Protein AF-A0A956BD21-F1 (afdb_monomer)

Sequence (391 aa):
MRGRFLMALIAAGLASTAGTAVAQNHIGSGDQGESPTLDPVKCPDLDADGYDACAPGDPGDDGLPPDCDDKNVFARPGNDEYCNGFDDNCDGKIDEGYDLDGDGQTWCDGDCDDSDPSTYTGAVEICDEVDNDCDWSIDEGFDQDGDGWTTCKGDCDDDNVLIRPGNAEYCNGFDDNCDGNVDEGYDRDGDGQTTCGGDCDDGEAAIYFGAAELCDGLDNDCNHLADDGGICAPPPEECGACEGGVTDLTLAWQGDRRADVRVLDHWGRTLYSGRVQPGEAFSFDGRHNHRMMGPKIHLLAGYAYHGSLHTSCSVEIGPGDMAGDFEVLEGASKDGGALCGPASDDGDDDGGNGIGSDGDDDDHGGLDEDDDDDDRDDDADEDRGDHRWDD

Nearest PDB structures (foldseek):
  5e2j-assembly2_B  TM=4.896E-01  e=5.477E-02  Alicyclobacillus acidocaldarius subsp. acidocaldarius
  5gyl-assembly1_A  TM=4.993E-01  e=7.555E-02  Cicer arietinum
  3kgl-assembly1_A  TM=4.016E-01  e=2.878E-02  Brassica napus
  3c12-assembly1_A-2  TM=3.079E-01  e=1.247E-02  Xanthomonas campestris pv. campestris
  3kgl-assembly2_F  TM=3.600E-01  e=4.816E-02  Brassica napus

pLDDT: mean 77.93, std 20.05, range [32.75, 96.81]

Foldseek 3Di:
DDDDDDDDDDDDDDDDDDDDDDDDDDDDDDDDDDDPPPDFPAFDLPCPLQATCDDPPHRRPPPTHHFPDSNDSQTDAQHDADLDQDNSNPPPDHRPPQQQCPLPAGVSNQFPDSNDSQAEQQHDADLDQDNRNNPPDHRPPQQQCPLPDGVSNQFPCSVDNQAEAQHDADLDQDNSRRPPDHRPPQQQCPLNAGPSSQFPDSNDNQAGQQHAADQPQDNRNNPPDHLPGDPSPPPDPFAFWAPQFFFKFKKFQQDPAKFFKFKAAPVRHTQDTGIAGHRGIDMGGADDVVRHTHQKMWIDTPHDTAAIDGGRSPDQDAAQDDGGRMTTHWTAHPPRGIGDDPDDPPPPPVVDDDDDDDDDDDDDDDDDDDDDDPDDDDDDDDDDDDDDDDD

Secondary structure (DSSP, 8-state):
----------------------PPP--------------------SSSSS-BS--TTSTT--SPPB-S-TT-TT-STT----SSSS-SS-SS-SSTT--SSSSS--TTTT-S-TT-TT-STT----SSSS-SSSSS-SSTT--SSSSS--GGGT-S-TT-TT--TT----SSSS-TT-SS-SSTTS-SSSSS--TTTT-S-TT-TT-STT----TTSS-TTSSS-TT-STT--PSPS--B---S-EEEEEEEE-SSS-EEEEEEETTS-EEEEEEE-TT-EEEEE--SGGG---S-EEEEETTEEEE---TTSSS---TT-BSSSEEEEEEEETTTEEBP-SPP-----------------------------------------------

Structure (mmCIF, N/CA/C/O backbone):
data_AF-A0A956BD21-F1
#
_entry.id   AF-A0A956BD21-F1
#
loop_
_atom_site.group_PDB
_atom_site.id
_atom_site.type_symbol
_atom_site.label_atom_id
_atom_site.label_alt_id
_atom_site.label_comp_id
_atom_site.label_asym_id
_atom_site.label_entity_id
_atom_site.label_seq_id
_atom_site.pdbx_PDB_ins_code
_atom_site.Cartn_x
_atom_site.Cartn_y
_atom_site.Cartn_z
_atom_site.occupancy
_atom_site.B_iso_or_equiv
_atom_site.auth_seq_id
_atom_site.auth_comp_id
_atom_site.auth_asym_id
_atom_site.auth_atom_id
_atom_site.pdbx_PDB_model_num
ATOM 1 N N . MET A 1 1 ? -22.619 28.206 -29.324 1.00 44.12 1 MET A N 1
ATOM 2 C CA . MET A 1 1 ? -22.819 28.458 -30.778 1.00 44.12 1 MET A CA 1
ATOM 3 C C . MET A 1 1 ? -22.686 27.130 -31.525 1.00 44.12 1 MET A C 1
ATOM 5 O O . MET A 1 1 ? -22.044 26.241 -30.989 1.00 44.12 1 MET A O 1
ATOM 9 N N . ARG A 1 2 ? -23.311 26.942 -32.700 1.00 37.19 2 ARG A N 1
ATOM 10 C CA . ARG A 1 2 ? -23.231 25.679 -33.471 1.00 37.19 2 ARG A CA 1
ATOM 11 C C . ARG A 1 2 ? -22.299 25.834 -34.675 1.00 37.19 2 ARG A C 1
ATOM 13 O O . ARG A 1 2 ? -22.581 26.670 -35.526 1.00 37.19 2 ARG A O 1
ATOM 20 N N . GLY A 1 3 ? -21.294 24.968 -34.793 1.00 36.84 3 GLY A N 1
ATOM 21 C CA . GLY A 1 3 ? -20.577 24.686 -36.040 1.00 36.84 3 GLY A CA 1
ATOM 22 C C . GLY A 1 3 ? -20.810 23.226 -36.430 1.00 36.84 3 GLY A C 1
ATOM 23 O O . GLY A 1 3 ? -20.560 22.338 -35.625 1.00 36.84 3 GLY A O 1
ATOM 24 N N . ARG A 1 4 ? -21.352 22.969 -37.625 1.00 44.34 4 ARG A N 1
ATOM 25 C CA . ARG A 1 4 ? -21.546 21.615 -38.178 1.00 44.34 4 ARG A CA 1
ATOM 26 C C . ARG A 1 4 ? -20.721 21.511 -39.454 1.00 44.34 4 ARG A C 1
ATOM 28 O O . ARG A 1 4 ? -20.870 22.382 -40.305 1.00 44.34 4 ARG A O 1
ATOM 35 N N . PHE A 1 5 ? -19.984 20.423 -39.634 1.00 39.91 5 PHE A N 1
ATOM 36 C CA . PHE A 1 5 ? -19.622 19.922 -40.961 1.00 39.91 5 PHE A CA 1
ATOM 37 C C . PHE A 1 5 ? -19.925 18.424 -41.045 1.00 39.91 5 PHE A C 1
ATOM 39 O O . PHE A 1 5 ? -20.062 17.754 -40.023 1.00 39.91 5 PHE A O 1
ATOM 46 N N . LEU A 1 6 ? -20.185 17.942 -42.259 1.00 39.53 6 LEU A N 1
ATOM 47 C CA . LEU A 1 6 ? -20.943 16.718 -42.510 1.00 39.53 6 LEU A CA 1
ATOM 48 C C . LEU A 1 6 ? -20.338 15.946 -43.692 1.00 39.53 6 LEU A C 1
ATOM 50 O O . LEU A 1 6 ? -20.156 16.544 -44.745 1.00 39.53 6 LEU A O 1
ATOM 54 N N . MET A 1 7 ? -20.178 14.626 -43.522 1.00 36.03 7 MET A N 1
ATOM 55 C CA . MET A 1 7 ? -20.099 13.579 -44.564 1.00 36.03 7 MET A CA 1
ATOM 56 C C . MET A 1 7 ? -19.006 13.666 -45.649 1.00 36.03 7 MET A C 1
ATOM 58 O O . MET A 1 7 ? -19.062 14.521 -46.526 1.00 36.03 7 MET A O 1
ATOM 62 N N . ALA A 1 8 ? -18.201 12.600 -45.753 1.00 35.72 8 ALA A N 1
ATOM 63 C CA . ALA A 1 8 ? -18.381 11.606 -46.828 1.00 35.72 8 ALA A CA 1
ATOM 64 C C . ALA A 1 8 ? -17.581 10.308 -46.569 1.00 35.72 8 ALA A C 1
ATOM 66 O O . ALA A 1 8 ? -16.358 10.339 -46.491 1.00 35.72 8 ALA A O 1
ATOM 67 N N . LEU A 1 9 ? -18.265 9.156 -46.514 1.00 39.50 9 LEU A N 1
ATOM 68 C CA . LEU A 1 9 ? -17.642 7.842 -46.738 1.00 39.50 9 LEU A CA 1
ATOM 69 C C . LEU A 1 9 ? -17.493 7.606 -48.248 1.00 39.50 9 LEU A C 1
ATOM 71 O O . LEU A 1 9 ? -18.476 7.761 -48.974 1.00 39.50 9 LEU A O 1
ATOM 75 N N . ILE A 1 10 ? -16.340 7.105 -48.698 1.00 38.12 10 ILE A N 1
ATOM 76 C CA . ILE A 1 10 ? -16.222 6.369 -49.968 1.00 38.12 10 ILE A CA 1
ATOM 77 C C . ILE A 1 10 ? -15.329 5.147 -49.741 1.00 38.12 10 ILE A C 1
ATOM 79 O O . ILE A 1 10 ? -14.158 5.280 -49.402 1.00 38.12 10 ILE A O 1
ATOM 83 N N . ALA A 1 11 ? -15.888 3.957 -49.960 1.00 43.03 11 ALA A N 1
ATOM 84 C CA . ALA A 1 11 ? -15.132 2.713 -50.040 1.00 43.03 11 ALA A CA 1
ATOM 85 C C . ALA A 1 11 ? -14.737 2.435 -51.498 1.00 43.03 11 ALA A C 1
ATOM 87 O O . ALA A 1 11 ? -15.556 2.607 -52.403 1.00 43.03 11 ALA A O 1
ATOM 88 N N . ALA A 1 12 ? -13.515 1.950 -51.722 1.00 40.25 12 ALA A N 1
ATOM 89 C CA . ALA A 1 12 ? -13.080 1.432 -53.015 1.00 40.25 12 ALA A CA 1
ATOM 90 C C . ALA A 1 12 ? -12.016 0.341 -52.826 1.00 40.25 12 ALA A C 1
ATOM 92 O O . ALA A 1 12 ? -10.844 0.633 -52.619 1.00 40.25 12 ALA A O 1
ATOM 93 N N . GLY A 1 13 ? -12.426 -0.922 -52.928 1.00 36.12 13 GLY A N 1
ATOM 94 C CA . GLY A 1 13 ? -11.508 -2.004 -53.277 1.00 36.12 13 GLY A CA 1
ATOM 95 C C . GLY A 1 13 ? -11.587 -2.263 -54.779 1.00 36.12 13 GLY A C 1
ATOM 96 O O . GLY A 1 13 ? -12.665 -2.122 -55.354 1.00 36.12 13 GLY A O 1
ATOM 97 N N . LEU A 1 14 ? -10.478 -2.662 -55.407 1.00 40.53 14 LEU A N 1
ATOM 98 C CA . LEU A 1 14 ? -10.470 -3.385 -56.684 1.00 40.53 14 LEU A CA 1
ATOM 99 C C . LEU A 1 14 ? -9.076 -3.964 -56.955 1.00 40.53 14 LEU A C 1
ATOM 101 O O . LEU A 1 14 ? -8.092 -3.235 -57.034 1.00 40.53 14 LEU A O 1
ATOM 105 N N . ALA A 1 15 ? -9.008 -5.282 -57.134 1.00 40.94 15 ALA A N 1
ATOM 106 C CA . ALA A 1 15 ? -7.841 -5.939 -57.708 1.00 40.94 15 ALA A CA 1
ATOM 107 C C . ALA A 1 15 ? -7.752 -5.641 -59.216 1.00 40.94 15 ALA A C 1
ATOM 109 O O . ALA A 1 15 ? -8.779 -5.476 -59.877 1.00 40.94 15 ALA A O 1
ATOM 110 N N . SER A 1 16 ? -6.544 -5.661 -59.784 1.00 40.38 16 SER A N 1
ATOM 111 C CA . SER A 1 16 ? -6.359 -5.728 -61.238 1.00 40.38 16 SER A CA 1
ATOM 112 C C . SER A 1 16 ? -5.246 -6.704 -61.606 1.00 40.38 16 SER A C 1
ATOM 114 O O . SER A 1 16 ? -4.258 -6.848 -60.892 1.00 40.38 16 SER A O 1
ATOM 116 N N . THR A 1 17 ? -5.457 -7.416 -62.708 1.00 37.50 17 THR A N 1
ATOM 117 C CA . THR A 1 17 ? -4.673 -8.578 -63.141 1.00 37.50 17 THR A CA 1
ATOM 118 C C . THR A 1 17 ? -3.752 -8.254 -64.320 1.00 37.50 17 THR A C 1
ATOM 120 O O . THR A 1 17 ? -3.863 -7.211 -64.959 1.00 37.50 17 THR A O 1
ATOM 123 N N . ALA A 1 18 ? -2.831 -9.183 -64.582 1.00 37.09 18 ALA A N 1
ATOM 124 C CA . ALA A 1 18 ? -1.831 -9.192 -65.649 1.00 37.09 18 ALA A CA 1
ATOM 125 C C . ALA A 1 18 ? -2.303 -8.747 -67.053 1.00 37.09 18 ALA A C 1
ATOM 127 O O . ALA A 1 18 ? -3.439 -8.997 -67.453 1.00 37.09 18 ALA A O 1
ATOM 128 N N . GLY A 1 19 ? -1.373 -8.212 -67.862 1.00 32.75 19 GLY A N 1
ATOM 129 C CA . GLY A 1 19 ? -1.669 -7.847 -69.255 1.00 32.75 19 GLY A CA 1
ATOM 130 C C . GLY A 1 19 ? -0.497 -7.359 -70.120 1.00 32.75 19 GLY A C 1
ATOM 131 O O . GLY A 1 19 ? -0.488 -6.207 -70.524 1.00 32.75 19 GLY A O 1
ATOM 132 N N . THR A 1 20 ? 0.438 -8.256 -70.464 1.00 37.31 20 THR A N 1
ATOM 133 C CA . THR A 1 20 ? 1.221 -8.275 -71.732 1.00 37.31 20 THR A CA 1
ATOM 134 C C . THR A 1 20 ? 1.764 -6.963 -72.338 1.00 37.31 20 THR A C 1
ATOM 136 O O . THR A 1 20 ? 1.035 -6.228 -73.004 1.00 37.31 20 THR A O 1
ATOM 139 N N . ALA A 1 21 ? 3.094 -6.809 -72.345 1.00 36.31 21 ALA A N 1
ATOM 140 C CA . ALA A 1 21 ? 3.810 -5.986 -73.326 1.00 36.31 21 ALA A CA 1
ATOM 141 C C . ALA A 1 21 ? 4.542 -6.890 -74.340 1.00 36.31 21 ALA A C 1
ATOM 143 O O . ALA A 1 21 ? 5.420 -7.666 -73.972 1.00 36.31 21 ALA A O 1
ATOM 144 N N . VAL A 1 22 ? 4.171 -6.803 -75.622 1.00 36.56 22 VAL A N 1
ATOM 145 C CA . VAL A 1 22 ? 4.826 -7.531 -76.724 1.00 36.56 22 VAL A CA 1
ATOM 146 C C . VAL A 1 22 ? 5.883 -6.629 -77.358 1.00 36.56 22 VAL A C 1
ATOM 148 O O . VAL A 1 22 ? 5.539 -5.654 -78.025 1.00 36.56 22 VAL A O 1
ATOM 151 N N . ALA A 1 23 ? 7.163 -6.963 -77.190 1.00 38.94 23 ALA A N 1
ATOM 152 C CA . ALA A 1 23 ? 8.251 -6.305 -77.909 1.00 38.94 23 ALA A CA 1
ATOM 153 C C . ALA A 1 23 ? 8.320 -6.821 -79.359 1.00 38.94 23 ALA A C 1
ATOM 155 O O . ALA A 1 23 ? 8.351 -8.030 -79.598 1.00 38.94 23 ALA A O 1
ATOM 156 N N . GLN A 1 24 ? 8.315 -5.912 -80.337 1.00 43.47 24 GLN A N 1
ATOM 157 C CA . GLN A 1 24 ? 8.324 -6.278 -81.754 1.00 43.47 24 GLN A CA 1
ATOM 158 C C . GLN A 1 24 ? 9.736 -6.544 -82.286 1.00 43.47 24 GLN A C 1
ATOM 160 O O . GLN A 1 24 ? 10.695 -5.839 -81.993 1.00 43.47 24 GLN A O 1
ATOM 165 N N . ASN A 1 25 ? 9.813 -7.575 -83.121 1.00 34.12 25 ASN A N 1
ATOM 166 C CA . ASN A 1 25 ? 11.011 -8.073 -83.780 1.00 34.12 25 ASN A CA 1
ATOM 167 C C . ASN A 1 25 ? 11.397 -7.184 -84.981 1.00 34.12 25 ASN A C 1
ATOM 169 O O . ASN A 1 25 ? 10.536 -6.881 -85.809 1.00 34.12 25 ASN A O 1
ATOM 173 N N . HIS A 1 26 ? 12.678 -6.833 -85.129 1.00 41.34 26 HIS A N 1
ATOM 174 C CA . HIS A 1 26 ? 13.215 -6.292 -86.382 1.00 41.34 26 HIS A CA 1
ATOM 175 C C . HIS A 1 26 ? 14.594 -6.889 -86.689 1.00 41.34 26 HIS A C 1
ATOM 177 O O . HIS A 1 26 ? 15.486 -6.912 -85.847 1.00 41.34 26 HIS A O 1
ATOM 183 N N . ILE A 1 27 ? 14.741 -7.401 -87.913 1.00 40.66 27 ILE A N 1
ATOM 184 C CA . ILE A 1 27 ? 15.834 -8.290 -88.325 1.00 40.66 27 ILE A CA 1
ATOM 185 C C . ILE A 1 27 ? 16.871 -7.529 -89.163 1.00 40.66 27 ILE A C 1
ATOM 187 O O . ILE A 1 27 ? 16.513 -6.823 -90.105 1.00 40.66 27 ILE A O 1
ATOM 191 N N . GLY A 1 28 ? 18.153 -7.758 -88.868 1.00 34.34 28 GLY A N 1
ATOM 192 C CA . GLY A 1 28 ? 19.314 -7.314 -89.650 1.00 34.34 28 GLY A CA 1
ATOM 193 C C . GLY A 1 28 ? 20.605 -7.824 -88.994 1.00 34.34 28 GLY A C 1
ATOM 194 O O . GLY A 1 28 ? 21.175 -7.135 -88.167 1.00 34.34 28 GLY A O 1
ATOM 195 N N . SER A 1 29 ? 20.954 -9.106 -89.121 1.00 38.59 29 SER A N 1
ATOM 196 C CA . SER A 1 29 ? 21.650 -9.706 -90.276 1.00 38.59 29 SER A CA 1
ATOM 197 C C . SER A 1 29 ? 23.165 -9.447 -90.291 1.00 38.59 29 SER A C 1
ATOM 199 O O . SER A 1 29 ? 23.633 -8.577 -91.021 1.00 38.59 29 SER A O 1
ATOM 201 N N . GLY A 1 30 ? 23.911 -10.323 -89.608 1.00 34.25 30 GLY A N 1
ATOM 202 C CA . GLY A 1 30 ? 25.293 -10.662 -89.960 1.00 34.25 30 GLY A CA 1
ATOM 203 C C . GLY A 1 30 ? 26.399 -10.022 -89.122 1.00 34.25 30 GLY A C 1
ATOM 204 O O . GLY A 1 30 ? 26.992 -9.044 -89.556 1.00 34.25 30 GLY A O 1
ATOM 205 N N . ASP A 1 31 ? 26.784 -10.693 -88.034 1.00 43.16 31 ASP A N 1
ATOM 206 C CA . ASP A 1 31 ? 28.085 -11.375 -88.037 1.00 43.16 31 ASP A CA 1
ATOM 207 C C . ASP A 1 31 ? 28.016 -12.680 -87.213 1.00 43.16 31 ASP A C 1
ATOM 209 O O . ASP A 1 31 ? 27.111 -12.868 -86.395 1.00 43.16 31 ASP A O 1
ATOM 213 N N . GLN A 1 32 ? 28.922 -13.616 -87.484 1.00 43.19 32 GLN A N 1
ATOM 214 C CA . GLN A 1 32 ? 29.126 -14.866 -86.743 1.00 43.19 32 GLN A CA 1
ATOM 215 C C . GLN A 1 32 ? 30.599 -14.910 -86.323 1.00 43.19 32 GLN A C 1
ATOM 217 O O . GLN A 1 32 ? 31.425 -15.514 -87.004 1.00 43.19 32 GLN A O 1
ATOM 222 N N . GLY A 1 33 ? 30.911 -14.254 -85.208 1.00 39.34 33 GLY A N 1
ATOM 223 C CA . GLY A 1 33 ? 32.243 -14.197 -84.611 1.00 39.34 33 GLY A CA 1
ATOM 224 C C . GLY A 1 33 ? 32.111 -14.136 -83.095 1.00 39.34 33 GLY A C 1
ATOM 225 O O . GLY A 1 33 ? 31.229 -13.445 -82.598 1.00 39.34 33 GLY A O 1
ATOM 226 N N . GLU A 1 34 ? 32.940 -14.922 -82.415 1.00 43.25 34 GLU A N 1
ATOM 227 C CA . GLU A 1 34 ? 33.085 -15.058 -80.966 1.00 43.25 34 GLU A CA 1
ATOM 228 C C . GLU A 1 34 ? 31.793 -15.030 -80.117 1.00 43.25 34 GLU A C 1
ATOM 230 O O . GLU A 1 34 ? 31.254 -13.992 -79.736 1.00 43.25 34 GLU A O 1
ATOM 235 N N . SER A 1 35 ? 31.402 -16.225 -79.648 1.00 43.19 35 SER A N 1
ATOM 236 C CA . SER A 1 35 ? 30.930 -16.345 -78.261 1.00 43.19 35 SER A CA 1
ATOM 237 C C . SER A 1 35 ? 31.896 -15.555 -77.375 1.00 43.19 35 SER A C 1
ATOM 239 O O . SER A 1 35 ? 33.101 -15.772 -77.546 1.00 43.19 35 SER A O 1
ATOM 241 N N . PRO A 1 36 ? 31.438 -14.716 -76.424 1.00 48.91 36 PRO A N 1
ATOM 242 C CA . PRO A 1 36 ? 32.346 -14.283 -75.379 1.00 48.91 36 PRO A CA 1
ATOM 243 C C . PRO A 1 36 ? 32.915 -15.560 -74.771 1.00 48.91 36 PRO A C 1
ATOM 245 O O . PRO A 1 36 ? 32.170 -16.493 -74.432 1.00 48.91 36 PRO A O 1
ATOM 248 N N . THR A 1 37 ? 34.240 -15.647 -74.728 1.00 48.00 37 THR A N 1
ATOM 249 C CA . THR A 1 37 ? 34.869 -16.550 -73.785 1.00 48.00 37 THR A CA 1
ATOM 250 C C . THR A 1 37 ? 34.292 -16.176 -72.432 1.00 48.00 37 THR A C 1
ATOM 252 O O . THR A 1 37 ? 34.261 -15.002 -72.072 1.00 48.00 37 THR A O 1
ATOM 255 N N . LEU A 1 38 ? 33.791 -17.167 -71.693 1.00 51.75 38 LEU A N 1
ATOM 256 C CA . LEU A 1 38 ? 33.862 -17.039 -70.250 1.00 51.75 38 LEU A CA 1
ATOM 257 C C . LEU A 1 38 ? 35.358 -16.943 -69.986 1.00 51.75 38 LEU A C 1
ATOM 259 O O . LEU A 1 38 ? 36.073 -17.943 -70.102 1.00 51.75 38 LEU A O 1
ATOM 263 N N . ASP A 1 39 ? 35.830 -15.714 -69.791 1.00 54.78 39 ASP A N 1
ATOM 264 C CA . ASP A 1 39 ? 37.167 -15.482 -69.285 1.00 54.78 39 ASP A CA 1
ATOM 265 C C . ASP A 1 39 ? 37.302 -16.330 -68.009 1.00 54.78 39 ASP A C 1
ATOM 267 O O . ASP A 1 39 ? 36.299 -16.524 -67.305 1.00 54.78 39 ASP A O 1
ATOM 271 N N . PRO A 1 40 ? 38.481 -16.927 -67.740 1.00 58.78 40 PRO A N 1
ATOM 272 C CA . PRO A 1 40 ? 38.682 -17.639 -66.479 1.00 58.78 40 PRO A CA 1
ATOM 273 C C . PRO A 1 40 ? 38.228 -16.701 -65.363 1.00 58.78 40 PRO A C 1
ATOM 275 O O . PRO A 1 40 ? 38.552 -15.516 -65.450 1.00 58.78 40 PRO A O 1
ATOM 278 N N . VAL A 1 41 ? 37.417 -17.207 -64.424 1.00 63.62 41 VAL A N 1
ATOM 279 C CA . VAL A 1 41 ? 36.629 -16.402 -63.475 1.00 63.62 41 VAL A CA 1
ATOM 280 C C . VAL A 1 41 ? 37.583 -15.714 -62.514 1.00 63.62 41 VAL A C 1
ATOM 282 O O . VAL A 1 41 ? 37.789 -16.160 -61.395 1.00 63.62 41 VAL A O 1
ATOM 285 N N . LYS A 1 42 ? 38.235 -14.657 -62.998 1.00 74.38 42 LYS A N 1
ATOM 286 C CA . LYS A 1 42 ? 39.144 -13.876 -62.195 1.00 74.38 42 LYS A CA 1
ATOM 287 C C . LYS A 1 42 ? 38.292 -13.191 -61.147 1.00 74.38 42 LYS A C 1
ATOM 289 O O . LYS A 1 42 ? 37.261 -12.610 -61.487 1.00 74.38 42 LYS A O 1
ATOM 294 N N . CYS A 1 43 ? 38.778 -13.247 -59.926 1.00 78.88 43 CYS A N 1
ATOM 295 C CA . CYS A 1 43 ? 38.267 -12.519 -58.789 1.00 78.88 43 CYS A CA 1
ATOM 296 C C . CYS A 1 43 ? 39.190 -11.300 -58.654 1.00 78.88 43 CYS A C 1
ATOM 298 O O . CYS A 1 43 ? 40.287 -11.420 -58.120 1.00 78.88 43 CYS A O 1
ATOM 300 N N . PRO A 1 44 ? 38.922 -10.179 -59.352 1.00 84.44 44 PRO A N 1
ATOM 301 C CA . PRO A 1 44 ? 39.663 -8.963 -59.089 1.00 84.44 44 PRO A CA 1
ATOM 302 C C . PRO A 1 44 ? 39.153 -8.376 -57.780 1.00 84.44 44 PRO A C 1
ATOM 304 O O . PRO A 1 44 ? 37.979 -8.049 -57.730 1.00 84.44 44 PRO A O 1
ATOM 307 N N . ASP A 1 45 ? 40.052 -8.158 -56.829 1.00 87.50 45 ASP A N 1
ATOM 308 C CA . ASP A 1 45 ? 39.955 -7.094 -55.823 1.00 87.50 45 ASP A CA 1
ATOM 309 C C . ASP A 1 45 ? 39.316 -5.833 -56.463 1.00 87.50 45 ASP A C 1
ATOM 311 O O . ASP A 1 45 ? 39.913 -5.203 -57.358 1.00 87.50 45 ASP A O 1
ATOM 315 N N . LEU A 1 46 ? 38.043 -5.561 -56.134 1.00 89.81 46 LEU A N 1
ATOM 316 C CA . LEU A 1 46 ? 37.229 -4.525 -56.791 1.00 89.81 46 LEU A CA 1
ATOM 317 C C . LEU A 1 46 ? 37.304 -3.153 -56.099 1.00 89.81 46 LEU A C 1
ATOM 319 O O . LEU A 1 46 ? 37.024 -2.146 -56.767 1.00 89.81 46 LEU A O 1
ATOM 323 N N . ASP A 1 47 ? 37.697 -3.078 -54.827 1.00 88.81 47 ASP A N 1
ATOM 324 C CA . ASP A 1 47 ? 37.833 -1.828 -54.061 1.00 88.81 47 ASP A CA 1
ATOM 325 C C . ASP A 1 47 ? 39.287 -1.408 -53.747 1.00 88.81 47 ASP A C 1
ATOM 327 O O . ASP A 1 47 ? 39.528 -0.243 -53.399 1.00 88.81 47 ASP A O 1
ATOM 331 N N . ALA A 1 48 ? 40.253 -2.285 -54.036 1.00 90.75 48 ALA A N 1
ATOM 332 C CA . ALA A 1 48 ? 41.697 -2.139 -53.868 1.00 90.75 48 ALA A CA 1
ATOM 333 C C . ALA A 1 48 ? 42.215 -2.197 -52.416 1.00 90.75 48 ALA A C 1
ATOM 335 O O . ALA A 1 48 ? 43.246 -1.571 -52.121 1.00 90.75 48 ALA A O 1
ATOM 336 N N . ASP A 1 49 ? 41.541 -2.922 -51.517 1.00 89.00 49 ASP A N 1
ATOM 337 C CA . ASP A 1 49 ? 41.993 -3.137 -50.134 1.00 89.00 49 ASP A CA 1
ATOM 338 C C . ASP A 1 49 ? 43.049 -4.264 -49.982 1.00 89.00 49 ASP A C 1
ATOM 340 O O . ASP A 1 49 ? 43.894 -4.202 -49.077 1.00 89.00 49 ASP A O 1
ATOM 344 N N . GLY A 1 50 ? 43.088 -5.219 -50.920 1.00 88.69 50 GLY A N 1
ATOM 345 C CA . GLY A 1 50 ? 44.011 -6.358 -50.935 1.00 88.69 50 GLY A CA 1
ATOM 346 C C . GLY A 1 50 ? 43.408 -7.726 -50.584 1.00 88.69 50 GLY A C 1
ATOM 347 O O . GLY A 1 50 ? 44.181 -8.680 -50.431 1.00 88.69 50 GLY A O 1
ATOM 348 N N . TYR A 1 51 ? 42.086 -7.834 -50.479 1.00 89.06 51 TYR A N 1
ATOM 349 C CA . TYR A 1 51 ? 41.317 -9.080 -50.417 1.00 89.06 51 TYR A CA 1
ATOM 350 C C . TYR A 1 51 ? 40.496 -9.268 -51.718 1.00 89.06 51 TYR A C 1
ATOM 352 O O . TYR A 1 51 ? 40.479 -8.383 -52.573 1.00 89.06 51 TYR A O 1
ATOM 360 N N . ASP A 1 52 ? 39.929 -10.458 -51.966 1.00 88.12 52 ASP A N 1
ATOM 361 C CA . ASP A 1 52 ? 39.072 -10.706 -53.145 1.00 88.12 52 ASP A CA 1
ATOM 362 C C . ASP A 1 52 ? 37.878 -11.630 -52.838 1.00 88.12 52 ASP A C 1
ATOM 364 O O . ASP A 1 52 ? 37.879 -12.382 -51.869 1.00 88.12 52 ASP A O 1
ATOM 368 N N . ALA A 1 53 ? 36.840 -11.616 -53.679 1.00 83.69 53 ALA A N 1
ATOM 369 C CA . ALA A 1 53 ? 35.607 -12.388 -53.457 1.00 83.69 53 ALA A CA 1
ATOM 370 C C . ALA A 1 53 ? 35.723 -13.940 -53.503 1.00 83.69 53 ALA A C 1
ATOM 372 O O . ALA A 1 53 ? 34.686 -14.616 -53.523 1.00 83.69 53 ALA A O 1
ATOM 373 N N . CYS A 1 54 ? 36.914 -14.540 -53.608 1.00 83.81 54 CYS A N 1
ATOM 374 C CA . CYS A 1 54 ? 37.094 -15.967 -53.898 1.00 83.81 54 CYS A CA 1
ATOM 375 C C . CYS A 1 54 ? 37.824 -16.762 -52.815 1.00 83.81 54 CYS A C 1
ATOM 377 O O . CYS A 1 54 ? 38.798 -16.338 -52.196 1.00 83.81 54 CYS A O 1
ATOM 379 N N . ALA A 1 55 ? 37.369 -18.002 -52.610 1.00 80.88 55 ALA A N 1
ATOM 380 C CA . ALA A 1 55 ? 37.992 -18.893 -51.647 1.00 80.88 55 ALA A CA 1
ATOM 381 C C . ALA A 1 55 ? 39.274 -19.528 -52.229 1.00 80.88 55 ALA A C 1
ATOM 383 O O . ALA A 1 55 ? 39.326 -19.846 -53.422 1.00 80.88 55 ALA A O 1
ATOM 384 N N . PRO A 1 56 ? 40.293 -19.818 -51.393 1.00 79.50 56 PRO A N 1
ATOM 385 C CA . PRO A 1 56 ? 41.535 -20.436 -51.850 1.00 79.50 56 PRO A CA 1
ATOM 386 C C . PRO A 1 56 ? 41.311 -21.744 -52.627 1.00 79.50 56 PRO A C 1
ATOM 388 O O . PRO A 1 56 ? 40.870 -22.759 -52.074 1.00 79.50 56 PRO A O 1
ATOM 391 N N . GLY A 1 57 ? 41.683 -21.741 -53.908 1.00 75.31 57 GLY A N 1
ATOM 392 C CA . GLY A 1 57 ? 41.500 -22.850 -54.845 1.00 75.31 57 GLY A CA 1
ATOM 393 C C . GLY A 1 57 ? 40.304 -22.736 -55.799 1.00 75.31 57 GLY A C 1
ATOM 394 O O . GLY A 1 57 ? 40.109 -23.663 -56.595 1.00 75.31 57 GLY A O 1
ATOM 395 N N . ASP A 1 58 ? 39.533 -21.645 -55.766 1.00 81.56 58 ASP A N 1
ATOM 396 C CA . ASP A 1 58 ? 38.472 -21.392 -56.748 1.00 81.56 58 ASP A CA 1
ATOM 397 C C . ASP A 1 58 ? 39.026 -21.079 -58.161 1.00 81.56 58 ASP A C 1
ATOM 399 O O . ASP A 1 58 ? 40.183 -20.676 -58.314 1.00 81.56 58 ASP A O 1
ATOM 403 N N . PRO A 1 59 ? 38.252 -21.291 -59.252 1.00 77.56 59 PRO A N 1
ATOM 404 C CA . PRO A 1 59 ? 38.753 -21.185 -60.631 1.00 77.56 59 PRO A CA 1
ATOM 405 C C . PRO A 1 59 ? 39.053 -19.756 -61.133 1.00 77.56 59 PRO A C 1
ATOM 407 O O . PRO A 1 59 ? 38.406 -19.274 -62.064 1.00 77.56 59 PRO A O 1
ATOM 410 N N . GLY A 1 60 ? 40.104 -19.135 -60.602 1.00 73.94 60 GLY A N 1
ATOM 411 C CA . GLY A 1 60 ? 40.561 -17.786 -60.952 1.00 73.94 60 GLY A CA 1
ATOM 412 C C . GLY A 1 60 ? 40.908 -16.897 -59.752 1.00 73.94 60 GLY A C 1
ATOM 413 O O . GLY A 1 60 ? 41.221 -15.728 -59.975 1.00 73.94 60 GLY A O 1
ATOM 414 N N . ASP A 1 61 ? 40.924 -17.485 -58.548 1.00 80.88 61 ASP A N 1
ATOM 415 C CA . ASP A 1 61 ? 41.792 -17.126 -57.414 1.00 80.88 61 ASP A CA 1
ATOM 416 C C . ASP A 1 61 ? 43.167 -16.656 -57.927 1.00 80.88 61 ASP A C 1
ATOM 418 O O . ASP A 1 61 ? 43.851 -17.387 -58.663 1.00 80.88 61 ASP A O 1
ATOM 422 N N . ASP A 1 62 ? 43.544 -15.416 -57.597 1.00 76.94 62 ASP A N 1
ATOM 423 C CA . ASP A 1 62 ? 44.843 -14.838 -57.960 1.00 76.94 62 ASP A CA 1
ATOM 424 C C . ASP A 1 62 ? 45.854 -14.770 -56.796 1.00 76.94 62 ASP A C 1
ATOM 426 O O . ASP A 1 62 ? 47.010 -14.368 -56.992 1.00 76.94 62 ASP A O 1
ATOM 430 N N . GLY A 1 63 ? 45.475 -15.336 -55.645 1.00 79.56 63 GLY A N 1
ATOM 431 C CA . GLY A 1 63 ? 46.302 -15.540 -54.461 1.00 79.56 63 GLY A CA 1
ATOM 432 C C . GLY A 1 63 ? 46.074 -14.539 -53.330 1.00 79.56 63 GLY A C 1
ATOM 433 O O . GLY A 1 63 ? 46.850 -14.569 -52.367 1.00 79.56 63 GLY A O 1
ATOM 434 N N . LEU A 1 64 ? 45.074 -13.661 -53.439 1.00 83.50 64 LEU A N 1
ATOM 435 C CA . LEU A 1 64 ? 44.609 -12.823 -52.333 1.00 83.50 64 LEU A CA 1
ATOM 436 C C . LEU A 1 64 ? 43.753 -13.646 -51.344 1.00 83.50 64 LEU A C 1
ATOM 438 O O . LEU A 1 64 ? 43.331 -14.761 -51.664 1.00 83.50 64 LEU A O 1
ATOM 442 N N . PRO A 1 65 ? 43.573 -13.186 -50.093 1.00 84.31 65 PRO A N 1
ATOM 443 C CA . PRO A 1 65 ? 42.701 -13.861 -49.141 1.00 84.31 65 PRO A CA 1
ATOM 444 C C . PRO A 1 65 ? 41.227 -13.477 -49.392 1.00 84.31 65 PRO A C 1
ATOM 446 O O . PRO A 1 65 ? 40.972 -12.393 -49.912 1.00 84.31 65 PRO A O 1
ATOM 449 N N . PRO A 1 66 ? 40.268 -14.337 -49.003 1.00 86.06 66 PRO A N 1
ATOM 450 C CA . PRO A 1 66 ? 38.851 -14.115 -49.275 1.00 86.06 66 PRO A CA 1
ATOM 451 C C . PRO A 1 66 ? 38.269 -12.926 -48.501 1.00 86.06 66 PRO A C 1
ATOM 453 O O . PRO A 1 66 ? 38.578 -12.740 -47.324 1.00 86.06 66 PRO A O 1
ATOM 456 N N . ASP A 1 67 ? 37.368 -12.214 -49.164 1.00 88.50 67 ASP A N 1
ATOM 457 C CA . ASP A 1 67 ? 36.557 -11.091 -48.699 1.00 88.50 67 ASP A CA 1
ATOM 458 C C . ASP A 1 67 ? 35.070 -11.499 -48.596 1.00 88.50 67 ASP A C 1
ATOM 460 O O . ASP A 1 67 ? 34.592 -12.377 -49.326 1.00 88.50 67 ASP A O 1
ATOM 464 N N . CYS A 1 68 ? 34.334 -10.860 -47.690 1.00 89.88 68 CYS A N 1
ATOM 465 C CA . CYS A 1 68 ? 32.893 -10.975 -47.518 1.00 89.88 68 CYS A CA 1
ATOM 466 C C . CYS A 1 68 ? 32.081 -9.904 -48.292 1.00 89.88 68 CYS A C 1
ATOM 468 O O . CYS A 1 68 ? 30.965 -10.220 -48.720 1.00 89.88 68 CYS A O 1
ATOM 470 N N . ASP A 1 69 ? 32.627 -8.713 -48.583 1.00 89.81 69 ASP A N 1
ATOM 471 C CA . ASP A 1 69 ? 32.105 -7.771 -49.595 1.00 89.81 69 ASP A CA 1
ATOM 472 C C . ASP A 1 69 ? 33.229 -6.991 -50.301 1.00 89.81 69 ASP A C 1
ATOM 474 O O . ASP A 1 69 ? 33.453 -5.822 -50.014 1.00 89.81 69 ASP A O 1
ATOM 478 N N . ASP A 1 70 ? 33.788 -7.614 -51.344 1.00 88.50 70 ASP A N 1
ATOM 479 C CA . ASP A 1 70 ? 34.773 -7.137 -52.349 1.00 88.50 70 ASP A CA 1
ATOM 480 C C . ASP A 1 70 ? 34.533 -5.727 -52.957 1.00 88.50 70 ASP A C 1
ATOM 482 O O . ASP A 1 70 ? 35.279 -5.265 -53.815 1.00 88.50 70 ASP A O 1
ATOM 486 N N . LYS A 1 71 ? 33.466 -5.013 -52.579 1.00 91.50 71 LYS A N 1
ATOM 487 C CA . LYS A 1 71 ? 33.205 -3.609 -52.960 1.00 91.50 71 LYS A CA 1
ATOM 488 C C . LYS A 1 71 ? 33.319 -2.620 -51.797 1.00 91.50 71 LYS A C 1
ATOM 490 O O . LYS A 1 71 ? 33.090 -1.423 -52.024 1.00 91.50 71 LYS A O 1
ATOM 495 N N . ASN A 1 72 ? 33.585 -3.094 -50.589 1.00 90.06 72 ASN A N 1
ATOM 496 C CA . ASN A 1 72 ? 33.640 -2.324 -49.363 1.00 90.06 72 ASN A CA 1
ATOM 497 C C . ASN A 1 72 ? 35.015 -2.462 -48.693 1.00 90.06 72 ASN A C 1
ATOM 499 O O . ASN A 1 72 ? 35.219 -3.345 -47.875 1.00 90.06 72 ASN A O 1
ATOM 503 N N . VAL A 1 73 ? 35.877 -1.460 -48.901 1.00 91.06 73 VAL A N 1
ATOM 504 C CA . VAL A 1 73 ? 37.25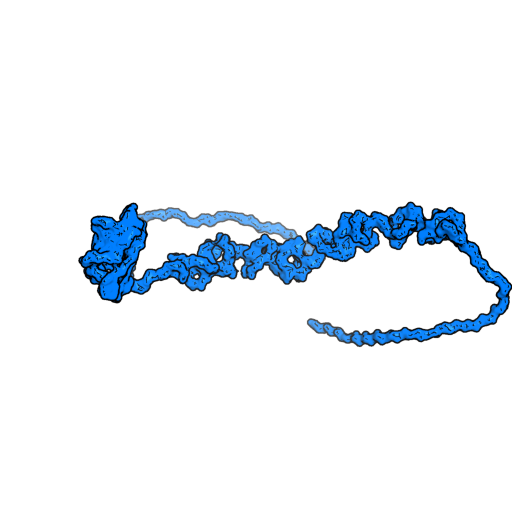5 -1.339 -48.367 1.00 91.06 73 VAL A CA 1
ATOM 505 C C . VAL A 1 73 ? 37.381 -1.386 -46.821 1.00 91.06 73 VAL A C 1
ATOM 507 O O . VAL A 1 73 ? 38.460 -1.154 -46.258 1.00 91.06 73 VAL A O 1
ATOM 510 N N . PHE A 1 74 ? 36.276 -1.597 -46.107 1.00 89.44 74 PHE A N 1
ATOM 511 C CA . PHE A 1 74 ? 36.204 -1.798 -44.662 1.00 89.44 74 PHE A CA 1
ATOM 512 C C . PHE A 1 74 ? 35.845 -3.239 -44.264 1.00 89.44 74 PHE A C 1
ATOM 514 O O . PHE A 1 74 ? 36.290 -3.645 -43.196 1.00 89.44 74 PHE A O 1
ATOM 521 N N . ALA A 1 75 ? 35.176 -4.007 -45.131 1.00 92.56 75 ALA A N 1
ATOM 522 C CA . ALA A 1 75 ? 34.908 -5.429 -44.953 1.00 92.56 75 ALA A CA 1
ATOM 523 C C . ALA A 1 75 ? 36.144 -6.246 -45.360 1.00 92.56 75 ALA A C 1
ATOM 525 O O . ALA A 1 75 ? 36.525 -6.255 -46.522 1.00 92.56 75 ALA A O 1
ATOM 526 N N . ARG A 1 76 ? 36.832 -6.872 -44.401 1.00 90.50 76 ARG A N 1
ATOM 527 C CA . ARG A 1 76 ? 37.973 -7.776 -44.661 1.00 90.50 76 ARG A CA 1
ATOM 528 C C . ARG A 1 76 ? 38.386 -8.567 -43.414 1.00 90.50 76 ARG A C 1
ATOM 530 O O . ARG A 1 76 ? 38.337 -8.033 -42.305 1.00 90.50 76 ARG A O 1
ATOM 537 N N . PRO A 1 77 ? 38.958 -9.777 -43.584 1.00 91.31 77 PRO A N 1
ATOM 538 C CA . PRO A 1 77 ? 39.528 -10.597 -42.514 1.00 91.31 77 PRO A CA 1
ATOM 539 C C . PRO A 1 77 ? 40.317 -9.836 -41.432 1.00 91.31 77 PRO A C 1
ATOM 541 O O . PRO A 1 77 ? 41.471 -9.436 -41.632 1.00 91.31 77 PRO A O 1
ATOM 544 N N . GLY A 1 78 ? 39.722 -9.722 -40.242 1.00 85.62 78 GLY A N 1
ATOM 545 C CA . GLY A 1 78 ? 40.346 -9.144 -39.047 1.00 85.62 78 GLY A CA 1
ATOM 546 C C . GLY A 1 78 ? 40.392 -7.613 -38.997 1.00 85.62 78 GLY A C 1
ATOM 547 O O . GLY A 1 78 ? 41.336 -7.064 -38.420 1.00 85.62 78 GLY A O 1
ATOM 548 N N . ASN A 1 79 ? 39.420 -6.930 -39.608 1.00 90.56 79 ASN A N 1
ATOM 549 C CA . ASN A 1 79 ? 39.119 -5.527 -39.311 1.00 90.56 79 ASN A CA 1
ATOM 550 C C . ASN A 1 79 ? 38.543 -5.348 -37.884 1.00 90.56 79 ASN A C 1
ATOM 552 O O . ASN A 1 79 ? 38.292 -6.329 -37.186 1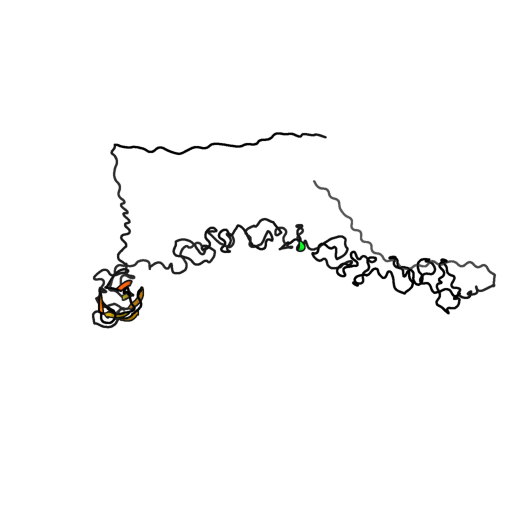.00 90.56 79 ASN A O 1
ATOM 556 N N . ASP A 1 80 ? 38.341 -4.098 -37.456 1.00 89.44 80 ASP A N 1
ATOM 557 C CA . ASP A 1 80 ? 37.476 -3.791 -36.309 1.00 89.44 80 ASP A CA 1
ATOM 558 C C . ASP A 1 80 ? 36.008 -3.752 -36.797 1.00 89.44 80 ASP A C 1
ATOM 560 O O . ASP A 1 80 ? 35.757 -3.210 -37.877 1.00 89.44 80 ASP A O 1
ATOM 564 N N . GLU A 1 81 ? 35.059 -4.278 -36.013 1.00 87.75 81 GLU A N 1
ATOM 565 C CA . GLU A 1 81 ? 33.614 -4.153 -36.283 1.00 87.75 81 GLU A CA 1
ATOM 566 C C . GLU A 1 81 ? 33.117 -2.725 -36.042 1.00 87.75 81 GLU A C 1
ATOM 568 O O . GLU A 1 81 ? 33.452 -2.108 -35.022 1.00 87.75 81 GLU A O 1
ATOM 573 N N . TYR A 1 82 ? 32.248 -2.220 -36.918 1.00 88.44 82 TYR A N 1
ATOM 574 C CA . TYR A 1 82 ? 31.517 -0.974 -36.706 1.00 88.44 82 TYR A CA 1
ATOM 575 C C . TYR A 1 82 ? 30.027 -1.202 -36.875 1.00 88.44 82 TYR A C 1
ATOM 577 O O . TYR A 1 82 ? 29.617 -1.477 -37.986 1.00 88.44 82 TYR A O 1
ATOM 585 N N . CYS A 1 83 ? 29.229 -0.886 -35.855 1.00 87.12 83 CYS A N 1
ATOM 586 C CA . CYS A 1 83 ? 27.765 -0.917 -35.898 1.00 87.12 83 CYS A CA 1
ATOM 587 C C . CYS A 1 83 ? 27.136 -0.314 -37.164 1.00 87.12 83 CYS A C 1
ATOM 589 O O . CYS A 1 83 ? 26.874 0.896 -37.247 1.00 87.12 83 CYS A O 1
ATOM 591 N N . ASN A 1 84 ? 26.926 -1.164 -38.166 1.00 86.94 84 ASN A N 1
ATOM 592 C CA . ASN A 1 84 ? 26.518 -0.769 -39.511 1.00 86.94 84 ASN A CA 1
ATOM 593 C C . ASN A 1 84 ? 25.680 -1.842 -40.237 1.00 86.94 84 ASN A C 1
ATOM 595 O O . ASN A 1 84 ? 25.161 -1.550 -41.323 1.00 86.94 84 ASN A O 1
ATOM 599 N N . GLY A 1 85 ? 25.491 -3.024 -39.639 1.00 86.44 85 GLY A N 1
ATOM 600 C CA . GLY A 1 85 ? 24.734 -4.144 -40.194 1.00 86.44 85 GLY A CA 1
ATOM 601 C C . GLY A 1 85 ? 25.514 -5.029 -41.171 1.00 86.44 85 GLY A C 1
ATOM 602 O O . GLY A 1 85 ? 24.887 -5.776 -41.932 1.00 86.44 85 GLY A O 1
ATOM 603 N N . PHE A 1 86 ? 26.845 -4.935 -41.198 1.00 88.12 86 PHE A N 1
ATOM 604 C CA . PHE A 1 86 ? 27.745 -5.736 -42.029 1.00 88.12 86 PHE A CA 1
ATOM 605 C C . PHE A 1 86 ? 28.771 -6.492 -41.164 1.00 88.12 86 PHE A C 1
ATOM 607 O O . PHE A 1 86 ? 29.044 -6.122 -40.034 1.00 88.12 86 PHE A O 1
ATOM 614 N N . ASP A 1 87 ? 29.314 -7.579 -41.710 1.00 89.50 87 ASP A N 1
ATOM 615 C CA . ASP A 1 87 ? 30.444 -8.333 -41.145 1.00 89.50 87 ASP A CA 1
ATOM 616 C C . ASP A 1 87 ? 31.729 -7.614 -41.593 1.00 89.50 87 ASP A C 1
ATOM 618 O O . ASP A 1 87 ? 32.235 -7.889 -42.683 1.00 89.50 87 ASP A O 1
ATOM 622 N N . ASP A 1 88 ? 32.205 -6.611 -40.847 1.00 91.44 88 ASP A N 1
ATOM 623 C CA . ASP A 1 88 ? 33.375 -5.815 -41.267 1.00 91.44 88 ASP A CA 1
ATOM 624 C C . ASP A 1 88 ? 34.684 -6.625 -41.156 1.00 91.44 88 ASP A C 1
ATOM 626 O O . ASP A 1 88 ? 35.652 -6.366 -41.875 1.00 91.44 88 ASP A O 1
ATOM 630 N N . ASN A 1 89 ? 34.748 -7.620 -40.270 1.00 91.88 89 ASN A N 1
ATOM 631 C CA . ASN A 1 89 ? 35.934 -8.435 -40.012 1.00 91.88 89 ASN A CA 1
ATOM 632 C C . ASN A 1 89 ? 35.958 -9.779 -40.768 1.00 91.88 89 ASN A C 1
ATOM 634 O O . ASN A 1 89 ? 36.973 -10.483 -40.720 1.00 91.88 89 ASN A O 1
ATOM 638 N N . CYS A 1 90 ? 34.894 -10.108 -41.503 1.00 90.69 90 CYS A N 1
ATOM 639 C CA . CYS A 1 90 ? 34.677 -11.342 -42.262 1.00 90.69 90 CYS A CA 1
ATOM 640 C C . CYS A 1 90 ? 34.840 -12.656 -41.458 1.00 90.69 90 CYS A C 1
ATOM 642 O O . CYS A 1 90 ? 35.372 -13.637 -42.003 1.00 90.69 90 CYS A O 1
ATOM 644 N N . ASP A 1 91 ? 34.409 -12.727 -40.189 1.00 90.06 91 ASP A N 1
ATOM 645 C CA . ASP A 1 91 ? 34.402 -13.991 -39.417 1.00 90.06 91 ASP A CA 1
ATOM 646 C C . ASP A 1 91 ? 33.067 -14.764 -39.445 1.00 90.06 91 ASP A C 1
ATOM 648 O O . ASP A 1 91 ? 33.005 -15.913 -38.978 1.00 90.06 91 ASP A O 1
ATOM 652 N N . GLY A 1 92 ? 32.035 -14.206 -40.086 1.00 87.62 92 GLY A N 1
ATOM 653 C CA . GLY A 1 92 ? 30.722 -14.827 -40.269 1.00 87.62 92 GLY A CA 1
ATOM 654 C C . GLY A 1 92 ? 29.694 -14.479 -39.191 1.00 87.62 92 GLY A C 1
ATOM 655 O O . GLY A 1 92 ? 28.688 -15.190 -39.066 1.00 87.62 92 GLY A O 1
ATOM 656 N N . LYS A 1 93 ? 29.946 -13.424 -38.417 1.00 87.00 93 LYS A N 1
ATOM 657 C CA . LYS A 1 93 ? 29.005 -12.758 -37.507 1.00 87.00 93 LYS A CA 1
ATOM 658 C C . LYS A 1 93 ? 28.913 -11.271 -37.910 1.00 87.00 93 LYS A C 1
ATOM 660 O O . LYS A 1 93 ? 29.546 -10.876 -38.877 1.00 87.00 93 LYS A O 1
ATOM 665 N N . ILE A 1 94 ? 28.009 -10.510 -37.302 1.00 85.44 94 ILE A N 1
ATOM 666 C CA . ILE A 1 94 ? 27.737 -9.109 -37.665 1.00 85.44 94 ILE A CA 1
ATOM 667 C C . ILE A 1 94 ? 27.753 -8.302 -36.372 1.00 85.44 94 ILE A C 1
ATOM 669 O O . ILE A 1 94 ? 27.086 -8.722 -35.424 1.00 85.44 94 ILE A O 1
ATOM 673 N N . ASP A 1 95 ? 28.454 -7.165 -36.366 1.00 85.25 95 ASP A N 1
ATOM 674 C CA . ASP A 1 95 ? 28.429 -6.166 -35.293 1.00 85.25 95 ASP A CA 1
ATOM 675 C C . ASP A 1 95 ? 28.664 -6.754 -33.875 1.00 85.25 95 ASP A C 1
ATOM 677 O O . ASP A 1 95 ? 27.975 -6.383 -32.924 1.00 85.25 95 ASP A O 1
ATOM 681 N N . GLU A 1 96 ? 29.611 -7.688 -33.674 1.00 84.75 96 GLU A N 1
ATOM 682 C CA . GLU A 1 96 ? 29.809 -8.289 -32.334 1.00 84.75 96 GLU A CA 1
ATOM 683 C C . GLU A 1 96 ? 30.826 -7.580 -31.432 1.00 84.75 96 GLU A C 1
ATOM 685 O O . GLU A 1 96 ? 31.722 -6.855 -31.860 1.00 84.75 96 GLU A O 1
ATOM 690 N N . GLY A 1 97 ? 30.706 -7.859 -30.129 1.00 83.00 97 GLY A N 1
ATOM 691 C CA . GLY A 1 97 ? 31.412 -7.126 -29.075 1.00 83.00 97 GLY A CA 1
ATOM 692 C C . GLY A 1 97 ? 30.654 -5.887 -28.588 1.00 83.00 97 GLY A C 1
ATOM 693 O O . GLY A 1 97 ? 31.203 -5.151 -27.771 1.00 83.00 97 GLY A O 1
ATOM 694 N N . TYR A 1 98 ? 29.422 -5.705 -29.074 1.00 87.19 98 TYR A N 1
ATOM 695 C CA . TYR A 1 98 ? 28.445 -4.670 -28.714 1.00 87.19 98 TYR A CA 1
ATOM 696 C C . TYR A 1 98 ? 27.204 -5.253 -27.994 1.00 87.19 98 TYR A C 1
ATOM 698 O O . TYR A 1 98 ? 26.143 -4.643 -28.029 1.00 87.19 98 TYR A O 1
ATOM 706 N N . ASP A 1 99 ? 27.361 -6.464 -27.447 1.00 89.81 99 ASP A N 1
ATOM 707 C CA . ASP A 1 99 ? 26.478 -7.188 -26.515 1.00 89.81 99 ASP A CA 1
ATOM 708 C C . ASP A 1 99 ? 27.401 -7.595 -25.351 1.00 89.81 99 ASP A C 1
ATOM 710 O O . ASP A 1 99 ? 28.199 -8.543 -25.464 1.00 89.81 99 ASP A O 1
ATOM 714 N N . LEU A 1 100 ? 27.453 -6.763 -24.309 1.00 92.12 100 LEU A N 1
ATOM 715 C CA . LEU A 1 100 ? 28.391 -6.884 -23.188 1.00 92.12 100 LEU A CA 1
ATOM 716 C C . LEU A 1 100 ? 27.806 -7.665 -22.001 1.00 92.12 100 LEU A C 1
ATOM 718 O O . LEU A 1 100 ? 28.592 -8.236 -21.227 1.00 92.12 100 LEU A O 1
ATOM 722 N N . ASP A 1 101 ? 26.481 -7.741 -21.862 1.00 92.50 101 ASP A N 1
ATOM 723 C CA . ASP A 1 101 ? 25.800 -8.465 -20.781 1.00 92.50 101 ASP A CA 1
ATOM 724 C C . ASP A 1 101 ? 25.238 -9.850 -21.168 1.00 92.50 101 ASP A C 1
ATOM 726 O O . ASP A 1 101 ? 25.166 -10.742 -20.305 1.00 92.50 101 ASP A O 1
ATOM 730 N N . GLY A 1 102 ? 24.976 -10.099 -22.454 1.00 92.62 102 GLY A N 1
ATOM 731 C CA . GLY A 1 102 ? 24.504 -11.371 -22.991 1.00 92.62 102 GLY A CA 1
ATOM 732 C C . GLY A 1 102 ? 22.985 -11.558 -23.049 1.00 92.62 102 GLY A C 1
ATOM 733 O O . GLY A 1 102 ? 22.559 -12.723 -23.073 1.00 92.62 102 GLY A O 1
ATOM 734 N N . ASP A 1 103 ? 22.168 -10.498 -23.041 1.00 91.06 103 ASP A N 1
ATOM 735 C CA . ASP A 1 103 ? 20.711 -10.588 -23.262 1.00 91.06 103 ASP A CA 1
ATOM 736 C C . ASP A 1 103 ? 20.360 -11.028 -24.708 1.00 91.06 103 ASP A C 1
ATOM 738 O O . ASP A 1 103 ? 19.415 -11.803 -24.925 1.00 91.06 103 ASP A O 1
ATOM 742 N N . GLY A 1 104 ? 21.197 -10.644 -25.679 1.00 89.19 104 GLY A N 1
ATOM 743 C CA . GLY A 1 104 ? 21.069 -10.941 -27.106 1.00 89.19 104 GLY A CA 1
ATOM 744 C C . GLY A 1 104 ? 20.509 -9.800 -27.965 1.00 89.19 104 GLY A C 1
ATOM 745 O O . GLY A 1 104 ? 20.225 -10.030 -29.147 1.00 89.19 104 GLY A O 1
ATOM 746 N N . GLN A 1 105 ? 20.343 -8.607 -27.402 1.00 91.00 105 GLN A N 1
ATOM 747 C CA . GLN A 1 105 ? 20.325 -7.333 -28.106 1.00 91.00 105 GLN A CA 1
ATOM 748 C C . GLN A 1 105 ? 21.759 -6.781 -28.185 1.00 91.00 105 GLN A C 1
ATOM 750 O O . GLN A 1 105 ? 22.689 -7.320 -27.596 1.00 91.00 105 GLN A O 1
ATOM 755 N N . THR A 1 106 ? 21.968 -5.748 -28.996 1.00 90.50 106 THR A N 1
ATOM 756 C CA . THR A 1 106 ? 23.216 -4.979 -28.978 1.00 90.50 106 THR A CA 1
ATOM 757 C C . THR A 1 106 ? 22.872 -3.514 -28.773 1.00 90.50 106 THR A C 1
ATOM 759 O O . THR A 1 106 ? 21.806 -3.070 -29.224 1.00 90.50 106 THR A O 1
ATOM 762 N N . TRP A 1 107 ? 23.819 -2.728 -28.251 1.00 87.25 107 TRP A N 1
ATOM 763 C CA . TRP A 1 107 ? 23.757 -1.253 -28.242 1.00 87.25 107 TRP A CA 1
ATOM 764 C C . TRP A 1 107 ? 23.342 -0.655 -29.606 1.00 87.25 107 TRP A C 1
ATOM 766 O O . TRP A 1 107 ? 22.841 0.464 -29.728 1.00 87.25 107 TRP A O 1
ATOM 776 N N . CYS A 1 108 ? 23.590 -1.402 -30.679 1.00 85.69 108 CYS A N 1
ATOM 777 C CA . CYS A 1 108 ? 23.400 -0.988 -32.057 1.00 85.69 108 CYS A CA 1
ATOM 778 C C . CYS A 1 108 ? 22.074 -1.461 -32.677 1.00 85.69 108 CYS A C 1
ATOM 780 O O . CYS A 1 108 ? 21.626 -0.858 -33.655 1.00 85.69 108 CYS A O 1
ATOM 782 N N . ASP A 1 109 ? 21.417 -2.453 -32.068 1.00 87.56 109 ASP A N 1
ATOM 783 C CA . ASP A 1 109 ? 20.055 -2.905 -32.383 1.00 87.56 109 ASP A CA 1
ATOM 784 C C . ASP A 1 109 ? 18.972 -2.250 -31.499 1.00 87.56 109 ASP A C 1
ATOM 786 O O . ASP A 1 109 ? 17.784 -2.477 -31.733 1.00 87.56 109 ASP A O 1
ATOM 790 N N . GLY A 1 110 ? 19.353 -1.384 -30.552 1.00 88.69 110 GLY A N 1
ATOM 791 C CA . GLY A 1 110 ? 18.423 -0.527 -29.802 1.00 88.69 110 GLY A CA 1
ATOM 792 C C . GLY A 1 110 ? 18.561 -0.563 -28.283 1.00 88.69 110 GLY A C 1
ATOM 793 O O . GLY A 1 110 ? 17.825 0.158 -27.616 1.00 88.69 110 GLY A O 1
ATOM 794 N N . ASP A 1 111 ? 19.489 -1.352 -27.750 1.00 94.06 111 ASP A N 1
ATOM 795 C CA . ASP A 1 111 ? 19.745 -1.418 -26.315 1.00 94.06 111 ASP A CA 1
ATOM 796 C C . ASP A 1 111 ? 20.328 -0.089 -25.794 1.00 94.06 111 ASP A C 1
ATOM 798 O O . ASP A 1 111 ? 21.191 0.540 -26.419 1.00 94.06 111 ASP A O 1
ATOM 802 N N . CYS A 1 112 ? 19.787 0.355 -24.662 1.00 94.81 112 CYS A N 1
ATOM 803 C CA . CYS A 1 112 ? 20.071 1.613 -23.999 1.00 94.81 112 CYS A CA 1
ATOM 804 C C . CYS A 1 112 ? 20.968 1.478 -22.746 1.00 94.81 112 CYS A C 1
ATOM 806 O O . CYS A 1 112 ? 21.507 2.502 -22.306 1.00 94.81 112 CYS A O 1
ATOM 808 N N . ASP A 1 113 ? 21.220 0.264 -22.237 1.00 94.50 113 ASP A N 1
ATOM 809 C CA . ASP A 1 113 ? 22.276 -0.050 -21.259 1.00 94.50 113 ASP A CA 1
ATOM 810 C C . ASP A 1 113 ? 22.833 -1.476 -21.454 1.00 94.50 113 ASP A C 1
ATOM 812 O O . ASP A 1 113 ? 22.549 -2.373 -20.668 1.00 94.50 113 ASP A O 1
ATOM 816 N N . ASP A 1 114 ? 23.755 -1.600 -22.419 1.00 91.81 114 ASP A N 1
ATOM 817 C CA . ASP A 1 114 ? 24.629 -2.752 -22.759 1.00 91.81 114 ASP A CA 1
ATOM 818 C C . ASP A 1 114 ? 25.425 -3.346 -21.567 1.00 91.81 114 ASP A C 1
ATOM 820 O O . ASP A 1 114 ? 26.329 -4.162 -21.729 1.00 91.81 114 ASP A O 1
ATOM 824 N N . SER A 1 115 ? 25.175 -2.912 -20.330 1.00 95.12 115 SER A N 1
ATOM 825 C CA . SER A 1 115 ? 25.736 -3.498 -19.115 1.00 95.12 115 SER A CA 1
ATOM 826 C C . SER A 1 115 ? 24.717 -4.124 -18.156 1.00 95.12 115 SER A C 1
ATOM 828 O O . SER A 1 115 ? 25.153 -4.706 -17.149 1.00 95.12 115 SER A O 1
ATOM 830 N N . ASP A 1 116 ? 23.414 -4.064 -18.454 1.00 95.81 116 ASP A N 1
ATOM 831 C CA . ASP A 1 116 ? 22.338 -4.672 -17.666 1.00 95.81 116 ASP A CA 1
ATOM 832 C C . ASP A 1 116 ? 21.353 -5.486 -18.538 1.00 95.81 116 ASP A C 1
ATOM 834 O O . ASP A 1 116 ? 20.474 -4.909 -19.176 1.00 95.81 116 ASP A O 1
ATOM 838 N N . PRO A 1 117 ? 21.349 -6.835 -18.446 1.00 95.88 117 PRO A N 1
ATOM 839 C CA . PRO A 1 117 ? 20.515 -7.704 -19.286 1.00 95.88 117 PRO A CA 1
ATOM 840 C C . PRO A 1 117 ? 19.019 -7.676 -18.903 1.00 95.88 117 PRO A C 1
ATOM 842 O O . PRO A 1 117 ? 18.236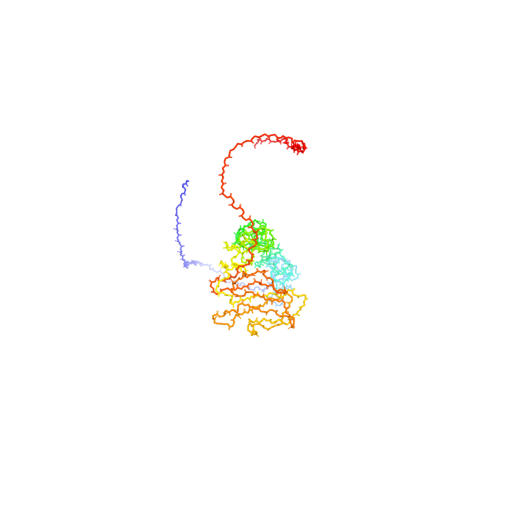 -8.545 -19.307 1.00 95.88 117 PRO A O 1
ATOM 845 N N . SER A 1 118 ? 18.629 -6.743 -18.032 1.00 95.75 118 SER A N 1
ATOM 846 C CA . SER A 1 118 ? 17.245 -6.366 -17.732 1.00 95.75 118 SER A CA 1
ATOM 847 C C . SER A 1 118 ? 16.708 -5.321 -18.716 1.00 95.75 118 SER A C 1
ATOM 849 O O . SER A 1 118 ? 15.490 -5.224 -18.863 1.00 95.75 118 SER A O 1
ATOM 851 N N . THR A 1 119 ? 17.605 -4.571 -19.360 1.00 96.81 119 THR A N 1
ATOM 852 C CA . THR A 1 119 ? 17.333 -3.360 -20.134 1.00 96.81 119 THR A CA 1
ATOM 853 C C . THR A 1 119 ? 17.553 -3.640 -21.617 1.00 96.81 119 THR A C 1
ATOM 855 O O . THR A 1 119 ? 18.662 -3.933 -22.036 1.00 96.81 119 THR A O 1
ATOM 858 N N . TYR A 1 120 ? 16.486 -3.618 -22.412 1.00 95.81 120 TYR A N 1
ATOM 859 C CA . TYR A 1 120 ? 16.519 -3.885 -23.851 1.00 95.81 120 TYR A CA 1
ATOM 860 C C . TYR A 1 120 ? 15.184 -3.504 -24.499 1.00 95.81 120 TYR A C 1
ATOM 862 O O . TYR A 1 120 ? 14.132 -3.568 -23.867 1.00 95.81 120 TYR A O 1
ATOM 870 N N . THR A 1 121 ? 15.190 -3.214 -25.807 1.00 96.00 121 THR A N 1
ATOM 871 C CA . THR A 1 121 ? 13.984 -2.826 -26.568 1.00 96.00 121 THR A CA 1
ATOM 872 C C . THR A 1 121 ? 12.789 -3.756 -26.299 1.00 96.00 121 THR A C 1
ATOM 874 O O . THR A 1 121 ? 12.774 -4.907 -26.757 1.00 96.00 121 THR A O 1
ATOM 877 N N . GLY A 1 122 ? 11.752 -3.242 -25.633 1.00 92.00 122 GLY A N 1
ATOM 878 C CA . GLY A 1 122 ? 10.529 -3.972 -25.291 1.00 92.00 122 GLY A CA 1
ATOM 879 C C . GLY A 1 122 ? 10.672 -4.993 -24.154 1.00 92.00 122 GLY A C 1
ATOM 880 O O . GLY A 1 122 ? 9.977 -6.020 -24.177 1.00 92.00 122 GLY A O 1
ATOM 881 N N . ALA A 1 123 ? 11.566 -4.741 -23.194 1.00 95.56 123 ALA A N 1
ATOM 882 C CA . ALA A 1 123 ? 11.557 -5.366 -21.874 1.00 95.56 123 ALA A CA 1
ATOM 883 C C . ALA A 1 123 ? 10.248 -5.067 -21.102 1.00 95.56 123 ALA A C 1
ATOM 885 O O . ALA A 1 123 ? 9.237 -4.634 -21.655 1.00 95.56 123 ALA A O 1
ATOM 886 N N . VAL A 1 124 ? 10.221 -5.390 -19.810 1.00 93.81 124 VAL A N 1
ATOM 887 C CA . VAL A 1 124 ? 9.119 -5.009 -18.918 1.00 93.81 124 VAL A CA 1
ATOM 888 C C . VAL A 1 124 ? 9.682 -4.017 -17.922 1.00 93.81 124 VAL A C 1
ATOM 890 O O . VAL A 1 124 ? 10.547 -4.416 -17.147 1.00 93.81 124 VAL A O 1
ATOM 893 N N . GLU A 1 125 ? 9.154 -2.794 -17.928 1.00 93.19 125 GLU A N 1
ATOM 894 C CA . GLU A 1 125 ? 9.483 -1.765 -16.943 1.00 93.19 125 GLU A CA 1
ATOM 895 C C . GLU A 1 125 ? 9.363 -2.278 -15.503 1.00 93.19 125 GLU A C 1
ATOM 897 O O . GLU A 1 125 ? 8.448 -3.032 -15.136 1.00 93.19 125 GLU A O 1
ATOM 902 N N . ILE A 1 126 ? 10.290 -1.825 -14.671 1.00 91.69 126 ILE A N 1
ATOM 903 C CA . ILE A 1 126 ? 10.365 -2.077 -13.239 1.00 91.69 126 ILE A CA 1
ATOM 904 C C . ILE A 1 126 ? 10.535 -0.720 -12.561 1.00 91.69 126 ILE A C 1
ATOM 906 O O . ILE A 1 126 ? 11.292 0.106 -13.035 1.00 91.69 126 ILE A O 1
ATOM 910 N N . CYS A 1 127 ? 9.868 -0.516 -11.422 1.00 90.06 127 CYS A N 1
ATOM 911 C CA . CYS A 1 127 ? 10.006 0.680 -10.587 1.00 90.06 127 CYS A CA 1
ATOM 912 C C . CYS A 1 127 ? 11.438 0.871 -10.021 1.00 90.06 127 CYS A C 1
ATOM 914 O O . CYS A 1 127 ? 11.664 0.611 -8.830 1.00 90.06 127 CYS A O 1
ATOM 916 N N . ASP A 1 128 ? 12.404 1.286 -10.837 1.00 91.75 128 ASP A N 1
ATOM 917 C CA . ASP A 1 128 ? 13.805 1.497 -10.447 1.00 91.75 128 ASP A CA 1
ATOM 918 C C . ASP A 1 128 ? 14.460 2.774 -11.017 1.00 91.75 128 ASP A C 1
ATOM 920 O O . ASP A 1 128 ? 15.648 3.007 -10.771 1.00 91.75 128 ASP A O 1
ATOM 924 N N . GLU A 1 129 ? 13.665 3.657 -11.636 1.00 91.88 129 GLU A N 1
ATOM 925 C CA . GLU A 1 129 ? 14.091 4.909 -12.286 1.00 91.88 129 GLU A CA 1
ATOM 926 C C . GLU A 1 129 ? 14.959 4.703 -13.555 1.00 91.88 129 GLU A C 1
ATOM 928 O O . GLU A 1 129 ? 15.634 5.644 -13.999 1.00 91.88 129 GLU A O 1
ATOM 933 N N . VAL A 1 130 ? 14.942 3.504 -14.155 1.00 93.88 130 VAL A N 1
ATOM 934 C CA . VAL A 1 130 ? 15.574 3.172 -15.446 1.00 93.88 130 VAL A CA 1
ATOM 935 C C . VAL A 1 130 ? 14.506 2.994 -16.534 1.00 93.88 130 VAL A C 1
ATOM 937 O O . VAL A 1 130 ? 13.417 2.511 -16.275 1.00 93.88 130 VAL A O 1
ATOM 940 N N . ASP A 1 131 ? 14.838 3.403 -17.760 1.00 94.88 131 ASP A N 1
ATOM 941 C CA . ASP A 1 131 ? 14.122 3.054 -18.997 1.00 94.88 131 ASP A CA 1
ATOM 942 C C . ASP A 1 131 ? 14.543 1.617 -19.361 1.00 94.88 131 ASP A C 1
ATOM 944 O O . ASP A 1 131 ? 15.608 1.431 -19.954 1.00 94.88 131 ASP A O 1
ATOM 948 N N . ASN A 1 132 ? 13.821 0.592 -18.888 1.00 96.19 132 ASN A N 1
ATOM 949 C CA . ASN A 1 132 ? 14.195 -0.806 -19.141 1.00 96.19 132 ASN A CA 1
ATOM 950 C C . ASN A 1 132 ? 13.818 -1.229 -20.566 1.00 96.19 132 ASN A C 1
ATOM 952 O O . ASN A 1 132 ? 14.509 -2.055 -21.158 1.00 96.19 132 ASN A O 1
ATOM 956 N N . ASP A 1 133 ? 12.711 -0.723 -21.108 1.00 96.38 133 ASP A N 1
ATOM 957 C CA . ASP A 1 133 ? 12.184 -1.115 -22.421 1.00 96.38 133 ASP A CA 1
ATOM 958 C C . ASP A 1 133 ? 12.744 -0.291 -23.604 1.00 96.38 133 ASP A C 1
ATOM 960 O O . ASP A 1 133 ? 12.498 -0.630 -24.769 1.00 96.38 133 ASP A O 1
ATOM 964 N N . CYS A 1 134 ? 13.571 0.716 -23.314 1.00 96.06 134 CYS A N 1
ATOM 965 C CA . CYS A 1 134 ? 14.249 1.621 -24.243 1.00 96.06 134 CYS A CA 1
ATOM 966 C C . CYS A 1 134 ? 13.309 2.475 -25.133 1.00 96.06 134 CYS A C 1
ATOM 968 O O . CYS A 1 134 ? 13.713 2.898 -26.231 1.00 96.06 134 CYS A O 1
ATOM 970 N N . ASP A 1 135 ? 12.065 2.762 -24.709 1.00 95.44 135 ASP A N 1
ATOM 971 C CA . ASP A 1 135 ? 11.120 3.630 -25.444 1.00 95.44 135 ASP A CA 1
ATOM 972 C C . ASP A 1 135 ? 11.269 5.146 -25.201 1.00 95.44 135 ASP A C 1
ATOM 974 O O . ASP A 1 135 ? 10.655 5.939 -25.934 1.00 95.44 135 ASP A O 1
ATOM 978 N N . TRP A 1 136 ? 12.190 5.560 -24.317 1.00 93.88 136 TRP A N 1
ATOM 979 C CA . TRP A 1 136 ? 12.432 6.938 -23.842 1.00 93.88 136 TRP A CA 1
ATOM 980 C C . TRP A 1 136 ? 11.429 7.454 -22.797 1.00 93.88 136 TRP A C 1
ATOM 982 O O . TRP A 1 136 ? 11.447 8.651 -22.461 1.00 93.88 136 TRP A O 1
ATOM 992 N N . SER A 1 137 ? 10.573 6.576 -22.282 1.00 92.56 137 SER A N 1
ATOM 993 C CA . SER A 1 137 ? 9.850 6.734 -21.020 1.00 92.56 137 SER A CA 1
ATOM 994 C C . SER A 1 137 ? 10.681 6.150 -19.866 1.00 92.56 137 SER A C 1
ATOM 996 O O . SER A 1 137 ? 11.751 5.601 -20.081 1.00 92.56 137 SER A O 1
ATOM 998 N N . ILE A 1 138 ? 10.265 6.393 -18.623 1.00 90.56 138 ILE A N 1
ATOM 999 C CA . ILE A 1 138 ? 10.877 5.803 -17.423 1.00 90.56 138 ILE A CA 1
ATOM 1000 C C . ILE A 1 138 ? 9.717 5.474 -16.488 1.00 90.56 138 ILE A C 1
ATOM 1002 O O . ILE A 1 138 ? 8.917 6.377 -16.198 1.00 90.56 138 ILE A O 1
ATOM 1006 N N . ASP A 1 139 ? 9.643 4.230 -16.016 1.00 90.62 139 ASP A N 1
ATOM 1007 C CA . ASP A 1 139 ? 8.595 3.731 -15.123 1.00 90.62 139 ASP A CA 1
ATOM 1008 C C . ASP A 1 139 ? 7.161 3.991 -15.668 1.00 90.62 139 ASP A C 1
ATOM 1010 O O . ASP A 1 139 ? 6.267 4.408 -14.911 1.00 90.62 139 ASP A O 1
ATOM 1014 N N . GLU A 1 140 ? 6.885 3.817 -16.970 1.00 90.56 140 GLU A N 1
ATOM 1015 C CA . GLU A 1 140 ? 5.526 4.022 -17.499 1.00 90.56 140 GLU A CA 1
ATOM 1016 C C . GLU A 1 140 ? 4.579 2.828 -17.275 1.00 90.56 140 GLU A C 1
ATOM 1018 O O . GLU A 1 140 ? 4.949 1.727 -16.880 1.00 90.56 140 GLU A O 1
ATOM 1023 N N . GLY A 1 141 ? 3.275 3.071 -17.438 1.00 87.62 141 GLY A N 1
ATOM 1024 C CA . GLY A 1 141 ? 2.239 2.062 -17.186 1.00 87.62 141 GLY A CA 1
ATOM 1025 C C . GLY A 1 141 ? 1.887 1.834 -15.707 1.00 87.62 141 GLY A C 1
ATOM 1026 O O . GLY A 1 141 ? 0.877 1.183 -15.440 1.00 87.62 141 GLY A O 1
ATOM 1027 N N . PHE A 1 142 ? 2.632 2.416 -14.761 1.00 90.94 142 PHE A N 1
ATOM 1028 C CA . PHE A 1 142 ? 2.384 2.331 -13.310 1.00 90.94 142 PHE A CA 1
ATOM 1029 C C . PHE A 1 142 ? 1.424 3.396 -12.733 1.00 90.94 142 PHE A C 1
ATOM 1031 O O . PHE A 1 142 ? 1.266 3.458 -11.523 1.00 90.94 142 PHE A O 1
ATOM 1038 N N . ASP A 1 143 ? 0.808 4.235 -13.573 1.00 92.19 143 ASP A N 1
ATOM 1039 C CA . ASP A 1 143 ? -0.249 5.212 -13.231 1.00 92.19 143 ASP A CA 1
ATOM 1040 C C . ASP A 1 143 ? -1.501 4.800 -14.026 1.00 92.19 143 ASP A C 1
ATOM 1042 O O . ASP A 1 143 ? -1.560 5.004 -15.246 1.00 92.19 143 ASP A O 1
ATOM 1046 N N . GLN A 1 144 ? -2.440 4.088 -13.389 1.00 93.44 144 GLN A N 1
ATOM 1047 C CA . GLN A 1 144 ? -3.585 3.479 -14.085 1.00 93.44 144 GLN A CA 1
ATOM 1048 C C . GLN A 1 144 ? -4.865 4.327 -14.045 1.00 93.44 144 GLN A C 1
ATOM 1050 O O . GLN A 1 144 ? -5.685 4.223 -14.968 1.00 93.44 144 GLN A O 1
ATOM 1055 N N . ASP A 1 145 ? -5.020 5.209 -13.060 1.00 93.75 145 ASP A N 1
ATOM 1056 C CA . ASP A 1 145 ? -6.157 6.124 -12.930 1.00 93.75 145 ASP A CA 1
ATOM 1057 C C . ASP A 1 145 ? -5.905 7.528 -13.530 1.00 93.75 145 ASP A C 1
ATOM 1059 O O . ASP A 1 145 ? -6.865 8.233 -13.881 1.00 93.75 145 ASP A O 1
ATOM 1063 N N . GLY A 1 146 ? -4.641 7.901 -13.755 1.00 93.06 146 GLY A N 1
ATOM 1064 C CA . GLY A 1 146 ? -4.199 9.166 -14.336 1.00 93.06 146 GLY A CA 1
ATOM 1065 C C . GLY A 1 146 ? -4.033 10.310 -13.332 1.00 93.06 146 GLY A C 1
ATOM 1066 O O . GLY A 1 146 ? -4.197 11.473 -13.729 1.00 93.06 146 GLY A O 1
ATOM 1067 N N . ASP A 1 147 ? -3.785 10.021 -12.055 1.00 92.12 147 ASP A N 1
ATOM 1068 C CA . ASP A 1 147 ? -3.617 11.019 -10.993 1.00 92.12 147 ASP A CA 1
ATOM 1069 C C . ASP A 1 147 ? -2.199 11.652 -10.944 1.00 92.12 147 ASP A C 1
ATOM 1071 O O . ASP A 1 147 ? -2.059 12.829 -10.576 1.00 92.12 147 ASP A O 1
ATOM 1075 N N . GLY A 1 148 ? -1.172 10.932 -11.414 1.00 91.19 148 GLY A N 1
ATOM 1076 C CA . GLY A 1 148 ? 0.231 11.367 -11.475 1.00 91.19 148 GLY A CA 1
ATOM 1077 C C . GLY A 1 148 ? 1.149 10.807 -10.376 1.00 91.19 148 GLY A C 1
ATOM 1078 O O . GLY A 1 148 ? 2.381 10.967 -10.465 1.00 91.19 148 GLY A O 1
ATOM 1079 N N . TRP A 1 149 ? 0.588 10.142 -9.370 1.00 92.31 149 TRP A N 1
ATOM 1080 C CA . TRP A 1 149 ? 1.272 9.127 -8.581 1.00 92.31 149 TRP A CA 1
ATOM 1081 C C . TRP A 1 149 ? 1.312 7.813 -9.364 1.00 92.31 149 TRP A C 1
ATOM 1083 O O . TRP A 1 149 ? 0.705 7.655 -10.418 1.00 92.31 149 TRP A O 1
ATOM 1093 N N . THR A 1 150 ? 2.188 6.923 -8.923 1.00 92.38 150 THR A N 1
ATOM 1094 C CA . THR A 1 150 ? 2.351 5.590 -9.498 1.00 92.38 150 THR A CA 1
ATOM 1095 C C . THR A 1 150 ? 2.516 4.613 -8.350 1.00 92.38 150 THR A C 1
ATOM 1097 O O . THR A 1 150 ? 3.005 5.009 -7.281 1.00 92.38 150 THR A O 1
ATOM 1100 N N . THR A 1 151 ? 2.274 3.327 -8.592 1.00 90.75 151 THR A N 1
ATOM 1101 C CA . THR A 1 151 ? 2.638 2.253 -7.652 1.00 90.75 151 THR A CA 1
ATOM 1102 C C . THR A 1 151 ? 4.094 2.399 -7.173 1.00 90.75 151 THR A C 1
ATOM 1104 O O . THR A 1 151 ? 4.403 2.222 -5.995 1.00 90.75 151 THR A O 1
ATOM 1107 N N . CYS A 1 152 ? 5.001 2.814 -8.070 1.00 87.88 152 CYS A N 1
ATOM 1108 C CA . CYS A 1 152 ? 6.415 3.079 -7.773 1.00 87.88 152 CYS A CA 1
ATOM 1109 C C . CYS A 1 152 ? 6.642 4.220 -6.763 1.00 87.88 152 CYS A C 1
ATOM 1111 O O . CYS A 1 152 ? 7.603 4.191 -5.994 1.00 87.88 152 CYS A O 1
ATOM 1113 N N . LYS A 1 153 ? 5.775 5.239 -6.763 1.00 90.19 153 LYS A N 1
ATOM 1114 C CA . LYS A 1 153 ? 5.854 6.418 -5.882 1.00 90.19 153 LYS A CA 1
ATOM 1115 C C . LYS A 1 153 ? 5.061 6.255 -4.581 1.00 90.19 153 LYS A C 1
ATOM 1117 O O . LYS A 1 153 ? 5.018 7.200 -3.794 1.00 90.19 153 LYS A O 1
ATOM 1122 N N . GLY A 1 154 ? 4.489 5.075 -4.341 1.00 91.25 154 GLY A N 1
ATOM 1123 C CA . GLY A 1 154 ? 3.747 4.754 -3.124 1.00 91.25 154 GLY A CA 1
ATOM 1124 C C . GLY A 1 154 ? 2.240 4.966 -3.223 1.00 91.25 154 GLY A C 1
ATOM 1125 O O . GLY A 1 154 ? 1.607 5.107 -2.181 1.00 91.25 154 GLY A O 1
ATOM 1126 N N . ASP A 1 155 ? 1.670 4.993 -4.431 1.00 95.25 155 ASP A N 1
ATOM 1127 C CA . ASP A 1 155 ? 0.225 4.813 -4.573 1.00 95.25 155 ASP A CA 1
ATOM 1128 C C . ASP A 1 155 ? -0.205 3.457 -3.981 1.00 95.25 155 ASP A C 1
ATOM 1130 O O . ASP A 1 155 ? 0.508 2.453 -4.095 1.00 95.25 155 ASP A O 1
ATOM 1134 N N . CYS A 1 156 ? -1.340 3.460 -3.288 1.00 95.31 156 CYS A N 1
ATOM 1135 C CA . CYS A 1 156 ? -1.910 2.318 -2.592 1.00 95.31 156 CYS A CA 1
ATOM 1136 C C . CYS A 1 156 ? -3.247 1.833 -3.191 1.00 95.31 156 CYS A C 1
ATOM 1138 O O . CYS A 1 156 ? -3.697 0.747 -2.812 1.00 95.31 156 CYS A O 1
ATOM 1140 N N . ASP A 1 157 ? -3.837 2.556 -4.156 1.00 95.25 157 ASP A N 1
ATOM 1141 C CA . ASP A 1 157 ? -4.996 2.122 -4.955 1.00 95.25 157 ASP A CA 1
ATOM 1142 C C . ASP A 1 157 ? -4.952 2.736 -6.373 1.00 95.25 157 ASP A C 1
ATOM 1144 O O . ASP A 1 157 ? -5.728 3.637 -6.684 1.00 95.25 157 ASP A O 1
ATOM 1148 N N . ASP A 1 158 ? -4.094 2.196 -7.258 1.00 93.00 158 ASP A N 1
ATOM 1149 C CA . ASP A 1 158 ? -3.885 2.675 -8.647 1.00 93.00 158 ASP A CA 1
ATOM 1150 C C . ASP A 1 158 ? -5.172 2.708 -9.530 1.00 93.00 158 ASP A C 1
ATOM 1152 O O . ASP A 1 158 ? -5.136 3.150 -10.681 1.00 93.00 158 ASP A O 1
ATOM 1156 N N . ASP A 1 159 ? -6.315 2.202 -9.042 1.00 95.69 159 ASP A N 1
ATOM 1157 C CA . ASP A 1 159 ? -7.636 2.277 -9.689 1.00 95.69 159 ASP A CA 1
ATOM 1158 C C . ASP A 1 159 ? -8.441 3.547 -9.268 1.00 95.69 159 ASP A C 1
ATOM 1160 O O . ASP A 1 159 ? -9.563 3.752 -9.765 1.00 95.69 159 ASP A O 1
ATOM 1164 N N . ASN A 1 160 ? -7.933 4.401 -8.358 1.00 95.75 160 ASN A N 1
ATOM 1165 C CA . ASN A 1 160 ? -8.721 5.428 -7.659 1.00 95.75 160 ASN A CA 1
ATOM 1166 C C . ASN A 1 160 ? -7.998 6.764 -7.353 1.00 95.75 160 ASN A C 1
ATOM 1168 O O . ASN A 1 160 ? -7.475 6.977 -6.265 1.00 95.75 160 ASN A O 1
ATOM 1172 N N . VAL A 1 161 ? -8.245 7.753 -8.226 1.00 95.75 161 VAL A N 1
ATOM 1173 C CA . VAL A 1 161 ? -7.697 9.138 -8.280 1.00 95.75 161 VAL A CA 1
ATOM 1174 C C . VAL A 1 161 ? -7.861 10.011 -7.010 1.00 95.75 161 VAL A C 1
ATOM 1176 O O . VAL A 1 161 ? -7.563 11.217 -6.999 1.00 95.75 161 VAL A O 1
ATOM 1179 N N . LEU A 1 162 ? -8.453 9.460 -5.953 1.00 95.81 162 LEU A N 1
ATOM 1180 C CA . LEU A 1 162 ? -8.671 10.075 -4.646 1.00 95.81 162 LEU A CA 1
ATOM 1181 C C . LEU A 1 162 ? -7.864 9.415 -3.517 1.00 95.81 162 LEU A C 1
ATOM 1183 O O . LEU A 1 162 ? -7.906 9.945 -2.413 1.00 95.81 162 LEU A O 1
ATOM 1187 N N . ILE A 1 163 ? -7.132 8.337 -3.783 1.00 96.75 163 ILE A N 1
ATOM 1188 C CA . ILE A 1 163 ? -6.254 7.644 -2.839 1.00 96.75 163 ILE A CA 1
ATOM 1189 C C . ILE A 1 163 ? -4.822 7.828 -3.345 1.00 96.75 163 ILE A C 1
ATOM 1191 O O . ILE A 1 163 ? -4.560 7.516 -4.496 1.00 96.75 163 ILE A O 1
ATOM 1195 N N . ARG A 1 164 ? -3.931 8.441 -2.550 1.00 96.38 164 ARG A N 1
ATOM 1196 C CA . ARG A 1 164 ? -2.523 8.705 -2.935 1.00 96.38 164 ARG A CA 1
ATOM 1197 C C . ARG A 1 164 ? -1.685 9.273 -1.786 1.00 96.38 164 ARG A C 1
ATOM 1199 O O . ARG A 1 164 ? -2.237 9.985 -0.944 1.00 96.38 164 ARG A O 1
ATOM 1206 N N . PRO A 1 165 ? -0.344 9.164 -1.845 1.00 96.75 165 PRO A N 1
ATOM 1207 C CA . PRO A 1 165 ? 0.579 9.810 -0.913 1.00 96.75 165 PRO A CA 1
ATOM 1208 C C . PRO A 1 165 ? 0.248 11.268 -0.552 1.00 96.75 165 PRO A C 1
ATOM 1210 O O . PRO A 1 165 ? 0.331 12.189 -1.373 1.00 96.75 165 PRO A O 1
ATOM 1213 N N . GLY A 1 166 ? -0.063 11.495 0.726 1.00 92.75 166 GLY A N 1
ATOM 1214 C CA . GLY A 1 166 ? -0.269 12.825 1.304 1.00 92.75 166 GLY A CA 1
ATOM 1215 C C . GLY A 1 166 ? -1.566 13.523 0.889 1.00 92.75 166 GLY A C 1
ATOM 1216 O O . GLY A 1 166 ? -1.621 14.759 0.906 1.00 92.75 166 GLY A O 1
ATOM 1217 N N . ASN A 1 167 ? -2.600 12.769 0.502 1.00 95.25 167 ASN A N 1
ATOM 1218 C CA . ASN A 1 167 ? -3.959 13.300 0.402 1.00 95.25 167 ASN A CA 1
ATOM 1219 C C . ASN A 1 167 ? -4.542 13.637 1.797 1.00 95.25 167 ASN A C 1
ATOM 1221 O O . ASN A 1 167 ? -3.824 13.692 2.792 1.00 95.25 167 ASN A O 1
ATOM 1225 N N . ALA A 1 168 ? -5.839 13.941 1.873 1.00 93.81 168 ALA A N 1
ATOM 1226 C CA . ALA A 1 168 ? -6.518 14.196 3.142 1.00 93.81 168 ALA A CA 1
ATOM 1227 C C . ALA A 1 168 ? -7.507 13.069 3.446 1.00 93.81 168 ALA A C 1
ATOM 1229 O O . ALA A 1 168 ? -8.360 12.806 2.600 1.00 93.81 168 ALA A O 1
ATOM 1230 N N . GLU A 1 169 ? -7.429 12.505 4.653 1.00 93.19 169 GLU A N 1
ATOM 1231 C CA . GLU A 1 169 ? -8.341 11.462 5.130 1.00 93.19 169 GLU A CA 1
ATOM 1232 C C . GLU A 1 169 ? -9.802 11.917 5.170 1.00 93.19 169 GLU A C 1
ATOM 1234 O O . GLU A 1 169 ? -10.173 12.909 5.821 1.00 93.19 169 GLU A O 1
ATOM 1239 N N . TYR A 1 170 ? -10.662 11.135 4.528 1.00 92.06 170 TYR A N 1
ATOM 1240 C CA . TYR A 1 170 ? -12.103 11.179 4.702 1.00 92.06 170 TYR A CA 1
ATOM 1241 C C . TYR A 1 170 ? -12.537 9.911 5.411 1.00 92.06 170 TYR A C 1
ATOM 1243 O O . TYR A 1 170 ? -12.309 8.844 4.876 1.00 92.06 170 TYR A O 1
ATOM 1251 N N . CYS A 1 171 ? -13.271 10.041 6.518 1.00 89.88 171 CYS A N 1
ATOM 1252 C CA . CYS A 1 171 ? -13.798 8.900 7.271 1.00 89.88 171 CYS A CA 1
ATOM 1253 C C . CYS A 1 171 ? -14.697 7.994 6.390 1.00 89.88 171 CYS A C 1
ATOM 1255 O O . CYS A 1 171 ? -15.901 8.247 6.224 1.00 89.88 171 CYS A O 1
ATOM 1257 N N . ASN A 1 172 ? -14.085 6.999 5.748 1.00 90.56 172 ASN A N 1
ATOM 1258 C CA . ASN A 1 172 ? -14.616 6.231 4.624 1.00 90.56 172 ASN A CA 1
ATOM 1259 C C . ASN A 1 172 ? -14.154 4.754 4.635 1.00 90.56 172 ASN A C 1
ATOM 1261 O O . ASN A 1 172 ? -14.756 3.943 3.919 1.00 90.56 172 ASN A O 1
ATOM 1265 N N . GLY A 1 173 ? -13.177 4.394 5.481 1.00 89.56 173 GLY A N 1
ATOM 1266 C CA . GLY A 1 173 ? -12.638 3.041 5.633 1.00 89.56 173 GLY A CA 1
ATOM 1267 C C . GLY A 1 173 ? -11.505 2.671 4.667 1.00 89.56 173 GLY A C 1
ATOM 1268 O O . GLY A 1 173 ? -11.229 1.478 4.505 1.00 89.56 173 GLY A O 1
ATOM 1269 N N . PHE A 1 174 ? -10.885 3.654 4.017 1.00 92.81 174 PHE A N 1
ATOM 1270 C CA . PHE A 1 174 ? -9.707 3.534 3.158 1.00 92.81 174 PHE A CA 1
ATOM 1271 C C . PHE A 1 174 ? -8.571 4.419 3.701 1.00 92.81 174 PHE A C 1
ATOM 1273 O O . PHE A 1 174 ? -8.814 5.374 4.424 1.00 92.81 174 PHE A O 1
ATOM 1280 N N . ASP A 1 175 ? -7.332 4.074 3.355 1.00 94.75 175 ASP A N 1
ATOM 1281 C CA . ASP A 1 175 ? -6.138 4.900 3.580 1.00 94.75 175 ASP A CA 1
ATOM 1282 C C . ASP A 1 175 ? -6.073 5.924 2.433 1.00 94.75 175 ASP A C 1
ATOM 1284 O O . ASP A 1 175 ? -5.492 5.631 1.388 1.00 94.75 175 ASP A O 1
ATOM 1288 N N . ASP A 1 176 ? -6.760 7.071 2.541 1.00 96.06 176 ASP A N 1
ATOM 1289 C CA . ASP A 1 176 ? -6.839 8.035 1.425 1.00 96.06 176 ASP A CA 1
ATOM 1290 C C . ASP A 1 176 ? -5.473 8.690 1.130 1.00 96.06 176 ASP A C 1
ATOM 1292 O O . ASP A 1 176 ? -5.243 9.184 0.017 1.00 96.06 176 ASP A O 1
ATOM 1296 N N . ASN A 1 177 ? -4.573 8.735 2.120 1.00 96.12 177 ASN A N 1
ATOM 1297 C CA . ASN A 1 177 ? -3.272 9.398 2.049 1.00 96.12 177 ASN A CA 1
ATOM 1298 C C . ASN A 1 177 ? -2.058 8.462 1.871 1.00 96.12 177 ASN A C 1
ATOM 1300 O O . ASN A 1 177 ? -0.944 8.962 1.693 1.00 96.12 177 ASN A O 1
ATOM 1304 N N . CYS A 1 178 ? -2.268 7.146 1.848 1.00 96.38 178 CYS A N 1
ATOM 1305 C CA . CYS A 1 178 ? -1.258 6.093 1.705 1.00 96.38 178 CYS A CA 1
ATOM 1306 C C . CYS A 1 178 ? -0.111 6.135 2.743 1.00 96.38 178 CYS A C 1
ATOM 1308 O O . CYS A 1 178 ? 1.041 5.846 2.391 1.00 96.38 178 CYS A O 1
ATOM 1310 N N . ASP A 1 179 ? -0.375 6.482 4.014 1.00 95.00 179 ASP A N 1
ATOM 1311 C CA . ASP A 1 179 ? 0.640 6.397 5.090 1.00 95.00 179 ASP A CA 1
ATOM 1312 C C . ASP A 1 179 ? 0.655 5.061 5.859 1.00 95.00 179 ASP A C 1
ATOM 1314 O O . ASP A 1 179 ? 1.594 4.787 6.623 1.00 95.00 179 ASP A O 1
ATOM 1318 N N . GLY A 1 180 ? -0.309 4.179 5.579 1.00 92.94 180 GLY A N 1
ATOM 1319 C CA . GLY A 1 180 ? -0.429 2.839 6.150 1.00 92.94 180 GLY A CA 1
ATOM 1320 C C . GLY A 1 180 ? -1.299 2.752 7.405 1.00 92.94 180 GLY A C 1
ATOM 1321 O O . GLY A 1 180 ? -1.373 1.671 8.003 1.00 92.94 180 GLY A O 1
ATOM 1322 N N . ASN A 1 181 ? -1.930 3.852 7.812 1.00 90.25 181 ASN A N 1
ATOM 1323 C CA . ASN A 1 181 ? -3.053 3.865 8.747 1.00 90.25 181 ASN A CA 1
ATOM 1324 C C . ASN A 1 181 ? -4.378 3.956 7.947 1.00 90.25 181 ASN A C 1
ATOM 1326 O O . ASN A 1 181 ? -4.372 3.760 6.738 1.00 90.25 181 ASN A O 1
ATOM 1330 N N . VAL A 1 182 ? -5.528 4.092 8.611 1.00 90.50 182 VAL A N 1
ATOM 1331 C CA . VAL A 1 182 ? -6.836 4.261 7.947 1.00 90.50 182 VAL A CA 1
ATOM 1332 C C . VAL A 1 182 ? -7.647 5.260 8.761 1.00 90.50 182 VAL A C 1
ATOM 1334 O O . VAL A 1 182 ? -7.759 5.080 9.977 1.00 90.50 182 VAL A O 1
ATOM 1337 N N . ASP A 1 183 ? -8.262 6.243 8.098 1.00 90.88 183 ASP A N 1
ATOM 1338 C CA . ASP A 1 183 ? -9.129 7.249 8.717 1.00 90.88 183 ASP A CA 1
ATOM 1339 C C . ASP A 1 183 ? -8.445 7.988 9.911 1.00 90.88 183 ASP A C 1
ATOM 1341 O O . ASP A 1 183 ? -9.052 8.187 10.972 1.00 90.88 183 ASP A O 1
ATOM 1345 N N . GLU A 1 184 ? -7.176 8.411 9.804 1.00 88.94 184 GLU A N 1
ATOM 1346 C CA . GLU A 1 184 ? -6.487 9.087 10.925 1.00 88.94 184 GLU A CA 1
ATOM 1347 C C . GLU A 1 184 ? -7.126 10.418 11.340 1.00 88.94 184 GLU A C 1
ATOM 1349 O O . GLU A 1 184 ? -7.640 11.205 10.543 1.00 88.94 184 GLU A O 1
ATOM 1354 N N . GLY A 1 185 ? -7.021 10.725 12.635 1.00 87.75 185 GLY A N 1
ATOM 1355 C CA . GLY A 1 185 ? -7.630 11.924 13.212 1.00 87.75 185 GLY A CA 1
ATOM 1356 C C . GLY A 1 185 ? -9.146 11.815 13.396 1.00 87.75 185 GLY A C 1
ATOM 1357 O O . GLY A 1 185 ? -9.752 12.783 13.857 1.00 87.75 185 GLY A O 1
ATOM 1358 N N . TYR A 1 186 ? -9.727 10.651 13.084 1.00 91.12 186 TYR A N 1
ATOM 1359 C CA . TYR A 1 186 ? -11.093 10.256 13.429 1.00 91.12 186 TYR A CA 1
ATOM 1360 C C . TYR A 1 186 ? -11.160 9.190 14.545 1.00 91.12 186 TYR A C 1
ATOM 1362 O O . TYR A 1 186 ? -12.269 8.773 14.868 1.00 91.12 186 TYR A O 1
ATOM 1370 N N . ASP A 1 187 ? -10.007 8.771 15.088 1.00 90.38 187 ASP A N 1
ATOM 1371 C CA . ASP A 1 187 ? -9.804 8.065 16.368 1.00 90.38 187 ASP A CA 1
ATOM 1372 C C . ASP A 1 187 ? -8.840 8.928 17.209 1.00 90.38 187 ASP A C 1
ATOM 1374 O O . ASP A 1 187 ? -7.656 9.089 16.878 1.00 90.38 187 ASP A O 1
ATOM 1378 N N . ARG A 1 188 ? -9.371 9.587 18.240 1.00 91.81 188 ARG A N 1
ATOM 1379 C CA . ARG A 1 188 ? -8.656 10.563 19.077 1.00 91.81 188 ARG A CA 1
ATOM 1380 C C . ARG A 1 188 ? -8.230 10.005 20.433 1.00 91.81 188 ARG A C 1
ATOM 1382 O O . ARG A 1 188 ? -7.303 10.570 21.030 1.00 91.81 188 ARG A O 1
ATOM 1389 N N . ASP A 1 189 ? -8.873 8.957 20.936 1.00 91.69 189 ASP A N 1
ATOM 1390 C CA . ASP A 1 189 ? -8.506 8.326 22.210 1.00 91.69 189 ASP A CA 1
ATOM 1391 C C . ASP A 1 189 ? -7.544 7.129 22.052 1.00 91.69 189 ASP A C 1
ATOM 1393 O O . ASP A 1 189 ? -6.776 6.834 22.979 1.00 91.69 189 ASP A O 1
ATOM 1397 N N . GLY A 1 190 ? -7.462 6.558 20.848 1.00 90.19 190 GLY A N 1
ATOM 1398 C CA . GLY A 1 190 ? -6.515 5.528 20.438 1.00 90.19 190 GLY A CA 1
ATOM 1399 C C . GLY A 1 190 ? -6.967 4.097 20.722 1.00 90.19 190 GLY A C 1
ATOM 1400 O O . GLY A 1 190 ? -6.098 3.233 20.914 1.00 90.19 190 GLY A O 1
ATOM 1401 N N . ASP A 1 191 ? -8.272 3.828 20.812 1.00 88.75 191 ASP A N 1
ATOM 1402 C CA . ASP A 1 191 ? -8.808 2.477 21.020 1.00 88.75 191 ASP A CA 1
ATOM 1403 C C . ASP A 1 191 ? -8.846 1.610 19.738 1.00 88.75 191 ASP A C 1
ATOM 1405 O O . ASP A 1 191 ? -8.855 0.373 19.827 1.00 88.75 191 ASP A O 1
ATOM 1409 N N . GLY A 1 192 ? -8.750 2.240 18.560 1.00 88.12 192 GLY A N 1
ATOM 1410 C CA . GLY A 1 192 ? -8.795 1.605 17.242 1.00 88.12 192 GLY A CA 1
ATOM 1411 C C . GLY A 1 192 ? -10.174 1.583 16.568 1.00 88.12 192 GLY A C 1
ATOM 1412 O O . GLY A 1 192 ? -10.336 0.861 15.580 1.00 88.12 192 GLY A O 1
ATOM 1413 N N . GLN A 1 193 ? -11.155 2.328 17.077 1.00 89.88 193 GLN A N 1
ATOM 1414 C CA . GLN A 1 193 ? -12.482 2.530 16.499 1.00 89.88 193 GLN A CA 1
ATOM 1415 C C . GLN A 1 193 ? -12.666 4.010 16.165 1.00 89.88 193 GLN A C 1
ATOM 1417 O O . GLN A 1 193 ? -12.571 4.876 17.021 1.00 89.88 193 GLN A O 1
ATOM 1422 N N . THR A 1 194 ? -12.958 4.320 14.903 1.00 91.75 194 THR A N 1
ATOM 1423 C CA . THR A 1 194 ? -13.156 5.714 14.494 1.00 91.75 194 THR A CA 1
ATOM 1424 C C . THR A 1 194 ? -14.598 6.180 14.699 1.00 91.75 194 THR A C 1
ATOM 1426 O O . THR A 1 194 ? -15.551 5.389 14.679 1.00 91.75 194 THR A O 1
ATOM 1429 N N . THR A 1 195 ? -14.790 7.497 14.753 1.00 89.94 195 THR A N 1
ATOM 1430 C CA . THR A 1 195 ? -16.110 8.160 14.727 1.00 89.94 195 THR A CA 1
ATOM 1431 C C . THR A 1 195 ? -17.014 7.740 13.555 1.00 89.94 195 THR A C 1
ATOM 1433 O O . THR A 1 195 ? -18.237 7.852 13.655 1.00 89.94 195 THR A O 1
ATOM 1436 N N . CYS A 1 196 ? -16.467 7.239 12.435 1.00 87.62 196 CYS A N 1
ATOM 1437 C CA . CYS A 1 196 ? -17.259 6.592 11.374 1.00 87.62 196 CYS A CA 1
ATOM 1438 C C . CYS A 1 196 ? -17.301 5.057 11.462 1.00 87.62 196 CYS A C 1
ATOM 1440 O O . CYS A 1 196 ? -18.248 4.458 10.944 1.00 87.62 196 CYS A O 1
ATOM 1442 N N . GLY A 1 197 ? -16.349 4.424 12.155 1.00 86.00 197 GLY A N 1
ATOM 1443 C CA . GLY A 1 197 ? -16.399 3.022 12.585 1.00 86.00 197 GLY A CA 1
ATOM 1444 C C . GLY A 1 197 ? -17.541 2.713 13.565 1.00 86.00 197 GLY A C 1
ATOM 1445 O O . GLY A 1 197 ? -17.920 1.552 13.724 1.00 86.00 197 GLY A O 1
ATOM 1446 N N . GLY A 1 198 ? -18.152 3.750 14.144 1.00 87.75 198 GLY A N 1
ATOM 1447 C CA . GLY A 1 198 ? -19.344 3.662 14.987 1.00 87.75 198 GLY A CA 1
ATOM 1448 C C . GLY A 1 198 ? -19.091 3.980 16.455 1.00 87.75 198 GLY A C 1
ATOM 1449 O O . GLY A 1 198 ? -19.995 3.775 17.263 1.00 87.75 198 GLY A O 1
ATOM 1450 N N . ASP A 1 199 ? -17.898 4.467 16.795 1.00 93.00 199 ASP A N 1
ATOM 1451 C CA . ASP A 1 199 ? -17.677 5.123 18.075 1.00 93.00 199 ASP A CA 1
ATOM 1452 C C . ASP A 1 199 ? -18.560 6.387 18.206 1.00 93.00 199 ASP A C 1
ATOM 1454 O O . ASP A 1 199 ? -18.800 7.132 17.248 1.00 93.00 199 ASP A O 1
ATOM 1458 N N . CYS A 1 200 ? -19.110 6.562 19.404 1.00 93.62 200 CYS A N 1
ATOM 1459 C CA . CYS A 1 200 ? -20.030 7.610 19.801 1.00 93.62 200 CYS A CA 1
ATOM 1460 C C . CYS A 1 200 ? -19.433 8.603 20.819 1.00 93.62 200 CYS A C 1
ATOM 1462 O O . CYS A 1 200 ? -20.055 9.652 21.023 1.00 93.62 200 CYS A O 1
ATOM 1464 N N . ASP A 1 201 ? -18.253 8.336 21.399 1.00 92.81 201 ASP A N 1
ATOM 1465 C CA . ASP A 1 201 ? -17.497 9.287 22.228 1.00 92.81 201 ASP A CA 1
ATOM 1466 C C . ASP A 1 201 ? -15.968 9.112 22.099 1.00 92.81 201 ASP A C 1
ATOM 1468 O O . ASP A 1 201 ? -15.299 8.650 23.020 1.00 92.81 201 ASP A O 1
ATOM 1472 N N . ASP A 1 202 ? -15.438 9.639 20.989 1.00 90.75 202 ASP A N 1
ATOM 1473 C CA . ASP A 1 202 ? -14.028 9.836 20.567 1.00 90.75 202 ASP A CA 1
ATOM 1474 C C . ASP A 1 202 ? -13.138 10.618 21.575 1.00 90.75 202 ASP A C 1
ATOM 1476 O O . ASP A 1 202 ? -12.119 11.236 21.252 1.00 90.75 202 ASP A O 1
ATOM 1480 N N . GLY A 1 203 ? -13.560 10.713 22.832 1.00 94.31 203 GLY A N 1
ATOM 1481 C CA . GLY A 1 203 ? -12.764 11.161 23.964 1.00 94.31 203 GLY A CA 1
ATOM 1482 C C . GLY A 1 203 ? -12.464 10.077 25.002 1.00 94.31 203 GLY A C 1
ATOM 1483 O O . GLY A 1 203 ? -11.653 10.360 25.889 1.00 94.31 203 GLY A O 1
ATOM 1484 N N . GLU A 1 204 ? -13.097 8.901 24.941 1.00 94.25 204 GLU A N 1
ATOM 1485 C CA . GLU A 1 204 ? -13.121 7.897 26.012 1.00 94.25 204 GLU A CA 1
ATOM 1486 C C . GLU A 1 204 ? -13.079 6.448 25.475 1.00 94.25 204 GLU A C 1
ATOM 1488 O O . GLU A 1 204 ? -14.115 5.805 25.332 1.00 94.25 204 GLU A O 1
ATOM 1493 N N . ALA A 1 205 ? -11.868 5.880 25.372 1.00 94.44 205 ALA A N 1
ATOM 1494 C CA . ALA A 1 205 ? -11.508 4.537 24.856 1.00 94.44 205 ALA A CA 1
ATOM 1495 C C . ALA A 1 205 ? -12.175 3.296 25.520 1.00 94.44 205 ALA A C 1
ATOM 1497 O O . ALA A 1 205 ? -11.709 2.157 25.397 1.00 94.44 205 ALA A O 1
ATOM 1498 N N . ALA A 1 206 ? -13.202 3.501 26.342 1.00 92.75 206 ALA A N 1
ATOM 1499 C CA . ALA A 1 206 ? -14.091 2.480 26.889 1.00 92.75 206 ALA A CA 1
ATOM 1500 C C . ALA A 1 206 ? -15.503 2.525 26.269 1.00 92.75 206 ALA A C 1
ATOM 1502 O O . ALA A 1 206 ? -16.315 1.650 26.576 1.00 92.75 206 ALA A O 1
ATOM 1503 N N . ILE A 1 207 ? -15.784 3.531 25.439 1.00 93.94 207 ILE A N 1
ATOM 1504 C CA . ILE A 1 207 ? -17.022 3.757 24.701 1.00 93.94 207 ILE A CA 1
ATOM 1505 C C . ILE A 1 207 ? -16.684 3.547 23.226 1.00 93.94 207 ILE A C 1
ATOM 1507 O O . ILE A 1 207 ? -15.839 4.247 22.698 1.00 93.94 207 ILE A O 1
ATOM 1511 N N . TYR A 1 208 ? -17.275 2.538 22.589 1.00 94.12 208 TYR A N 1
ATOM 1512 C CA . TYR A 1 208 ? -17.088 2.241 21.168 1.00 94.12 208 TYR A CA 1
ATOM 1513 C C . TYR A 1 208 ? -18.106 1.204 20.694 1.00 94.12 208 TYR A C 1
ATOM 1515 O O . TYR A 1 208 ? -18.637 0.413 21.477 1.00 94.12 208 TYR A O 1
ATOM 1523 N N . PHE A 1 209 ? -18.326 1.118 19.379 1.00 92.50 209 PHE A N 1
ATOM 1524 C CA . PHE A 1 209 ? -19.288 0.172 18.811 1.00 92.50 209 PHE A CA 1
ATOM 1525 C C . PHE A 1 209 ? -19.044 -1.286 19.249 1.00 92.50 209 PHE A C 1
ATOM 1527 O O . PHE A 1 209 ? -18.077 -1.933 18.834 1.00 92.50 209 PHE A O 1
ATOM 1534 N N . GLY A 1 210 ? -19.969 -1.835 20.040 1.00 88.19 210 GLY A N 1
ATOM 1535 C CA . GLY A 1 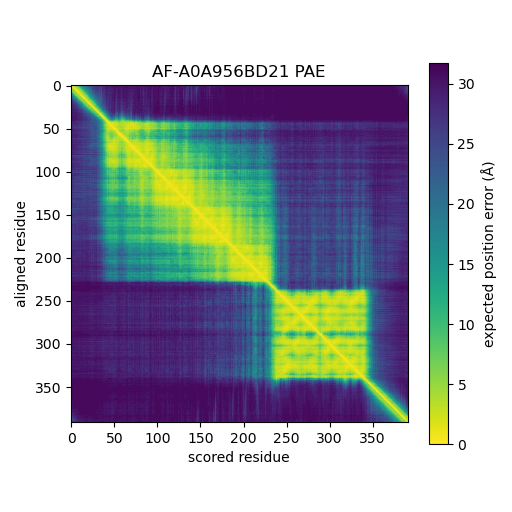210 ? -19.911 -3.211 20.538 1.00 88.19 210 GLY A CA 1
ATOM 1536 C C . GLY A 1 210 ? -18.981 -3.445 21.736 1.00 88.19 210 GLY A C 1
ATOM 1537 O O . GLY A 1 210 ? -18.573 -4.594 21.948 1.00 88.19 210 GLY A O 1
ATOM 1538 N N . ALA A 1 211 ? -18.645 -2.403 22.504 1.00 91.25 211 ALA A N 1
ATOM 1539 C CA . ALA A 1 211 ? -18.002 -2.529 23.812 1.00 91.25 211 ALA A CA 1
ATOM 1540 C C . ALA A 1 211 ? -18.853 -3.329 24.826 1.00 91.25 211 ALA A C 1
ATOM 1542 O O . ALA A 1 211 ? -19.904 -3.895 24.520 1.00 91.25 211 ALA A O 1
ATOM 1543 N N . ALA A 1 212 ? -18.367 -3.427 26.064 1.00 88.88 212 ALA A N 1
ATOM 1544 C CA . ALA A 1 212 ? -19.121 -4.025 27.158 1.00 88.88 212 ALA A CA 1
ATOM 1545 C C . ALA A 1 212 ? -19.732 -2.928 28.034 1.00 88.88 212 ALA A C 1
ATOM 1547 O O . ALA A 1 212 ? -18.995 -2.249 28.744 1.00 88.88 212 ALA A O 1
ATOM 1548 N N . GLU A 1 213 ? -21.061 -2.838 28.018 1.00 89.19 213 GLU A N 1
ATOM 1549 C CA . GLU A 1 213 ? -21.855 -1.982 28.906 1.00 89.19 213 GLU A CA 1
ATOM 1550 C C . GLU A 1 213 ? -21.424 -2.079 30.380 1.00 89.19 213 GLU A C 1
ATOM 1552 O O . GLU A 1 213 ? -21.229 -3.171 30.939 1.00 89.19 213 GLU A O 1
ATOM 1557 N N . LEU A 1 214 ? -21.301 -0.910 31.000 1.00 86.06 214 LEU A N 1
ATOM 1558 C CA . LEU A 1 214 ? -21.067 -0.669 32.415 1.00 86.06 214 LEU A CA 1
ATOM 1559 C C . LEU A 1 214 ? -22.320 -0.021 33.009 1.00 86.06 214 LEU A C 1
ATOM 1561 O O . LEU A 1 214 ? -23.057 0.661 32.317 1.00 86.06 214 LEU A O 1
ATOM 1565 N N . CYS A 1 215 ? -22.547 -0.192 34.313 1.00 84.69 215 CYS A N 1
ATOM 1566 C CA . CYS A 1 215 ? -23.704 0.418 34.979 1.00 84.69 215 CYS A CA 1
ATOM 1567 C C . CYS A 1 215 ? -23.370 1.839 35.469 1.00 84.69 215 CYS A C 1
ATOM 1569 O O . CYS A 1 215 ? -23.367 2.095 36.680 1.00 84.69 215 CYS A O 1
ATOM 1571 N N . ASP A 1 216 ? -22.982 2.721 34.549 1.00 87.06 216 ASP A N 1
ATOM 1572 C CA . ASP A 1 216 ? -22.610 4.116 34.818 1.00 87.06 216 ASP A CA 1
ATOM 1573 C C . ASP A 1 216 ? -23.517 5.150 34.123 1.00 87.06 216 ASP A C 1
ATOM 1575 O O . ASP A 1 216 ? -23.370 6.353 34.373 1.00 87.06 216 ASP A O 1
ATOM 1579 N N . GLY A 1 217 ? -24.522 4.696 33.362 1.00 87.44 217 GLY A N 1
ATOM 1580 C CA . GLY A 1 217 ? -25.477 5.548 32.655 1.00 87.44 217 GLY A CA 1
ATOM 1581 C C . GLY A 1 217 ? -24.963 6.118 31.330 1.00 87.44 217 GLY A C 1
ATOM 1582 O O . GLY A 1 217 ? -25.584 7.045 30.797 1.00 87.44 217 GLY A O 1
ATOM 1583 N N . LEU A 1 218 ? -23.844 5.603 30.814 1.00 91.12 218 LEU A N 1
ATOM 1584 C CA . LEU A 1 218 ? -23.331 5.868 29.470 1.00 91.12 218 LEU A CA 1
ATOM 1585 C C . LEU A 1 218 ? -23.746 4.735 28.508 1.00 91.12 218 LEU A C 1
ATOM 1587 O O . LEU A 1 218 ? -24.140 3.655 28.929 1.00 91.12 218 LEU A O 1
ATOM 1591 N N . ASP A 1 219 ? -23.703 5.008 27.204 1.00 92.94 219 ASP A N 1
ATOM 1592 C CA . ASP A 1 219 ? -23.980 4.048 26.120 1.00 92.94 219 ASP A CA 1
ATOM 1593 C C . ASP A 1 219 ? -22.630 3.513 25.624 1.00 92.94 219 ASP A C 1
ATOM 1595 O O . ASP A 1 219 ? -22.124 3.964 24.598 1.00 92.94 219 ASP A O 1
ATOM 1599 N N . ASN A 1 220 ? -21.976 2.651 26.414 1.00 92.62 220 ASN A N 1
ATOM 1600 C CA . ASN A 1 220 ? -20.594 2.237 26.147 1.00 92.62 220 ASN A CA 1
ATOM 1601 C C . ASN A 1 220 ? -20.464 1.471 24.826 1.00 92.62 220 ASN A C 1
ATOM 1603 O O . ASN A 1 220 ? -19.444 1.593 24.161 1.00 92.62 220 ASN A O 1
ATOM 1607 N N . ASP A 1 221 ? -21.458 0.669 24.440 1.00 93.25 221 ASP A N 1
ATOM 1608 C CA . ASP A 1 221 ? -21.430 -0.129 23.210 1.00 93.25 221 ASP A CA 1
ATOM 1609 C C . ASP A 1 221 ? -21.974 0.606 21.964 1.00 93.25 221 ASP A C 1
ATOM 1611 O O . ASP A 1 221 ? -22.024 0.025 20.870 1.00 93.25 221 ASP A O 1
ATOM 1615 N N . CYS A 1 222 ? -22.354 1.881 22.123 1.00 94.19 222 CYS A N 1
ATOM 1616 C CA . CYS A 1 222 ? -22.915 2.770 21.104 1.00 94.19 222 CYS A CA 1
ATOM 1617 C C . CYS A 1 222 ? -24.176 2.228 20.393 1.00 94.19 222 CYS A C 1
ATOM 1619 O O . CYS A 1 222 ? -24.462 2.571 19.235 1.00 94.19 222 CYS A O 1
ATOM 1621 N N . ASN A 1 223 ? -24.968 1.371 21.053 1.00 92.62 223 ASN A N 1
ATOM 1622 C CA . ASN A 1 223 ? -26.217 0.850 20.490 1.00 92.62 223 ASN A CA 1
ATOM 1623 C C . ASN A 1 223 ? -27.413 1.825 20.614 1.00 92.62 223 ASN A C 1
ATOM 1625 O O . ASN A 1 223 ? -28.443 1.598 19.964 1.00 92.62 223 ASN A O 1
ATOM 1629 N N . HIS A 1 224 ? -27.239 2.961 21.303 1.00 91.25 224 HIS A N 1
ATOM 1630 C CA . HIS A 1 224 ? -28.246 3.957 21.702 1.00 91.25 224 HIS A CA 1
ATOM 1631 C C . HIS A 1 224 ? -29.121 3.534 22.902 1.00 91.25 224 HIS A C 1
ATOM 1633 O O . HIS A 1 224 ? -30.235 4.057 23.055 1.00 91.25 224 HIS A O 1
ATOM 1639 N N . LEU A 1 225 ? -28.646 2.613 23.750 1.00 90.19 225 LEU A N 1
ATOM 1640 C CA . LEU A 1 225 ? -29.329 2.135 24.962 1.00 90.19 225 LEU A CA 1
ATOM 1641 C C . LEU A 1 225 ? -28.319 1.939 26.106 1.00 90.19 225 LEU A C 1
ATOM 1643 O O . LEU A 1 225 ? -27.818 0.837 26.314 1.00 90.19 225 LEU A O 1
ATOM 1647 N N . ALA A 1 226 ? -28.113 2.996 26.893 1.00 89.75 226 ALA A N 1
ATOM 1648 C CA . ALA A 1 226 ? -27.322 2.927 28.119 1.00 89.75 226 ALA A CA 1
ATOM 1649 C C . ALA A 1 226 ? -27.819 1.831 29.082 1.00 89.75 226 ALA A C 1
ATOM 1651 O O . ALA A 1 226 ? -29.028 1.683 29.306 1.00 89.75 226 ALA A O 1
ATOM 1652 N N . ASP A 1 227 ? -26.866 1.112 29.672 1.00 85.25 227 ASP A N 1
ATOM 1653 C CA . ASP A 1 227 ? -27.025 0.035 30.649 1.00 85.25 227 ASP A CA 1
ATOM 1654 C C . ASP A 1 227 ? -27.795 -1.229 30.139 1.00 85.25 227 ASP A C 1
ATOM 1656 O O . ASP A 1 227 ? -28.227 -2.051 30.955 1.00 85.25 227 ASP A O 1
ATOM 1660 N N . ASP A 1 228 ? -27.991 -1.452 28.822 1.00 83.19 228 ASP A N 1
ATOM 1661 C CA . ASP A 1 228 ? -28.763 -2.620 28.293 1.00 83.19 228 ASP A CA 1
ATOM 1662 C C . ASP A 1 228 ? -27.978 -3.956 28.336 1.00 83.19 228 ASP A C 1
ATOM 1664 O O . ASP A 1 228 ? -28.538 -5.055 28.213 1.00 83.19 228 ASP A O 1
ATOM 1668 N N . GLY A 1 229 ? -26.662 -3.892 28.552 1.00 67.31 229 GLY A N 1
ATOM 1669 C CA . GLY A 1 229 ? -25.751 -5.037 28.587 1.00 67.31 229 GLY A CA 1
ATOM 1670 C C . GLY A 1 229 ? -25.221 -5.383 29.987 1.00 67.31 229 GLY A C 1
ATOM 1671 O O . GLY A 1 229 ? -25.056 -4.546 30.859 1.00 67.31 229 GLY A O 1
ATOM 1672 N N . GLY A 1 230 ? -24.907 -6.665 30.212 1.00 65.62 230 GLY A N 1
ATOM 1673 C CA . GLY A 1 230 ? -23.943 -7.084 31.246 1.00 65.62 230 GLY A CA 1
ATOM 1674 C C . GLY A 1 230 ? -24.223 -6.725 32.721 1.00 65.62 230 GLY A C 1
ATOM 1675 O O . GLY A 1 230 ? -23.566 -5.876 33.299 1.00 65.62 230 GLY A O 1
ATOM 1676 N N . ILE A 1 231 ? -25.056 -7.507 33.423 1.00 58.25 231 ILE A N 1
ATOM 1677 C CA . ILE A 1 231 ? -25.259 -7.430 34.898 1.00 58.25 231 ILE A CA 1
ATOM 1678 C C . ILE A 1 231 ? -25.829 -6.086 35.414 1.00 58.25 231 ILE A C 1
ATOM 1680 O O . ILE A 1 231 ? -26.216 -6.020 36.577 1.00 58.25 231 ILE A O 1
ATOM 1684 N N . CYS A 1 232 ? -26.105 -5.105 34.554 1.00 59.41 232 CYS A N 1
ATOM 1685 C CA . CYS A 1 232 ? -27.025 -3.996 34.845 1.00 59.41 232 CYS A CA 1
ATOM 1686 C C . CYS A 1 232 ? -28.502 -4.446 34.845 1.00 59.41 232 CYS A C 1
ATOM 1688 O O . CYS A 1 232 ? -29.420 -3.671 34.605 1.00 59.41 232 CYS A O 1
ATOM 1690 N N . ALA A 1 233 ? -28.753 -5.723 35.165 1.00 50.25 233 ALA A N 1
ATOM 1691 C CA . ALA A 1 233 ? -30.085 -6.201 35.490 1.00 50.25 233 ALA A CA 1
ATOM 1692 C C . ALA A 1 233 ? -30.554 -5.418 36.727 1.00 50.25 233 ALA A C 1
ATOM 1694 O O . ALA A 1 233 ? -29.959 -5.601 37.797 1.00 50.25 233 ALA A O 1
ATOM 1695 N N . PRO A 1 234 ? -31.582 -4.556 36.611 1.00 55.06 234 PRO A N 1
ATOM 1696 C CA . PRO A 1 234 ? -31.995 -3.728 37.728 1.00 55.06 234 PRO A CA 1
ATOM 1697 C C . PRO A 1 234 ? -32.378 -4.634 38.905 1.00 55.06 234 PRO A C 1
ATOM 1699 O O . PRO A 1 234 ? -32.990 -5.691 38.680 1.00 55.06 234 PRO A O 1
ATOM 1702 N N . PRO A 1 235 ? -32.043 -4.260 40.158 1.00 52.66 235 PRO A N 1
ATOM 1703 C CA . PRO A 1 235 ? -32.599 -4.946 41.317 1.00 52.66 235 PRO A CA 1
ATOM 1704 C C . PRO A 1 235 ? -34.123 -4.962 41.134 1.00 52.66 235 PRO A C 1
ATOM 1706 O O . PRO A 1 235 ? -34.693 -3.913 40.825 1.00 52.66 235 PRO A O 1
ATOM 1709 N N . PRO A 1 236 ? -34.768 -6.142 41.201 1.00 53.34 236 PRO A N 1
ATOM 1710 C CA . PRO A 1 236 ? -36.053 -6.366 40.549 1.00 53.34 236 PRO A CA 1
ATOM 1711 C C . PRO A 1 236 ? -37.086 -5.318 40.964 1.00 53.34 236 PRO A C 1
ATOM 1713 O O . PRO A 1 236 ? -37.317 -5.134 42.161 1.00 53.34 236 PRO A O 1
ATOM 1716 N N . GLU A 1 237 ? -37.683 -4.656 39.962 1.00 57.56 237 GLU A N 1
ATOM 1717 C CA . GLU A 1 237 ? -38.717 -3.636 40.158 1.00 57.56 237 GLU A CA 1
ATOM 1718 C C . GLU A 1 237 ? -39.763 -4.123 41.167 1.00 57.56 237 GLU A C 1
ATOM 1720 O O . GLU A 1 237 ? -40.309 -5.222 41.042 1.00 57.56 237 GLU A O 1
ATOM 1725 N N . GLU A 1 238 ? -40.024 -3.275 42.163 1.00 62.81 238 GLU A N 1
ATOM 1726 C CA . GLU A 1 238 ? -40.819 -3.579 43.354 1.00 62.81 238 GLU A CA 1
ATOM 1727 C C . GLU A 1 238 ? -40.242 -4.724 44.214 1.00 62.81 238 GLU A C 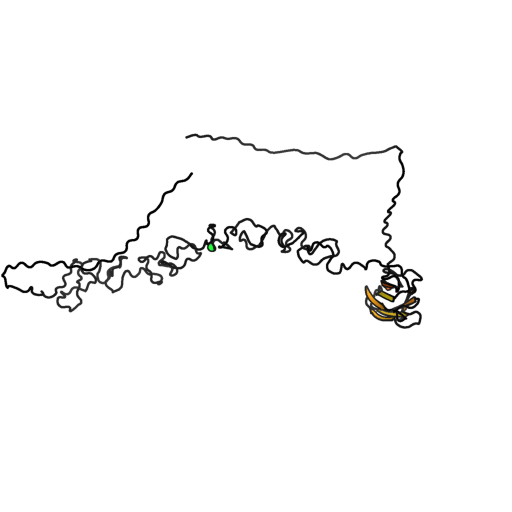1
ATOM 1729 O O . GLU A 1 238 ? -40.790 -5.828 44.318 1.00 62.81 238 GLU A O 1
ATOM 1734 N N . CYS A 1 239 ? -39.195 -4.395 44.983 1.00 69.88 239 CYS A N 1
ATOM 1735 C CA . CYS A 1 239 ? -39.111 -4.974 46.321 1.00 69.88 239 CYS A CA 1
ATOM 1736 C C . CYS A 1 239 ? -40.389 -4.597 47.093 1.00 69.88 239 CYS A C 1
ATOM 1738 O O . CYS A 1 239 ? -40.896 -3.476 46.989 1.00 69.88 239 CYS A O 1
ATOM 1740 N N . GLY A 1 240 ? -40.924 -5.535 47.864 1.00 70.44 240 GLY A N 1
ATOM 1741 C CA . GLY A 1 240 ? -42.090 -5.324 48.706 1.00 70.44 240 GLY A CA 1
ATOM 1742 C C . GLY A 1 240 ? -41.759 -5.461 50.185 1.00 70.44 240 GLY A C 1
ATOM 1743 O O . GLY A 1 240 ? -40.752 -6.048 50.599 1.00 70.44 240 GLY A O 1
ATOM 1744 N N . ALA A 1 241 ? -42.669 -4.953 51.015 1.00 79.06 241 ALA A N 1
ATOM 1745 C CA . ALA A 1 241 ? -42.693 -5.326 52.419 1.00 79.06 241 ALA A CA 1
ATOM 1746 C C . ALA A 1 241 ? -42.879 -6.849 52.539 1.00 79.06 241 ALA A C 1
ATOM 1748 O O . ALA A 1 241 ? -43.613 -7.465 51.766 1.00 79.06 241 ALA A O 1
ATOM 1749 N N . CYS A 1 242 ? -42.237 -7.461 53.534 1.00 83.31 242 CYS A N 1
ATOM 1750 C CA . CYS A 1 242 ? -42.365 -8.893 53.786 1.00 83.31 242 CYS A CA 1
ATOM 1751 C C . CYS A 1 242 ? -43.850 -9.262 53.995 1.00 83.31 242 CYS A C 1
ATOM 1753 O O . CYS A 1 242 ? -44.431 -8.943 55.033 1.00 83.31 242 CYS A O 1
ATOM 1755 N N . GLU A 1 243 ? -44.459 -9.983 53.048 1.00 84.19 243 GLU A N 1
ATOM 1756 C CA . GLU A 1 243 ? -45.836 -10.477 53.168 1.00 84.19 243 GLU A CA 1
ATOM 1757 C C . GLU A 1 243 ? -45.921 -12.002 53.028 1.00 84.19 243 GLU A C 1
ATOM 1759 O O . GLU A 1 243 ? -45.205 -12.656 52.267 1.00 84.19 243 GLU A O 1
ATOM 1764 N N . GLY A 1 244 ? -46.818 -12.609 53.807 1.00 83.38 244 GLY A N 1
ATOM 1765 C CA . GLY A 1 244 ? -47.073 -14.053 53.775 1.00 83.38 244 GLY A CA 1
ATOM 1766 C C . GLY A 1 244 ? -46.013 -14.934 54.448 1.00 83.38 244 GLY A C 1
ATOM 1767 O O . GLY A 1 244 ? -46.312 -16.085 54.765 1.00 83.38 244 GLY A O 1
ATOM 1768 N N . GLY A 1 245 ? -44.818 -14.411 54.729 1.00 86.75 245 GLY A N 1
ATOM 1769 C CA . GLY A 1 245 ? -43.681 -15.141 55.302 1.00 86.75 245 GLY A CA 1
ATOM 1770 C C . GLY A 1 245 ? -42.566 -15.373 54.281 1.00 86.75 245 GLY A C 1
ATOM 1771 O O . GLY A 1 245 ? -42.830 -15.551 53.094 1.00 86.75 245 GLY A O 1
ATOM 1772 N N . VAL A 1 246 ? -41.321 -15.395 54.758 1.00 90.25 246 VAL A N 1
ATOM 1773 C CA . VAL A 1 246 ? -40.114 -15.533 53.926 1.00 90.25 246 VAL A CA 1
ATOM 1774 C C . VAL A 1 246 ? -40.036 -16.937 53.310 1.00 90.25 246 VAL A C 1
ATOM 1776 O O . VAL A 1 246 ? -40.255 -17.939 54.006 1.00 90.25 246 VAL A O 1
ATOM 1779 N N . THR A 1 247 ? -39.732 -17.024 52.015 1.00 89.19 247 THR A N 1
ATOM 1780 C CA . THR A 1 247 ? -39.573 -18.282 51.260 1.00 89.19 247 THR A CA 1
ATOM 1781 C C . THR A 1 247 ? -38.113 -18.686 51.098 1.00 89.19 247 THR A C 1
ATOM 1783 O O . THR A 1 247 ? -37.779 -19.867 51.206 1.00 89.19 247 THR A O 1
ATOM 1786 N N . ASP A 1 248 ? -37.239 -17.708 50.909 1.00 89.88 248 ASP A N 1
ATOM 1787 C CA . ASP A 1 248 ? -35.823 -17.882 50.604 1.00 89.88 248 ASP A CA 1
ATOM 1788 C C . ASP A 1 248 ? -35.025 -16.685 51.132 1.00 89.88 248 ASP A C 1
ATOM 1790 O O . ASP A 1 248 ? -35.560 -15.592 51.312 1.00 89.88 248 ASP A O 1
ATOM 1794 N N . LEU A 1 249 ? -33.760 -16.937 51.463 1.00 90.69 249 LEU A N 1
ATOM 1795 C CA . LEU A 1 249 ? -32.785 -15.937 51.892 1.00 90.69 249 LEU A CA 1
ATOM 1796 C C . LEU A 1 249 ? -31.418 -16.316 51.330 1.00 90.69 249 LEU A C 1
ATOM 1798 O O . LEU A 1 249 ? -31.055 -17.499 51.348 1.00 90.69 249 LEU A O 1
ATOM 1802 N N . THR A 1 250 ? -30.638 -15.307 50.959 1.00 91.38 250 THR A N 1
ATOM 1803 C CA . THR A 1 250 ? -29.185 -15.408 50.803 1.00 91.38 250 THR A CA 1
ATOM 1804 C C . THR A 1 250 ? -28.528 -14.601 51.909 1.00 91.38 250 THR A C 1
ATOM 1806 O O . THR A 1 250 ? -28.829 -13.423 52.106 1.00 91.38 250 THR A O 1
ATOM 1809 N N . LEU A 1 251 ? -27.631 -15.250 52.650 1.00 92.38 251 LEU A N 1
ATOM 1810 C CA . LEU A 1 251 ? -26.871 -14.620 53.725 1.00 92.38 251 LEU A CA 1
ATOM 1811 C C . LEU A 1 251 ? -25.382 -14.583 53.377 1.00 92.38 251 LEU A C 1
ATOM 1813 O O . LEU A 1 251 ? -24.869 -15.538 52.792 1.00 92.38 251 LEU A O 1
ATOM 1817 N N . ALA A 1 252 ? -24.676 -13.540 53.810 1.00 92.62 252 ALA A N 1
ATOM 1818 C CA . ALA A 1 252 ? -23.214 -13.505 53.840 1.00 92.62 252 ALA A CA 1
ATOM 1819 C C . ALA A 1 252 ? -22.689 -13.836 55.243 1.00 92.62 252 ALA A C 1
ATOM 1821 O O . ALA A 1 252 ? -23.280 -13.458 56.257 1.00 92.62 252 ALA A O 1
ATOM 1822 N N . TRP A 1 253 ? -21.555 -14.537 55.315 1.00 93.44 253 TRP A N 1
ATOM 1823 C CA . TRP A 1 253 ? -20.825 -14.747 56.569 1.00 93.44 253 TRP A CA 1
ATOM 1824 C C . TRP A 1 253 ? -19.761 -13.659 56.761 1.00 93.44 253 TRP A C 1
ATOM 1826 O O . TRP A 1 253 ? -18.755 -13.645 56.053 1.00 93.44 253 TRP A O 1
ATOM 1836 N N . GLN A 1 254 ? -19.947 -12.789 57.755 1.00 92.00 254 GLN A N 1
ATOM 1837 C CA . GLN A 1 254 ? -19.079 -11.631 58.019 1.00 92.00 254 GLN A CA 1
ATOM 1838 C C . GLN A 1 254 ? -17.997 -11.877 59.090 1.00 92.00 254 GLN A C 1
ATOM 1840 O O . GLN A 1 254 ? -17.314 -10.954 59.524 1.00 92.00 254 GLN A O 1
ATOM 1845 N N . GLY A 1 255 ? -17.798 -13.122 59.534 1.00 87.62 255 GLY A N 1
ATOM 1846 C CA . GLY A 1 255 ? -16.756 -13.445 60.515 1.00 87.62 255 GLY A CA 1
ATOM 1847 C C . GLY A 1 255 ? -15.364 -13.631 59.895 1.00 87.62 255 GLY A C 1
ATOM 1848 O O . GLY A 1 255 ? -15.226 -14.325 58.890 1.00 87.62 255 GLY A O 1
ATOM 1849 N N . ASP A 1 256 ? -14.314 -13.141 60.571 1.00 88.44 256 ASP A N 1
ATOM 1850 C CA . ASP A 1 256 ? -12.886 -13.098 60.154 1.00 88.44 256 ASP A CA 1
ATOM 1851 C C . ASP A 1 256 ? -12.258 -14.391 59.580 1.00 88.44 256 ASP A C 1
ATOM 1853 O O . ASP A 1 256 ? -11.111 -14.402 59.121 1.00 88.44 256 ASP A O 1
ATOM 1857 N N . ARG A 1 257 ? -12.918 -15.545 59.717 1.00 91.00 257 ARG A N 1
ATOM 1858 C CA . ARG A 1 257 ? -12.394 -16.860 59.325 1.00 91.00 257 ARG A CA 1
ATOM 1859 C C . ARG A 1 257 ? -13.503 -17.741 58.777 1.00 91.00 257 ARG A C 1
ATOM 1861 O O . ARG A 1 257 ? -14.629 -17.695 59.257 1.00 91.00 257 ARG A O 1
ATOM 1868 N N . ARG A 1 258 ? -13.129 -18.637 57.856 1.00 92.25 258 ARG A N 1
ATOM 1869 C CA . ARG A 1 258 ? -14.009 -19.693 57.331 1.00 92.25 258 ARG A CA 1
ATOM 1870 C C . ARG A 1 258 ? -14.737 -20.453 58.451 1.00 92.25 258 ARG A C 1
ATOM 1872 O O . ARG A 1 258 ? -14.105 -20.871 59.428 1.00 92.25 258 ARG A O 1
ATOM 1879 N N . ALA A 1 259 ? -16.025 -20.700 58.257 1.00 92.38 2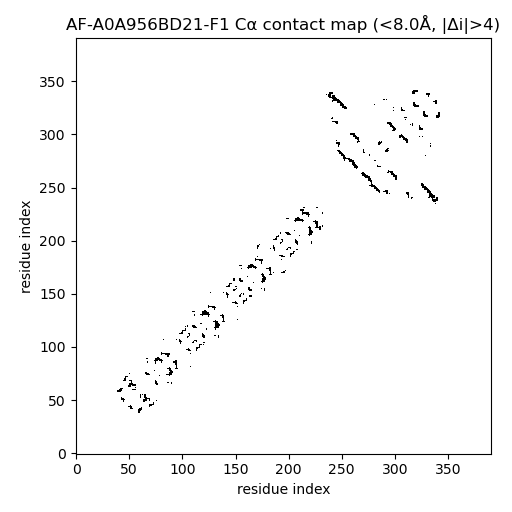59 ALA A N 1
ATOM 1880 C CA . ALA A 1 259 ? -16.909 -21.333 59.229 1.00 92.38 259 ALA A CA 1
ATOM 1881 C C . ALA A 1 259 ? -17.650 -22.539 58.633 1.00 92.38 259 ALA A C 1
ATOM 1883 O O . ALA A 1 259 ? -17.781 -22.674 57.420 1.00 92.38 259 ALA A O 1
ATOM 1884 N N . ASP A 1 260 ? -18.118 -23.438 59.501 1.00 94.69 260 ASP A N 1
ATOM 1885 C CA . ASP A 1 260 ? -19.056 -24.515 59.155 1.00 94.69 260 ASP A CA 1
ATOM 1886 C C . ASP A 1 260 ? -20.450 -24.042 59.578 1.00 94.69 260 ASP A C 1
ATOM 1888 O O . ASP A 1 260 ? -20.791 -24.067 60.763 1.00 94.69 260 ASP A O 1
ATOM 1892 N N . VAL A 1 261 ? -21.189 -23.463 58.639 1.00 96.00 261 VAL A N 1
ATOM 1893 C CA . VAL A 1 261 ? -22.444 -22.761 58.898 1.00 96.00 261 VAL A CA 1
ATOM 1894 C C . VAL A 1 261 ? -23.612 -23.725 58.818 1.00 96.00 261 VAL A C 1
ATOM 1896 O O . VAL A 1 261 ? -23.711 -24.548 57.907 1.00 96.00 261 VAL A O 1
ATOM 1899 N N . ARG A 1 262 ? -24.530 -23.600 59.779 1.00 94.94 262 ARG A N 1
ATOM 1900 C CA . ARG A 1 262 ? -25.789 -24.342 59.823 1.00 94.94 262 ARG A CA 1
ATOM 1901 C C . ARG A 1 262 ? -26.942 -23.398 60.106 1.00 94.94 262 ARG A C 1
ATOM 1903 O O . ARG A 1 262 ? -26.962 -22.734 61.141 1.00 94.94 262 ARG A O 1
ATOM 1910 N N . VAL A 1 263 ? -27.928 -23.418 59.217 1.00 95.00 263 VAL A N 1
ATOM 1911 C CA . VAL A 1 263 ? -29.203 -22.723 59.399 1.00 95.00 263 VAL A CA 1
ATOM 1912 C C . VAL A 1 263 ? -30.256 -23.751 59.776 1.00 95.00 263 VAL A C 1
ATOM 1914 O O . VAL A 1 263 ? -30.472 -24.727 59.051 1.00 95.00 263 VAL A O 1
ATOM 1917 N N . LEU A 1 264 ? -30.901 -23.550 60.922 1.00 92.12 264 LEU A N 1
ATOM 1918 C CA . LEU A 1 264 ? -31.969 -24.414 61.421 1.00 92.12 264 LEU A CA 1
ATOM 1919 C C . LEU A 1 264 ? -33.304 -23.667 61.417 1.00 92.12 264 LEU A C 1
ATOM 1921 O O . LEU A 1 264 ? -33.358 -22.481 61.735 1.00 92.12 264 LEU A O 1
ATOM 1925 N N . ASP A 1 265 ? -34.393 -24.367 61.115 1.00 89.25 265 ASP A N 1
ATOM 1926 C CA . ASP A 1 265 ? -35.742 -23.841 61.320 1.00 89.25 265 ASP A CA 1
ATOM 1927 C C . ASP A 1 265 ? -36.128 -23.797 62.814 1.00 89.25 265 ASP A C 1
ATOM 1929 O O . ASP A 1 265 ? -35.427 -24.308 63.693 1.00 89.25 265 ASP A O 1
ATOM 1933 N N . HIS A 1 266 ? -37.296 -23.223 63.111 1.00 85.69 266 HIS A N 1
ATOM 1934 C CA . HIS A 1 266 ? -37.882 -23.185 64.457 1.00 85.69 266 HIS A CA 1
ATOM 1935 C C . HIS A 1 266 ? -38.010 -24.570 65.135 1.00 85.69 266 HIS A C 1
ATOM 1937 O O . HIS A 1 266 ? -38.034 -24.656 66.363 1.00 85.69 266 HIS A O 1
ATOM 1943 N N . TRP A 1 267 ? -38.099 -25.657 64.364 1.00 84.56 267 TRP A N 1
ATOM 1944 C CA . TRP A 1 267 ? -38.222 -27.034 64.854 1.00 84.56 267 TRP A CA 1
ATOM 1945 C C . TRP A 1 267 ? -36.869 -27.768 64.934 1.00 84.56 267 TRP A C 1
ATOM 1947 O O . TRP A 1 267 ? -36.838 -28.957 65.258 1.00 84.56 267 TRP A O 1
ATOM 1957 N N . GLY A 1 268 ? -35.752 -27.082 64.666 1.00 84.12 268 GLY A N 1
ATOM 1958 C CA . GLY A 1 268 ? -34.397 -27.634 64.711 1.00 84.12 268 GLY A CA 1
ATOM 1959 C C . GLY A 1 268 ? -33.996 -28.462 63.486 1.00 84.12 268 GLY A C 1
ATOM 1960 O O . GLY A 1 268 ? -32.996 -29.178 63.545 1.00 84.12 268 GLY A O 1
ATOM 1961 N N . ARG A 1 269 ? -34.748 -28.402 62.380 1.00 89.00 269 ARG A N 1
ATOM 1962 C CA . ARG A 1 269 ? -34.391 -29.071 61.118 1.00 89.00 269 ARG A CA 1
ATOM 1963 C C . ARG A 1 269 ? -33.483 -28.175 60.289 1.00 89.00 269 ARG A C 1
ATOM 1965 O O . ARG A 1 269 ? -33.714 -26.978 60.168 1.00 89.00 269 ARG A O 1
ATOM 1972 N N . THR A 1 270 ? -32.469 -28.776 59.684 1.00 91.12 270 THR A N 1
ATOM 1973 C CA . THR A 1 270 ? -31.485 -28.074 58.859 1.00 91.12 270 THR A CA 1
ATOM 1974 C C . THR A 1 270 ? -32.091 -27.608 57.535 1.00 91.12 270 THR A C 1
ATOM 1976 O O . THR A 1 270 ? -32.550 -28.429 56.739 1.00 91.12 270 THR A O 1
ATOM 1979 N N . LEU A 1 271 ? -32.066 -26.295 57.302 1.00 89.75 271 LEU A N 1
ATOM 1980 C CA . LEU A 1 271 ? -32.351 -25.677 56.007 1.00 89.75 271 LEU A CA 1
ATOM 1981 C C . LEU A 1 271 ? -31.084 -25.720 55.142 1.00 89.75 271 LEU A C 1
ATOM 1983 O O . LEU A 1 271 ? -31.097 -26.356 54.085 1.00 89.75 271 LEU A O 1
ATOM 1987 N N . TYR A 1 272 ? -29.982 -25.184 55.683 1.00 94.31 272 TYR A N 1
ATOM 1988 C CA . TYR A 1 272 ? -28.647 -25.136 55.080 1.00 94.31 272 TYR A CA 1
ATOM 1989 C C . TYR A 1 272 ? -27.575 -25.731 56.007 1.00 94.31 272 TYR A C 1
ATOM 1991 O O . TYR A 1 272 ? -27.639 -25.572 57.229 1.00 94.31 272 TYR A O 1
ATOM 1999 N N . SER A 1 273 ? -26.572 -26.391 55.423 1.00 93.75 273 SER A N 1
ATOM 2000 C CA . SER A 1 273 ? -25.333 -26.793 56.096 1.00 93.75 273 SER A CA 1
ATOM 2001 C C . SER A 1 273 ? -24.195 -26.783 55.081 1.00 93.75 273 SER A C 1
ATOM 2003 O O . SER A 1 273 ? -24.251 -27.530 54.106 1.00 93.75 273 SER A O 1
ATOM 2005 N N . GLY A 1 274 ? -23.158 -25.986 55.319 1.00 94.12 274 GLY A N 1
ATOM 2006 C CA . GLY A 1 274 ? -22.055 -25.816 54.375 1.00 94.12 274 GLY A CA 1
ATOM 2007 C C . GLY A 1 274 ? -20.850 -25.135 55.009 1.00 94.12 274 GLY A C 1
ATOM 2008 O O . GLY A 1 274 ? -20.934 -24.586 56.105 1.00 94.12 274 GLY A O 1
ATOM 2009 N N . ARG A 1 275 ? -19.703 -25.192 54.331 1.00 94.12 275 ARG A N 1
ATOM 2010 C CA . ARG A 1 275 ? -18.519 -24.425 54.725 1.00 94.12 275 ARG A CA 1
ATOM 2011 C C . ARG A 1 275 ? -18.453 -23.174 53.868 1.00 94.12 275 ARG A C 1
ATOM 2013 O O . ARG A 1 275 ? -18.428 -23.320 52.656 1.00 94.12 275 ARG A O 1
ATOM 2020 N N . VAL A 1 276 ? -18.346 -22.017 54.511 1.00 93.38 276 VAL A N 1
ATOM 2021 C CA . VAL A 1 276 ? -18.304 -20.702 53.857 1.00 93.38 276 VAL A CA 1
ATOM 2022 C C . VAL A 1 276 ? -17.094 -19.901 54.334 1.00 93.38 276 VAL A C 1
ATOM 2024 O O . VAL A 1 276 ? -16.577 -20.120 55.440 1.00 93.38 276 VAL A O 1
ATOM 2027 N N . GLN A 1 277 ? -16.602 -19.012 53.483 1.00 92.81 277 GLN A N 1
ATOM 2028 C CA . GLN A 1 277 ? -15.507 -18.075 53.735 1.00 92.81 277 GLN A CA 1
ATOM 2029 C C . GLN A 1 277 ? -16.045 -16.703 54.186 1.00 92.81 277 GLN A C 1
ATOM 2031 O O . GLN A 1 277 ? -17.242 -16.453 54.064 1.00 92.81 277 GLN A O 1
ATOM 2036 N N . PRO A 1 278 ? -15.198 -15.817 54.746 1.00 89.38 278 PRO A N 1
ATOM 2037 C CA . PRO A 1 278 ? -15.589 -14.431 55.015 1.00 89.38 278 PRO A CA 1
ATOM 2038 C C . PRO A 1 278 ? -16.057 -13.752 53.719 1.00 89.38 278 PRO A C 1
ATOM 2040 O O . PRO A 1 278 ? -15.371 -13.869 52.703 1.00 89.38 278 PRO A O 1
ATOM 2043 N N . GLY A 1 279 ? -17.219 -13.100 53.748 1.00 84.12 279 GLY A N 1
ATOM 2044 C CA . GLY A 1 279 ? -17.872 -12.491 52.583 1.00 84.12 279 GLY A CA 1
ATOM 2045 C C . GLY A 1 279 ? -18.540 -13.474 51.608 1.00 84.12 279 GLY A C 1
ATOM 2046 O O . GLY A 1 279 ? -19.122 -13.041 50.621 1.00 84.12 279 GLY A O 1
ATOM 2047 N N . GLU A 1 280 ? -18.485 -14.791 51.844 1.00 87.62 280 GLU A N 1
ATOM 2048 C CA . GLU A 1 280 ? -19.108 -15.774 50.947 1.00 87.62 280 GLU A CA 1
ATOM 2049 C C . GLU A 1 280 ? -20.625 -15.837 51.180 1.00 87.62 280 GLU A C 1
ATOM 2051 O O . GLU A 1 280 ? -21.088 -16.155 52.282 1.00 87.62 280 GLU A O 1
ATOM 2056 N N . ALA A 1 281 ? -21.384 -15.539 50.125 1.00 89.75 281 ALA A N 1
ATOM 2057 C CA . ALA A 1 281 ? -22.839 -15.610 50.096 1.00 89.75 281 ALA A CA 1
ATOM 2058 C C . ALA A 1 281 ? -23.338 -17.060 49.962 1.00 89.75 281 ALA A C 1
ATOM 2060 O O . ALA A 1 281 ? -22.763 -17.867 49.227 1.00 89.75 281 ALA A O 1
ATOM 2061 N N . PHE A 1 282 ? -24.434 -17.400 50.642 1.00 89.69 282 PHE A N 1
ATOM 2062 C CA . PHE A 1 282 ? -25.081 -18.708 50.528 1.00 89.69 282 PHE A CA 1
ATOM 2063 C C . PHE A 1 282 ? -26.607 -18.618 50.667 1.00 89.69 282 PHE A C 1
ATOM 2065 O O . PHE A 1 282 ? -27.131 -18.022 51.609 1.00 89.69 282 PHE A O 1
ATOM 2072 N N . SER A 1 283 ? -27.318 -19.269 49.744 1.00 91.69 283 SER A N 1
ATOM 2073 C CA . SER A 1 283 ? -28.784 -19.218 49.633 1.00 91.69 283 SER A CA 1
ATOM 2074 C C . SER A 1 283 ? -29.465 -20.492 50.140 1.00 91.69 283 SER A C 1
ATOM 2076 O O . SER A 1 283 ? -28.912 -21.594 50.037 1.00 91.69 283 SER A O 1
ATOM 2078 N N . PHE A 1 284 ? -30.685 -20.371 50.671 1.00 90.06 284 PHE A N 1
ATOM 2079 C CA . PHE A 1 284 ? -31.496 -21.518 51.100 1.00 90.06 284 PHE A CA 1
ATOM 2080 C C . PHE A 1 284 ? -33.004 -21.236 51.120 1.00 90.06 284 PHE A C 1
ATOM 2082 O O . PHE A 1 284 ? -33.447 -20.148 51.481 1.00 90.06 284 PHE A O 1
ATOM 2089 N N . ASP A 1 285 ? -33.797 -22.266 50.810 1.00 89.94 285 ASP A N 1
ATOM 2090 C CA . ASP A 1 285 ? -35.261 -22.237 50.823 1.00 89.94 285 ASP A CA 1
ATOM 2091 C C . ASP A 1 285 ? -35.873 -22.832 52.107 1.00 89.94 285 ASP A C 1
ATOM 2093 O O . ASP A 1 285 ? -35.302 -23.691 52.797 1.00 89.94 285 ASP A O 1
ATOM 2097 N N . GLY A 1 286 ? -37.084 -22.385 52.438 1.00 83.88 286 GLY A N 1
ATOM 2098 C CA . GLY A 1 286 ? -37.879 -22.941 53.525 1.00 83.88 286 GLY A CA 1
ATOM 2099 C C . GLY A 1 286 ? -38.467 -24.318 53.196 1.00 83.88 286 GLY A C 1
ATOM 2100 O O . GLY A 1 286 ? -38.898 -24.609 52.086 1.00 83.88 286 GLY A O 1
ATOM 2101 N N . ARG A 1 287 ? -38.542 -25.206 54.196 1.00 78.75 287 ARG A N 1
ATOM 2102 C CA . ARG A 1 287 ? -38.973 -26.612 54.012 1.00 78.75 287 ARG A CA 1
ATOM 2103 C C . ARG A 1 287 ? -40.423 -26.903 54.432 1.00 78.75 287 ARG A C 1
ATOM 2105 O O . ARG A 1 287 ? -40.741 -28.038 54.803 1.00 78.75 287 ARG A O 1
ATOM 2112 N N . HIS A 1 288 ? -41.302 -25.900 54.416 1.00 67.19 288 HIS A N 1
ATOM 2113 C CA . HIS A 1 288 ? -42.746 -26.069 54.649 1.00 67.19 288 HIS A CA 1
ATOM 2114 C C . HIS A 1 288 ? -43.565 -26.026 53.353 1.00 67.19 288 HIS A C 1
ATOM 2116 O O . HIS A 1 288 ? -43.032 -25.973 52.245 1.00 67.19 288 HIS A O 1
ATOM 2122 N N . ASN A 1 289 ? -44.892 -26.082 53.502 1.00 64.31 289 ASN A N 1
ATOM 2123 C CA . ASN A 1 289 ? -45.849 -25.819 52.430 1.00 64.31 289 ASN A CA 1
ATOM 2124 C C . ASN A 1 289 ? -45.439 -24.544 51.672 1.00 64.31 289 ASN A C 1
ATOM 2126 O O . ASN A 1 289 ? -45.121 -23.545 52.307 1.00 64.31 289 ASN A O 1
ATOM 2130 N N . HIS A 1 290 ? -45.450 -24.586 50.337 1.00 61.75 290 HIS A N 1
ATOM 2131 C CA . HIS A 1 290 ? -45.060 -23.463 49.467 1.00 61.75 290 HIS A CA 1
ATOM 2132 C C . HIS A 1 290 ? -43.654 -22.883 49.737 1.00 61.75 290 HIS A C 1
ATOM 2134 O O . HIS A 1 290 ? -43.451 -21.689 49.570 1.00 61.75 290 HIS A O 1
ATOM 2140 N N . ARG A 1 291 ? -42.690 -23.721 50.155 1.00 71.56 291 ARG A N 1
ATOM 2141 C CA . ARG A 1 291 ? -41.301 -23.330 50.479 1.00 71.56 291 ARG A CA 1
ATOM 2142 C C . ARG A 1 291 ? -41.149 -22.305 51.610 1.00 71.56 291 ARG A C 1
ATOM 2144 O O . ARG A 1 291 ? -40.107 -21.689 51.765 1.00 71.56 291 ARG A O 1
ATOM 2151 N N . MET A 1 292 ? -42.172 -22.130 52.440 1.00 77.12 292 MET A N 1
ATOM 2152 C CA . MET A 1 292 ? -42.135 -21.140 53.517 1.00 77.12 292 MET A CA 1
ATOM 2153 C C . MET A 1 292 ? -41.121 -21.544 54.598 1.00 77.12 292 MET A C 1
ATOM 2155 O O . MET A 1 292 ? -40.988 -22.728 54.947 1.00 77.12 292 MET A O 1
ATOM 2159 N N . MET A 1 293 ? -40.413 -20.568 55.161 1.00 82.38 293 MET A N 1
ATOM 2160 C CA . MET A 1 293 ? -39.610 -20.769 56.364 1.00 82.38 293 MET A CA 1
ATOM 2161 C C . MET A 1 293 ? -40.509 -20.910 57.605 1.00 82.38 293 MET A C 1
ATOM 2163 O O . MET A 1 293 ? -41.710 -20.636 57.587 1.00 82.38 293 MET A O 1
ATOM 2167 N N . GLY A 1 294 ? -39.932 -21.384 58.714 1.00 81.56 294 GLY A N 1
ATOM 2168 C CA . GLY A 1 294 ? -40.614 -21.327 60.009 1.00 81.56 294 GLY A CA 1
ATOM 2169 C C . GLY A 1 294 ? -40.815 -19.881 60.486 1.00 81.56 294 GLY A C 1
ATOM 2170 O O . GLY A 1 294 ? -40.312 -18.953 59.860 1.00 81.56 294 GLY A O 1
ATOM 2171 N N . PRO A 1 295 ? -41.479 -19.647 61.631 1.00 86.69 295 PRO A N 1
ATOM 2172 C CA . PRO A 1 295 ? -41.683 -18.283 62.134 1.00 86.69 295 PRO A CA 1
ATOM 2173 C C . PRO A 1 295 ? -40.382 -17.567 62.541 1.00 86.69 295 PRO A C 1
ATOM 2175 O O . PRO A 1 295 ? -40.356 -16.358 62.733 1.00 86.69 295 PRO A O 1
ATOM 2178 N N . LYS A 1 296 ? -39.296 -18.326 62.692 1.00 90.38 296 LYS A N 1
ATOM 2179 C CA . LYS A 1 296 ? -37.925 -17.837 62.806 1.00 90.38 296 LYS A CA 1
ATOM 2180 C C . LYS A 1 296 ? -36.953 -18.921 62.355 1.00 90.38 296 LYS A C 1
ATOM 2182 O O . LYS A 1 296 ? -37.291 -20.112 62.418 1.00 90.38 296 LYS A O 1
ATOM 2187 N N . ILE A 1 297 ? -35.745 -18.506 62.000 1.00 93.44 297 ILE A N 1
ATOM 2188 C CA . ILE A 1 297 ? -34.592 -19.382 61.767 1.00 93.44 297 ILE A CA 1
ATOM 2189 C C . ILE A 1 297 ? -33.506 -19.134 62.816 1.00 93.44 297 ILE A C 1
ATOM 2191 O O . ILE A 1 297 ? -33.505 -18.114 63.500 1.00 93.44 297 ILE A O 1
ATOM 2195 N N . HIS A 1 298 ? -32.594 -20.086 62.968 1.00 93.25 298 HIS A N 1
ATOM 2196 C CA . HIS A 1 298 ? -31.501 -20.072 63.933 1.00 93.25 298 HIS A CA 1
ATOM 2197 C C . HIS A 1 298 ? -30.169 -20.257 63.203 1.00 93.25 298 HIS A C 1
ATOM 2199 O O . HIS A 1 298 ? -30.002 -21.236 62.472 1.00 93.25 298 HIS A O 1
ATOM 2205 N N . LEU A 1 299 ? -29.234 -19.328 63.416 1.00 95.12 299 LEU A N 1
ATOM 2206 C CA . LEU A 1 299 ? -27.953 -19.256 62.712 1.00 95.12 299 LEU A CA 1
ATOM 2207 C C . LEU A 1 299 ? -26.812 -19.726 63.619 1.00 95.12 299 LEU A C 1
ATOM 2209 O O . LEU A 1 299 ? -26.638 -19.230 64.739 1.00 95.12 299 LEU A O 1
ATOM 2213 N N . LEU A 1 300 ? -26.042 -20.705 63.142 1.00 93.94 300 LEU A N 1
ATOM 2214 C CA . LEU A 1 300 ? -24.918 -21.291 63.866 1.00 93.94 300 LEU A CA 1
ATOM 2215 C C . LEU A 1 300 ? -23.662 -21.334 62.996 1.00 93.94 300 LEU A C 1
ATOM 2217 O O . LEU A 1 300 ? -23.728 -21.755 61.843 1.00 93.94 300 LEU A O 1
ATOM 2221 N N . ALA A 1 301 ? -22.513 -21.024 63.597 1.00 92.56 301 ALA A N 1
ATOM 2222 C CA . ALA A 1 301 ? -21.194 -21.271 63.024 1.00 92.56 301 ALA A CA 1
ATOM 2223 C C . ALA A 1 301 ? -20.435 -22.266 63.918 1.00 92.56 301 ALA A C 1
ATOM 2225 O O . ALA A 1 301 ? -20.180 -22.039 65.105 1.00 92.56 301 ALA A O 1
ATOM 2226 N N . GLY A 1 302 ? -20.119 -23.439 63.371 1.00 89.69 302 GLY A N 1
ATOM 2227 C CA . GLY A 1 302 ? -19.605 -24.576 64.126 1.00 89.69 302 GLY A CA 1
ATOM 2228 C C . GLY A 1 302 ? -20.585 -25.000 65.224 1.00 89.69 302 GLY A C 1
ATOM 2229 O O . GLY A 1 302 ? -21.651 -25.549 64.944 1.00 89.69 302 GLY A O 1
ATOM 2230 N N . TYR A 1 303 ? -20.216 -24.759 66.483 1.00 86.38 303 TYR A N 1
ATOM 2231 C CA . TYR A 1 303 ? -21.048 -25.034 67.665 1.00 86.38 303 TYR A CA 1
ATOM 2232 C C . TYR A 1 303 ? -21.559 -23.763 68.363 1.00 86.38 303 TYR A C 1
ATOM 2234 O O . TYR A 1 303 ? -22.262 -23.873 69.368 1.00 86.38 303 TYR A O 1
ATOM 2242 N N . ALA A 1 304 ? -21.200 -22.577 67.867 1.00 90.88 304 ALA A N 1
ATOM 2243 C CA . ALA A 1 304 ? -21.664 -21.305 68.401 1.00 90.88 304 ALA A CA 1
ATOM 2244 C C . ALA A 1 304 ? -23.013 -20.916 67.780 1.00 90.88 304 ALA A C 1
ATOM 2246 O O . ALA A 1 304 ? -23.301 -21.240 66.627 1.00 90.88 304 ALA A O 1
ATOM 2247 N N . TYR A 1 305 ? -23.838 -20.230 68.566 1.00 93.00 305 TYR A N 1
ATOM 2248 C CA . TYR A 1 305 ? -25.106 -19.647 68.139 1.00 93.00 305 TYR A CA 1
ATOM 2249 C C . TYR A 1 305 ? -24.910 -18.142 67.971 1.00 93.00 305 TYR A C 1
ATOM 2251 O O . TYR A 1 305 ? -24.501 -17.491 68.932 1.00 93.00 305 TYR A O 1
ATOM 2259 N N . HIS A 1 306 ? -25.186 -17.616 66.778 1.00 92.00 306 HIS A N 1
ATOM 2260 C CA . HIS A 1 306 ? -24.903 -16.217 66.432 1.00 92.00 306 HIS A CA 1
ATOM 2261 C C . HIS A 1 306 ? -26.164 -15.351 66.459 1.00 92.00 306 HIS A C 1
ATOM 2263 O O . HIS A 1 306 ? -26.111 -14.206 66.897 1.00 92.00 306 HIS A O 1
ATOM 2269 N N . GLY A 1 307 ? -27.319 -15.912 66.093 1.00 91.75 307 GLY A N 1
ATOM 2270 C CA . GLY A 1 307 ? -28.566 -15.159 66.087 1.00 91.75 307 GLY A CA 1
ATOM 2271 C C . GLY A 1 307 ? -29.772 -15.944 65.586 1.00 91.75 307 GLY A C 1
ATOM 2272 O O . GLY A 1 307 ? -29.707 -17.143 65.294 1.00 91.75 307 GLY A O 1
ATOM 2273 N N . SER A 1 308 ? -30.898 -15.241 65.498 1.00 92.44 308 SER A N 1
ATOM 2274 C CA . SER A 1 308 ? -32.117 -15.719 64.845 1.00 92.44 308 SER A CA 1
ATOM 2275 C C . SER A 1 308 ? -32.801 -14.589 64.099 1.00 92.44 308 SER A C 1
ATOM 2277 O O . SER A 1 308 ? -33.068 -13.557 64.710 1.00 92.44 308 SER A O 1
ATOM 2279 N N . LEU A 1 309 ? -33.154 -14.836 62.840 1.00 91.31 309 LEU A N 1
ATOM 2280 C CA . LEU A 1 309 ? -33.960 -13.938 62.015 1.00 91.31 309 LEU A CA 1
ATOM 2281 C C . LEU A 1 309 ? -35.448 -14.297 62.129 1.00 91.31 309 LEU A C 1
ATOM 2283 O O . LEU A 1 309 ? -35.810 -15.476 62.232 1.00 91.31 309 LEU A O 1
ATOM 2287 N N . HIS A 1 310 ? -36.308 -13.278 62.120 1.00 90.06 310 HIS A N 1
ATOM 2288 C CA . HIS A 1 310 ? -37.764 -13.420 62.165 1.00 90.06 310 HIS A CA 1
ATOM 2289 C C . HIS A 1 310 ? -38.333 -13.577 60.749 1.00 90.06 310 HIS A C 1
ATOM 2291 O O . HIS A 1 310 ? -38.629 -12.610 60.066 1.00 90.06 310 HIS A O 1
ATOM 2297 N N . THR A 1 311 ? -38.540 -14.818 60.320 1.00 88.81 311 THR A N 1
ATOM 2298 C CA . THR A 1 311 ? -38.969 -15.154 58.950 1.00 88.81 311 THR A CA 1
ATOM 2299 C C . THR A 1 311 ? -40.494 -15.236 58.767 1.00 88.81 311 THR A C 1
ATOM 2301 O O . THR A 1 311 ? -40.980 -15.639 57.713 1.00 88.81 311 THR A O 1
ATOM 2304 N N . SER A 1 312 ? -41.276 -14.839 59.780 1.00 85.94 312 SER A N 1
ATOM 2305 C CA . SER A 1 312 ? -42.746 -14.720 59.723 1.00 85.94 312 SER A CA 1
ATOM 2306 C C . SER A 1 312 ? -43.278 -13.359 59.253 1.00 85.94 312 SER A C 1
ATOM 2308 O O . SER A 1 312 ? -44.482 -13.142 59.369 1.00 85.94 312 SER A O 1
ATOM 2310 N N . CYS A 1 313 ? -42.420 -12.429 58.817 1.00 86.00 313 CYS A N 1
ATOM 2311 C CA . CYS A 1 313 ? -42.788 -11.029 58.544 1.00 86.00 313 CYS A CA 1
ATOM 2312 C C . CYS A 1 313 ? -43.450 -10.298 59.737 1.00 86.00 313 CYS A C 1
ATOM 2314 O O . CYS A 1 313 ? -44.203 -9.346 59.578 1.00 86.00 313 CYS A O 1
ATOM 2316 N N . SER A 1 314 ? -43.208 -10.766 60.968 1.00 83.88 314 SER A N 1
ATOM 2317 C CA . SER A 1 314 ? -43.690 -10.113 62.202 1.00 83.88 314 SER A CA 1
ATOM 2318 C C . SER A 1 314 ? -42.798 -8.955 62.662 1.00 83.88 314 SER A C 1
ATOM 2320 O O . SER A 1 314 ? -43.122 -8.255 63.616 1.00 83.88 314 SER A O 1
ATOM 2322 N N . VAL A 1 315 ? -41.620 -8.882 62.056 1.00 85.00 315 VAL A N 1
ATOM 2323 C CA . VAL A 1 315 ? -40.590 -7.855 62.142 1.00 85.00 315 VAL A CA 1
ATOM 2324 C C . VAL A 1 315 ? -40.167 -7.667 60.687 1.00 85.00 315 VAL A C 1
ATOM 2326 O O . VAL A 1 315 ? -40.188 -8.650 59.934 1.00 85.00 315 VAL A O 1
ATOM 2329 N N . GLU A 1 316 ? -39.846 -6.442 60.293 1.00 82.25 316 GLU A N 1
ATOM 2330 C CA . GLU A 1 316 ? -39.249 -6.178 58.985 1.00 82.25 316 GLU A CA 1
ATOM 2331 C C . GLU A 1 316 ? -37.942 -6.977 58.857 1.00 82.25 316 GLU A C 1
ATOM 2333 O O . GLU A 1 316 ? -37.265 -7.252 59.853 1.00 82.25 316 GLU A O 1
ATOM 2338 N N . ILE A 1 317 ? -37.686 -7.471 57.649 1.00 85.00 317 ILE A N 1
ATOM 2339 C CA . ILE A 1 317 ? -36.513 -8.273 57.318 1.00 85.00 317 ILE A CA 1
ATOM 2340 C C . ILE A 1 317 ? -36.149 -8.001 55.862 1.00 85.00 317 ILE A C 1
ATOM 2342 O O . ILE A 1 317 ? -37.011 -8.144 54.994 1.00 85.00 317 ILE A O 1
ATOM 2346 N N . GLY A 1 318 ? -34.893 -7.657 55.599 1.00 85.81 318 GLY A N 1
ATOM 2347 C CA . GLY A 1 318 ? -34.412 -7.381 54.250 1.00 85.81 318 GLY A CA 1
ATOM 2348 C C . GLY A 1 318 ? -32.892 -7.262 54.129 1.00 85.81 318 GLY A C 1
ATOM 2349 O O . GLY A 1 318 ? -32.181 -7.447 55.118 1.00 85.81 318 GLY A O 1
ATOM 2350 N N . PRO A 1 319 ? -32.388 -6.992 52.911 1.00 84.31 319 PRO A N 1
ATOM 2351 C CA . PRO A 1 319 ? -30.992 -6.641 52.650 1.00 84.31 319 PRO A CA 1
ATOM 2352 C C . PRO A 1 319 ? -30.405 -5.684 53.700 1.00 84.31 319 PRO A C 1
ATOM 2354 O O . PRO A 1 319 ? -31.036 -4.694 54.051 1.00 84.31 319 PRO A O 1
ATOM 2357 N N . GLY A 1 320 ? -29.210 -5.981 54.213 1.00 82.94 320 GLY A N 1
ATOM 2358 C CA . GLY A 1 320 ? -28.522 -5.207 55.255 1.00 82.94 320 GLY A CA 1
ATOM 2359 C C . GLY A 1 320 ? -28.860 -5.590 56.706 1.00 82.94 320 GLY A C 1
ATOM 2360 O O . GLY A 1 320 ? -28.171 -5.146 57.628 1.00 82.94 320 GLY A O 1
ATOM 2361 N N . ASP A 1 321 ? -29.866 -6.438 56.957 1.00 87.31 321 ASP A N 1
ATOM 2362 C CA . ASP A 1 321 ? -30.165 -6.901 58.319 1.00 87.31 321 ASP A CA 1
ATOM 2363 C C . ASP A 1 321 ? -29.101 -7.857 58.877 1.00 87.31 321 ASP A C 1
ATOM 2365 O O . ASP A 1 321 ? -28.677 -8.817 58.229 1.00 87.31 321 ASP A O 1
ATOM 2369 N N . MET A 1 322 ? -28.736 -7.651 60.147 1.00 88.81 322 MET A N 1
ATOM 2370 C CA . MET A 1 322 ? -27.666 -8.390 60.825 1.00 88.81 322 MET A CA 1
ATOM 2371 C C . MET A 1 322 ? -28.183 -9.320 61.931 1.00 88.81 322 MET A C 1
ATOM 2373 O O . MET A 1 322 ? -28.866 -8.903 62.869 1.00 88.81 322 MET A O 1
ATOM 2377 N N . ALA A 1 323 ? -27.769 -10.590 61.897 1.00 89.62 323 ALA A N 1
ATOM 2378 C CA . ALA A 1 323 ? -28.099 -11.607 62.900 1.00 89.62 323 ALA A CA 1
ATOM 2379 C C . ALA A 1 323 ? -26.843 -12.269 63.495 1.00 89.62 323 ALA A C 1
ATOM 2381 O O . ALA A 1 323 ? -26.581 -13.464 63.318 1.00 89.62 323 ALA A O 1
ATOM 2382 N N . GLY A 1 324 ? -26.081 -11.472 64.246 1.00 90.25 324 GLY A N 1
ATOM 2383 C CA . GLY A 1 324 ? -24.729 -11.815 64.681 1.00 90.25 324 GLY A CA 1
ATOM 2384 C C . GLY A 1 324 ? -23.747 -11.485 63.561 1.00 90.25 324 GLY A C 1
ATOM 2385 O O . GLY A 1 324 ? -23.821 -10.398 63.004 1.00 90.25 324 GLY A O 1
ATOM 2386 N N . ASP A 1 325 ? -22.884 -12.430 63.193 1.00 92.81 325 ASP A N 1
ATOM 2387 C CA . ASP A 1 325 ? -21.917 -12.279 62.091 1.00 92.81 325 ASP A CA 1
ATOM 2388 C C . ASP A 1 325 ? -22.495 -12.754 60.737 1.00 92.81 325 ASP A C 1
ATOM 2390 O O . ASP A 1 325 ? -21.780 -13.287 59.887 1.00 92.81 325 ASP A O 1
ATOM 2394 N N . PHE A 1 326 ? -23.813 -12.626 60.570 1.00 93.19 326 PHE A N 1
ATOM 2395 C CA . PHE A 1 326 ? -24.545 -12.970 59.353 1.00 93.19 326 PHE A CA 1
ATOM 2396 C C . PHE A 1 326 ? -25.333 -11.759 58.878 1.00 93.19 326 PHE A C 1
ATOM 2398 O O . PHE A 1 326 ? -26.136 -11.228 59.645 1.00 93.19 326 PHE A O 1
ATOM 2405 N N . GLU A 1 327 ? -25.128 -11.393 57.622 1.00 92.19 327 GLU A N 1
ATOM 2406 C CA . GLU A 1 327 ? -25.828 -10.315 56.927 1.00 92.19 327 GLU A CA 1
ATOM 2407 C C . GLU A 1 327 ? -26.842 -10.912 55.953 1.00 92.19 327 GLU A C 1
ATOM 2409 O O . GLU A 1 327 ? -26.542 -11.910 55.293 1.00 92.19 327 GLU A O 1
ATOM 2414 N N . VAL A 1 328 ? -28.034 -10.328 55.861 1.00 91.50 328 VAL A N 1
ATOM 2415 C CA . VAL A 1 328 ? -28.991 -10.616 54.787 1.00 91.50 328 VAL A CA 1
ATOM 2416 C C . VAL A 1 328 ? -28.563 -9.839 53.545 1.00 91.50 328 VAL A C 1
ATOM 2418 O O . VAL A 1 328 ? -28.471 -8.620 53.602 1.00 91.50 328 VAL A O 1
ATOM 2421 N N . LEU A 1 329 ? -28.315 -10.524 52.427 1.00 86.75 329 LEU A N 1
ATOM 2422 C CA . LEU A 1 329 ? -28.028 -9.861 51.146 1.00 86.75 329 LEU A CA 1
ATOM 2423 C C . LEU A 1 329 ? -29.291 -9.690 50.298 1.00 86.75 329 LEU A C 1
ATOM 2425 O O . LEU A 1 329 ? -29.498 -8.652 49.688 1.00 86.75 329 LEU A O 1
ATOM 2429 N N . GLU A 1 330 ? -30.133 -10.720 50.268 1.00 88.19 330 GLU A N 1
ATOM 2430 C CA . GLU A 1 330 ? -31.363 -10.782 49.477 1.00 88.19 330 GLU A CA 1
ATOM 2431 C C . GLU A 1 330 ? -32.302 -11.852 50.062 1.00 88.19 330 GLU A C 1
ATOM 2433 O O . GLU A 1 330 ? -31.910 -12.699 50.877 1.00 88.19 330 GLU A O 1
ATOM 2438 N N . GLY A 1 331 ? -33.549 -11.842 49.606 1.00 87.75 331 GLY A N 1
ATOM 2439 C CA . GLY A 1 331 ? -34.519 -12.907 49.829 1.00 87.75 331 GLY A CA 1
ATOM 2440 C C . GLY A 1 331 ? -35.898 -12.502 49.333 1.00 87.75 331 GLY A C 1
ATOM 2441 O O . GLY A 1 331 ? -36.116 -11.342 48.981 1.00 87.75 331 GLY A O 1
ATOM 2442 N N . ALA A 1 332 ? -36.838 -13.442 49.334 1.00 88.31 332 ALA A N 1
ATOM 2443 C CA . ALA A 1 332 ? -38.220 -13.188 48.949 1.00 88.31 332 ALA A CA 1
ATOM 2444 C C . ALA A 1 332 ? -39.235 -13.615 50.019 1.00 88.31 332 ALA A C 1
ATOM 2446 O O . ALA A 1 332 ? -39.007 -14.492 50.862 1.00 88.31 332 ALA A O 1
ATOM 2447 N N . SER A 1 333 ? -40.401 -12.979 49.963 1.00 88.44 333 SER A N 1
ATOM 2448 C CA . SER A 1 333 ? -41.590 -13.299 50.742 1.00 88.44 333 SER A CA 1
ATOM 2449 C C . SER A 1 333 ? -42.692 -13.857 49.841 1.00 88.44 333 SER A C 1
ATOM 2451 O O . SER A 1 333 ? -42.810 -13.505 48.667 1.00 88.44 333 SER A O 1
ATOM 2453 N N . LYS A 1 334 ? -43.511 -14.759 50.390 1.00 84.19 334 LYS A N 1
ATOM 2454 C CA . LYS A 1 334 ? -44.503 -15.526 49.623 1.00 84.19 334 LYS A CA 1
ATOM 2455 C C . LYS A 1 334 ? -45.496 -14.640 48.864 1.00 84.19 334 LYS A C 1
ATOM 2457 O O . LYS A 1 334 ? -45.909 -15.018 47.770 1.00 84.19 334 LYS A O 1
ATOM 2462 N N . ASP A 1 335 ? -45.944 -13.556 49.492 1.00 81.38 335 ASP A N 1
ATOM 2463 C CA . ASP A 1 335 ? -47.010 -12.695 48.970 1.00 81.38 335 ASP A CA 1
ATOM 2464 C C . ASP A 1 335 ? -46.512 -11.280 48.605 1.00 81.38 335 ASP A C 1
ATOM 2466 O O . ASP A 1 335 ? -47.217 -10.582 47.884 1.00 81.38 335 ASP A O 1
ATOM 2470 N N . GLY A 1 336 ? -45.304 -10.886 49.039 1.00 70.25 336 GLY A N 1
ATOM 2471 C CA . GLY A 1 336 ? -44.736 -9.541 48.848 1.00 70.25 336 GLY A CA 1
ATOM 2472 C C . GLY A 1 336 ? -43.510 -9.458 47.930 1.00 70.25 336 GLY A C 1
ATOM 2473 O O . GLY A 1 336 ? -42.885 -8.411 47.872 1.00 70.25 336 GLY A O 1
ATOM 2474 N N . GLY A 1 337 ? -43.123 -10.534 47.235 1.00 81.44 337 GLY A N 1
ATOM 2475 C CA . GLY A 1 337 ? -41.989 -10.492 46.299 1.00 81.44 337 GLY A CA 1
ATOM 2476 C C . GLY A 1 337 ? -40.627 -10.377 46.996 1.00 81.44 337 GLY A C 1
ATOM 2477 O O . GLY A 1 337 ? -40.453 -10.909 48.096 1.00 81.44 337 GLY A O 1
ATOM 2478 N N . ALA A 1 338 ? -39.654 -9.736 46.341 1.00 85.25 338 ALA A N 1
ATOM 2479 C CA . ALA A 1 338 ? -38.316 -9.519 46.896 1.00 85.25 338 ALA A CA 1
ATOM 2480 C C . ALA A 1 338 ? -38.377 -8.627 48.149 1.00 85.25 338 ALA A C 1
ATOM 2482 O O . ALA A 1 338 ? -39.164 -7.689 48.205 1.00 85.25 338 ALA A O 1
ATOM 2483 N N . LEU A 1 339 ? -37.566 -8.915 49.165 1.00 85.56 339 LEU A N 1
ATOM 2484 C CA . LEU A 1 339 ? -37.538 -8.147 50.411 1.00 85.56 339 LEU A CA 1
ATOM 2485 C C . LEU A 1 339 ? -36.827 -6.803 50.203 1.00 85.56 339 LEU A C 1
ATOM 2487 O O . LEU A 1 339 ? -35.669 -6.787 49.788 1.00 85.56 339 LEU A O 1
ATOM 2491 N N . CYS A 1 340 ? -37.475 -5.689 50.552 1.00 80.12 340 CYS A N 1
ATOM 2492 C CA . CYS A 1 340 ? -36.784 -4.401 50.666 1.00 80.12 340 CYS A CA 1
ATOM 2493 C C . CYS A 1 340 ? -35.841 -4.385 51.872 1.00 80.12 340 CYS A C 1
ATOM 2495 O O . CYS A 1 340 ? -36.214 -4.857 52.947 1.00 80.12 340 CYS A O 1
ATOM 2497 N N . GLY A 1 341 ? -34.651 -3.797 51.715 1.00 69.56 341 GLY A N 1
ATOM 2498 C CA . GLY A 1 341 ? -33.806 -3.436 52.856 1.00 69.56 341 GLY A CA 1
ATOM 2499 C C . GLY A 1 341 ? -34.455 -2.330 53.700 1.00 69.56 341 GLY A C 1
ATOM 2500 O O . GLY A 1 341 ? -35.491 -1.783 53.302 1.00 69.56 341 GLY A O 1
ATOM 2501 N N . PRO A 1 342 ? -33.864 -1.948 54.848 1.00 59.47 342 PRO A N 1
ATOM 2502 C CA . PRO A 1 342 ? -34.202 -0.664 55.436 1.00 59.47 342 PRO A CA 1
ATOM 2503 C C . PRO A 1 342 ? -33.882 0.390 54.376 1.00 59.47 342 PRO A C 1
ATOM 2505 O O . PRO A 1 342 ? -32.763 0.411 53.860 1.00 59.47 342 PRO A O 1
ATOM 2508 N N . ALA A 1 343 ? -34.867 1.218 54.024 1.00 52.03 343 ALA A N 1
ATOM 2509 C CA . ALA A 1 343 ? -34.627 2.324 53.112 1.00 52.03 343 ALA A CA 1
ATOM 2510 C C . ALA A 1 343 ? -33.416 3.110 53.628 1.00 52.03 343 ALA A C 1
ATOM 2512 O O . ALA A 1 343 ? -33.372 3.481 54.809 1.00 52.03 343 ALA A O 1
ATOM 2513 N N . SER A 1 344 ? -32.434 3.337 52.756 1.00 43.66 344 SER A N 1
ATOM 2514 C CA . SER A 1 344 ? -31.546 4.470 52.939 1.00 43.66 344 SER A CA 1
ATOM 2515 C C . SER A 1 344 ? -32.436 5.691 53.152 1.00 43.66 344 SER A C 1
ATOM 2517 O O . SER A 1 344 ? -33.442 5.871 52.466 1.00 43.66 344 SER A O 1
ATOM 2519 N N . ASP A 1 345 ? -32.107 6.486 54.168 1.00 43.09 345 ASP A N 1
ATOM 2520 C CA . ASP A 1 345 ? -32.763 7.765 54.447 1.00 43.09 345 ASP A CA 1
ATOM 2521 C C . ASP A 1 345 ? -32.266 8.786 53.408 1.00 43.09 345 ASP A C 1
ATOM 2523 O O . ASP A 1 345 ? -31.612 9.778 53.732 1.00 43.09 345 ASP A O 1
ATOM 2527 N N . ASP A 1 346 ? -32.506 8.465 52.134 1.00 45.53 346 ASP A N 1
ATOM 2528 C CA . ASP A 1 346 ? -32.335 9.348 50.994 1.00 45.53 346 ASP A CA 1
ATOM 2529 C C . ASP A 1 346 ? -33.456 10.375 51.109 1.00 45.53 346 ASP A C 1
ATOM 2531 O O . ASP A 1 346 ? -34.608 10.151 50.735 1.00 45.53 346 ASP A O 1
ATOM 2535 N N . GLY A 1 347 ? -33.117 11.462 51.801 1.00 43.84 347 GLY A N 1
ATOM 2536 C CA . GLY A 1 347 ? -34.037 12.511 52.206 1.00 43.84 347 GLY A CA 1
ATOM 2537 C C . GLY A 1 347 ? -34.524 13.350 51.032 1.00 43.84 347 GLY A C 1
ATOM 2538 O O . GLY A 1 347 ? -34.155 14.521 50.927 1.00 43.84 347 GLY A O 1
ATOM 2539 N N . ASP A 1 348 ? -35.401 12.776 50.212 1.00 43.00 348 ASP A N 1
ATOM 2540 C CA . ASP A 1 348 ? -36.255 13.499 49.273 1.00 43.00 348 ASP A CA 1
ATOM 2541 C C . ASP A 1 348 ? -37.302 14.304 50.063 1.00 43.00 348 ASP A C 1
ATOM 2543 O O . ASP A 1 348 ? -38.475 13.939 50.194 1.00 43.00 348 ASP A O 1
ATOM 2547 N N . ASP A 1 349 ? -36.853 15.426 50.633 1.00 42.09 349 ASP A N 1
ATOM 2548 C CA . ASP A 1 349 ? -37.695 16.439 51.274 1.00 42.09 349 ASP A CA 1
ATOM 2549 C C . ASP A 1 349 ? -38.431 17.250 50.195 1.00 42.09 349 ASP A C 1
ATOM 2551 O O . ASP A 1 349 ? -38.198 18.445 49.985 1.00 42.09 349 ASP A O 1
ATOM 2555 N N . ASP A 1 350 ? -39.327 16.566 49.478 1.00 51.31 350 ASP A N 1
ATOM 2556 C CA . ASP A 1 350 ? -40.167 17.100 48.405 1.00 51.31 350 ASP A CA 1
ATOM 2557 C C . ASP A 1 350 ? -41.322 17.938 49.007 1.00 51.31 350 ASP A C 1
ATOM 2559 O O . ASP A 1 350 ? -42.524 17.673 48.881 1.00 51.31 350 ASP A O 1
ATOM 2563 N N . GLY A 1 351 ? -40.921 18.973 49.754 1.00 41.25 351 GLY A N 1
ATOM 2564 C CA . GLY A 1 351 ? -41.724 19.872 50.580 1.00 41.25 351 GLY A CA 1
ATOM 2565 C C . GLY A 1 351 ? -42.572 20.868 49.786 1.00 41.25 351 GLY A C 1
ATOM 2566 O O . GLY A 1 351 ? -42.556 22.075 50.041 1.00 41.25 351 GLY A O 1
ATOM 2567 N N . GLY A 1 352 ? -43.348 20.381 48.821 1.00 44.28 352 GLY A N 1
ATOM 2568 C CA . GLY A 1 352 ? -44.227 21.199 47.993 1.00 44.28 352 GLY A CA 1
ATOM 2569 C C . GLY A 1 352 ? -45.462 21.736 48.728 1.00 44.28 352 GLY A C 1
ATOM 2570 O O . GLY A 1 352 ? -46.540 21.157 48.609 1.00 44.28 352 GLY A O 1
ATOM 2571 N N . ASN A 1 353 ? -45.364 22.896 49.394 1.00 38.00 353 ASN A N 1
ATOM 2572 C CA . ASN A 1 353 ? -46.503 23.824 49.534 1.00 38.00 353 ASN A CA 1
ATOM 2573 C C . ASN A 1 353 ? -46.073 25.264 49.889 1.00 38.00 353 ASN A C 1
ATOM 2575 O O . ASN A 1 353 ? -45.530 25.512 50.963 1.00 38.00 353 ASN A O 1
ATOM 2579 N N . GLY A 1 354 ? -46.367 26.237 49.023 1.00 38.03 354 GLY A N 1
ATOM 2580 C CA . GLY A 1 354 ? -45.957 27.635 49.221 1.00 38.03 354 GLY A CA 1
ATOM 2581 C C . GLY A 1 354 ? -46.984 28.519 49.941 1.00 38.03 354 GLY A C 1
ATOM 2582 O O . GLY A 1 354 ? -48.182 28.248 49.901 1.00 38.03 354 GLY A O 1
ATOM 2583 N N . ILE A 1 355 ? -46.519 29.634 50.522 1.00 38.69 355 ILE A N 1
ATOM 2584 C CA . ILE A 1 355 ? -47.307 30.855 50.794 1.00 38.69 355 ILE A CA 1
ATOM 2585 C C . ILE A 1 355 ? -46.394 32.059 51.088 1.00 38.69 355 ILE A C 1
ATOM 2587 O O . ILE A 1 355 ? -45.556 31.987 51.973 1.00 38.69 355 ILE A O 1
ATOM 2591 N N . GLY A 1 356 ? -46.679 33.193 50.436 1.00 35.09 356 GLY A N 1
ATOM 2592 C CA . GLY A 1 356 ? -46.707 34.513 51.087 1.00 35.09 356 GLY A CA 1
ATOM 2593 C C . GLY A 1 356 ? -45.398 35.235 51.452 1.00 35.09 356 GLY A C 1
ATOM 2594 O O . GLY A 1 356 ? -44.910 35.095 52.562 1.00 35.09 356 GLY A O 1
ATOM 2595 N N . SER A 1 357 ? -44.986 36.146 50.562 1.00 38.69 357 SER A N 1
ATOM 2596 C CA . SER A 1 357 ? -44.900 37.607 50.808 1.00 38.69 357 SER A CA 1
ATOM 2597 C C . SER A 1 357 ? -44.203 38.192 52.059 1.00 38.69 357 SER A C 1
ATOM 2599 O O . SER A 1 357 ? -44.645 37.974 53.184 1.00 38.69 357 SER A O 1
ATOM 2601 N N . ASP A 1 358 ? -43.332 39.169 51.759 1.00 43.75 358 ASP A N 1
ATOM 2602 C CA . ASP A 1 358 ? -42.954 40.368 52.538 1.00 43.75 358 ASP A CA 1
ATOM 2603 C C . ASP A 1 358 ? -41.901 40.239 53.661 1.00 43.75 358 ASP A C 1
ATOM 2605 O O . ASP A 1 358 ? -42.005 39.386 54.539 1.00 43.75 358 ASP A O 1
ATOM 2609 N N . GLY A 1 359 ? -40.966 41.207 53.703 1.00 38.31 359 GLY A N 1
ATOM 2610 C CA . GLY A 1 359 ? -40.393 41.686 54.972 1.00 38.31 359 GLY A CA 1
ATOM 2611 C C . GLY A 1 359 ? -38.867 41.740 55.124 1.00 38.31 359 GLY A C 1
ATOM 2612 O O . GLY A 1 359 ? -38.334 41.013 55.950 1.00 38.31 359 GLY A O 1
ATOM 2613 N N . ASP A 1 360 ? -38.220 42.642 54.383 1.00 42.59 360 ASP A N 1
ATOM 2614 C CA . ASP A 1 360 ? -37.354 43.721 54.905 1.00 42.59 360 ASP A CA 1
ATOM 2615 C C . ASP A 1 360 ? -36.158 43.455 55.875 1.00 42.59 360 ASP A C 1
ATOM 2617 O O . ASP A 1 360 ? -36.304 42.951 56.988 1.00 42.59 360 ASP A O 1
ATOM 2621 N N . ASP A 1 361 ? -35.020 44.033 55.454 1.00 48.16 361 ASP A N 1
ATOM 2622 C CA . ASP A 1 361 ? -34.018 44.810 56.221 1.00 48.16 361 ASP A CA 1
ATOM 2623 C C . ASP A 1 361 ? -32.814 44.164 56.970 1.00 48.16 361 ASP A C 1
ATOM 2625 O O . ASP A 1 361 ? -32.952 43.413 57.933 1.00 48.16 361 ASP A O 1
ATOM 2629 N N . ASP A 1 362 ? -31.629 44.676 56.571 1.00 48.91 362 ASP A N 1
ATOM 2630 C CA . ASP A 1 362 ? -30.436 45.056 57.366 1.00 48.91 362 ASP A CA 1
ATOM 2631 C C . ASP A 1 362 ? -29.567 43.982 58.077 1.00 48.91 362 ASP A C 1
ATOM 2633 O O . ASP A 1 362 ? -30.061 43.026 58.664 1.00 48.91 362 ASP A O 1
ATOM 2637 N N . ASP A 1 363 ? -28.231 44.095 58.195 1.00 43.84 363 ASP A N 1
ATOM 2638 C CA . ASP A 1 363 ? -27.163 44.935 57.593 1.00 43.84 363 ASP A CA 1
ATOM 2639 C C . ASP A 1 363 ? -25.797 44.294 58.010 1.00 43.84 363 ASP A C 1
ATOM 2641 O O . ASP A 1 363 ? -25.750 43.463 58.920 1.00 43.84 363 ASP A O 1
ATOM 2645 N N . HIS A 1 364 ? -24.690 44.729 57.396 1.00 49.47 364 HIS A N 1
ATOM 2646 C CA . HIS A 1 364 ? -23.269 44.427 57.653 1.00 49.47 364 HIS A CA 1
ATOM 2647 C C . HIS A 1 364 ? -22.746 43.083 57.087 1.00 49.47 364 HIS A C 1
ATOM 2649 O O . HIS A 1 364 ? -23.187 42.015 57.488 1.00 49.47 364 HIS A O 1
ATOM 2655 N N . GLY A 1 365 ? -21.733 43.023 56.212 1.00 38.06 365 GLY A N 1
ATOM 2656 C CA . GLY A 1 365 ? -20.955 44.074 55.546 1.00 38.06 365 GLY A CA 1
ATOM 2657 C C . GLY A 1 365 ? -19.443 43.924 55.754 1.00 38.06 365 GLY A C 1
ATOM 2658 O O . GLY A 1 365 ? -18.985 43.810 56.889 1.00 38.06 365 GLY A O 1
ATOM 2659 N N . GLY A 1 366 ? -18.682 44.021 54.658 1.00 36.50 366 GLY A N 1
ATOM 2660 C CA . GLY A 1 366 ? -17.243 44.292 54.675 1.00 36.50 366 GLY A CA 1
ATOM 2661 C C . GLY A 1 366 ? -16.375 43.326 53.867 1.00 36.50 366 GLY A C 1
ATOM 2662 O O . GLY A 1 366 ? -16.089 42.257 54.384 1.00 36.50 366 GLY A O 1
ATOM 2663 N N . LEU A 1 367 ? -15.892 43.829 52.716 1.00 43.22 367 LEU A N 1
ATOM 2664 C CA . LEU A 1 367 ? -14.591 43.559 52.062 1.00 43.22 367 LEU A CA 1
ATOM 2665 C C . LEU A 1 367 ? -14.346 42.087 51.630 1.00 43.22 367 LEU A C 1
ATOM 2667 O O . LEU A 1 367 ? -14.606 41.157 52.375 1.00 43.22 367 LEU A O 1
ATOM 2671 N N . ASP A 1 368 ? -13.928 41.797 50.401 1.00 44.75 368 ASP A N 1
ATOM 2672 C CA . ASP A 1 368 ? -12.713 42.317 49.768 1.00 44.75 368 ASP A CA 1
ATOM 2673 C C . ASP A 1 368 ? -12.912 42.710 48.282 1.00 44.75 368 ASP A C 1
ATOM 2675 O O . ASP A 1 368 ? -13.822 42.226 47.608 1.00 44.75 368 ASP A O 1
ATOM 2679 N N . GLU A 1 369 ? -12.072 43.638 47.815 1.00 52.12 369 GLU A N 1
ATOM 2680 C CA . GLU A 1 369 ? -11.868 44.006 46.399 1.00 52.12 369 GLU A CA 1
ATOM 2681 C C . GLU A 1 369 ? -10.655 43.204 45.846 1.00 52.12 369 GLU A C 1
ATOM 2683 O O . GLU A 1 369 ? -10.095 42.402 46.595 1.00 52.12 369 GLU A O 1
ATOM 2688 N N . ASP A 1 370 ? -10.241 43.443 44.590 1.00 46.22 370 ASP A N 1
ATOM 2689 C CA . ASP A 1 370 ? -9.161 42.746 43.839 1.00 46.22 370 ASP A CA 1
ATOM 2690 C C . ASP A 1 370 ? -9.624 41.380 43.239 1.00 46.22 370 ASP A C 1
ATOM 2692 O O . ASP A 1 370 ? -10.165 40.538 43.953 1.00 46.22 370 ASP A O 1
ATOM 2696 N N . ASP A 1 371 ? -9.502 41.046 41.944 1.00 46.78 371 ASP A N 1
ATOM 2697 C CA . ASP A 1 371 ? -8.950 41.709 40.745 1.00 46.78 371 ASP A CA 1
ATOM 2698 C C . ASP A 1 371 ? -9.738 41.243 39.491 1.00 46.78 371 ASP A C 1
ATOM 2700 O O . ASP A 1 371 ? -10.056 40.060 39.395 1.00 46.78 371 ASP A O 1
ATOM 2704 N N . ASP A 1 372 ? -9.986 42.124 38.512 1.00 50.81 372 ASP A N 1
ATOM 2705 C CA . ASP A 1 372 ? -10.366 41.772 37.126 1.00 50.81 372 ASP A CA 1
ATOM 2706 C C . ASP A 1 372 ? -9.980 42.924 36.161 1.00 50.81 372 ASP A C 1
ATOM 2708 O O . ASP A 1 372 ? -9.888 44.082 36.577 1.00 50.81 372 ASP A O 1
ATOM 2712 N N . ASP A 1 373 ? -9.791 42.594 34.876 1.00 53.53 373 ASP A N 1
ATOM 2713 C CA . ASP A 1 373 ? -9.515 43.478 33.720 1.00 53.53 373 ASP A CA 1
ATOM 2714 C C . ASP A 1 373 ? -8.136 44.190 33.635 1.00 53.53 373 ASP A C 1
ATOM 2716 O O . ASP A 1 373 ? -8.026 45.410 33.783 1.00 53.53 373 ASP A O 1
ATOM 2720 N N . ASP A 1 374 ? -7.098 43.450 33.213 1.00 50.94 374 ASP A N 1
ATOM 2721 C CA . ASP A 1 374 ? -5.863 44.014 32.623 1.00 50.94 374 ASP A CA 1
ATOM 2722 C C . ASP A 1 374 ? -5.651 43.477 31.184 1.00 50.94 374 ASP A C 1
ATOM 2724 O O . ASP A 1 374 ? -4.727 42.726 30.877 1.00 50.94 374 ASP A O 1
ATOM 2728 N N . ASP A 1 375 ? -6.565 43.861 30.285 1.00 54.56 375 ASP A N 1
ATOM 2729 C CA . ASP A 1 375 ? -6.487 43.625 28.834 1.00 54.56 375 ASP A CA 1
ATOM 2730 C C . ASP A 1 375 ? -5.563 44.680 28.184 1.00 54.56 375 ASP A C 1
ATOM 2732 O O . ASP A 1 375 ? -5.988 45.821 27.951 1.00 54.56 375 ASP A O 1
ATOM 2736 N N . ARG A 1 376 ? -4.296 44.333 27.890 1.00 47.56 376 ARG A N 1
ATOM 2737 C CA . ARG A 1 376 ? -3.381 45.186 27.100 1.00 47.56 376 ARG A CA 1
ATOM 2738 C C . ARG A 1 376 ? -2.272 44.460 26.335 1.00 47.56 376 ARG A C 1
ATOM 2740 O O . ARG A 1 376 ? -1.487 43.740 26.939 1.00 47.56 376 ARG A O 1
ATOM 2747 N N . ASP A 1 377 ? -2.154 44.890 25.073 1.00 49.09 377 ASP A N 1
ATOM 2748 C CA . ASP A 1 377 ? -0.925 45.081 24.281 1.00 49.09 377 ASP A CA 1
ATOM 2749 C C . ASP A 1 377 ? -0.131 43.786 23.907 1.00 49.09 377 ASP A C 1
ATOM 2751 O O . ASP A 1 377 ? -0.041 42.840 24.680 1.00 49.09 377 ASP A O 1
ATOM 2755 N N . ASP A 1 378 ? 0.485 43.627 22.726 1.00 49.09 378 ASP A N 1
ATOM 2756 C CA . ASP A 1 378 ? 0.781 44.575 21.636 1.00 49.09 378 ASP A CA 1
ATOM 2757 C C . ASP A 1 378 ? 1.130 43.836 20.304 1.00 49.09 378 ASP A C 1
ATOM 2759 O O . ASP A 1 378 ? 1.093 42.607 20.246 1.00 49.09 378 ASP A O 1
ATOM 2763 N N . ASP A 1 379 ? 1.539 44.604 19.278 1.00 51.62 379 ASP A N 1
ATOM 2764 C CA . ASP A 1 379 ? 2.236 44.215 18.020 1.00 51.62 379 ASP A CA 1
ATOM 2765 C C . ASP A 1 379 ? 1.397 43.514 16.908 1.00 51.62 379 ASP A C 1
ATOM 2767 O O . ASP A 1 379 ? 0.938 42.387 17.058 1.00 51.62 379 ASP A O 1
ATOM 2771 N N . ALA A 1 380 ? 1.057 44.087 15.739 1.00 49.00 380 ALA A N 1
ATOM 2772 C CA . ALA A 1 380 ? 1.700 45.007 14.776 1.00 49.00 380 ALA A CA 1
ATOM 2773 C C . ALA A 1 380 ? 2.654 44.353 13.746 1.00 49.00 380 ALA A C 1
ATOM 2775 O O . ALA A 1 380 ? 3.771 43.985 14.085 1.00 49.00 380 ALA A O 1
ATOM 2776 N N . ASP A 1 381 ? 2.245 44.320 12.464 1.00 49.69 381 ASP A N 1
ATOM 2777 C CA . ASP A 1 381 ? 2.955 45.035 11.380 1.00 49.69 381 ASP A CA 1
ATOM 2778 C C . ASP A 1 381 ? 2.143 45.066 10.056 1.00 49.69 381 ASP A C 1
ATOM 2780 O O . ASP A 1 381 ? 1.836 44.031 9.465 1.00 49.69 381 ASP A O 1
ATOM 2784 N N . GLU A 1 382 ? 1.817 46.267 9.557 1.00 48.50 382 GLU A N 1
ATOM 2785 C CA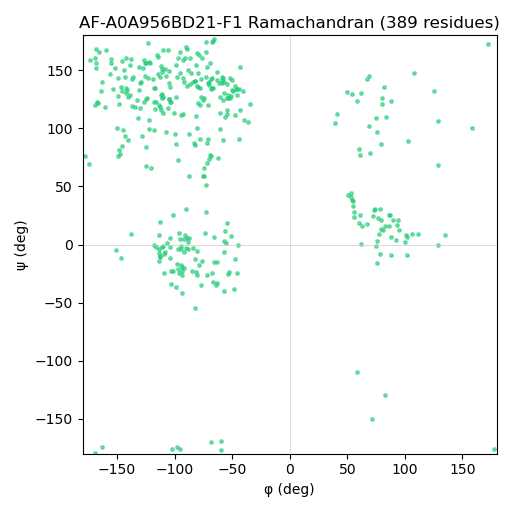 . GLU A 1 382 ? 1.355 46.502 8.174 1.00 48.50 382 GLU A CA 1
ATOM 2786 C C . GLU A 1 382 ? 2.484 47.190 7.388 1.00 48.50 382 GLU A C 1
ATOM 2788 O O . GLU A 1 382 ? 2.606 48.421 7.431 1.00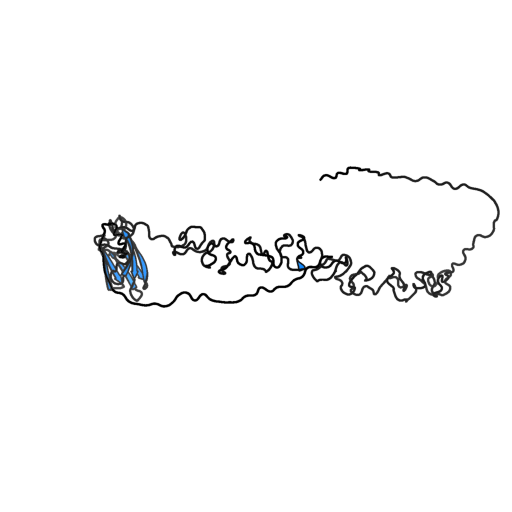 48.50 382 GLU A O 1
ATOM 2793 N N . ASP A 1 383 ? 3.295 46.435 6.637 1.00 52.38 383 ASP A N 1
ATOM 2794 C CA . ASP A 1 383 ? 4.326 47.040 5.780 1.00 52.38 383 ASP A CA 1
ATOM 2795 C C . ASP A 1 383 ? 3.807 47.387 4.367 1.00 52.38 383 ASP A C 1
ATOM 2797 O O . ASP A 1 383 ? 2.887 46.772 3.819 1.00 52.38 383 ASP A O 1
ATOM 2801 N N . ARG A 1 384 ? 4.390 48.432 3.769 1.00 49.19 384 ARG A N 1
ATOM 2802 C CA . ARG A 1 384 ? 3.959 49.065 2.515 1.00 49.19 384 ARG A CA 1
ATOM 2803 C C . ARG A 1 384 ? 5.019 48.946 1.421 1.00 49.19 384 ARG A C 1
ATOM 2805 O O . ARG A 1 384 ? 6.147 49.389 1.602 1.00 49.19 384 ARG A O 1
ATOM 2812 N N . GLY A 1 385 ? 4.595 48.591 0.211 1.00 39.88 385 GLY A N 1
ATOM 2813 C CA . GLY A 1 385 ? 5.374 48.814 -1.018 1.00 39.88 385 GLY A CA 1
ATOM 2814 C C . GLY A 1 385 ? 4.922 47.872 -2.129 1.00 39.88 385 GLY A C 1
ATOM 2815 O O . GLY A 1 385 ? 5.135 46.675 -2.046 1.00 39.88 385 GLY A O 1
ATOM 2816 N N . ASP A 1 386 ? 4.102 48.329 -3.074 1.00 50.25 386 ASP A N 1
ATOM 2817 C CA . ASP A 1 386 ? 4.560 48.967 -4.321 1.00 50.25 3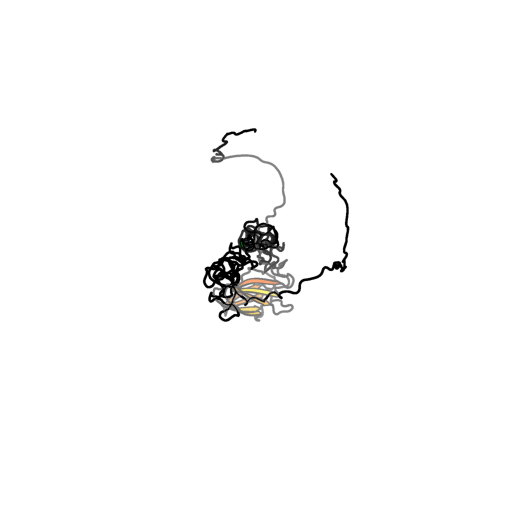86 ASP A CA 1
ATOM 2818 C C . ASP A 1 386 ? 5.253 47.977 -5.276 1.00 50.25 386 ASP A C 1
ATOM 2820 O O . ASP A 1 386 ? 6.427 47.676 -5.111 1.00 50.25 386 ASP A O 1
ATOM 2824 N N . HIS A 1 387 ? 4.539 47.537 -6.321 1.00 44.81 387 HIS A N 1
ATOM 2825 C CA . HIS A 1 387 ? 4.945 47.878 -7.689 1.00 44.81 387 HIS A CA 1
ATOM 2826 C C . HIS A 1 387 ? 3.843 47.675 -8.731 1.00 44.81 387 HIS A C 1
ATOM 2828 O O . HIS A 1 387 ? 3.074 46.718 -8.722 1.00 44.81 387 HIS A O 1
ATOM 2834 N N . ARG A 1 388 ? 3.791 48.640 -9.650 1.00 55.44 388 ARG A N 1
ATOM 2835 C CA . ARG A 1 388 ? 2.864 48.746 -10.773 1.00 55.44 388 ARG A CA 1
ATOM 2836 C C . ARG A 1 388 ? 3.694 48.999 -12.023 1.00 55.44 388 ARG A C 1
ATOM 2838 O O . ARG A 1 388 ? 4.321 50.051 -12.108 1.00 55.44 388 ARG A O 1
ATOM 2845 N N . TRP A 1 389 ? 3.653 48.082 -12.981 1.00 49.59 389 TRP A N 1
ATOM 2846 C CA . TRP A 1 389 ? 4.195 48.301 -14.319 1.00 49.59 389 TRP A CA 1
ATOM 2847 C C . TRP A 1 389 ? 3.199 47.811 -15.365 1.00 49.59 389 TRP A C 1
ATOM 2849 O O . TRP A 1 389 ? 2.836 46.638 -15.385 1.00 49.59 389 TRP A O 1
ATOM 2859 N N . ASP A 1 390 ? 2.746 48.752 -16.191 1.00 60.22 390 ASP A N 1
ATOM 2860 C CA . ASP A 1 390 ? 2.209 48.483 -17.520 1.00 60.22 390 ASP A CA 1
ATOM 2861 C C . ASP A 1 390 ? 3.397 48.301 -18.486 1.00 60.22 390 ASP A C 1
ATOM 2863 O O . ASP A 1 390 ? 4.323 49.114 -18.440 1.00 60.22 390 ASP A O 1
ATOM 2867 N N . ASP A 1 391 ? 3.342 47.290 -19.358 1.00 61.09 391 ASP A N 1
ATOM 2868 C CA . ASP A 1 391 ? 3.733 47.348 -20.785 1.00 61.09 391 ASP A CA 1
ATOM 2869 C C . ASP A 1 391 ? 3.187 46.107 -21.532 1.00 61.09 391 ASP A C 1
ATOM 2871 O O . ASP A 1 391 ? 3.389 44.974 -21.035 1.00 61.09 391 ASP A O 1
#

Mean predicted aligned error: 21.08 Å

Solvent-accessible surface area (backbone atoms only — not comparable to full-atom values): 24264 Å² total; per-residue (Å²): 138,90,85,86,87,80,88,83,91,82,88,84,88,82,92,86,79,90,79,88,86,85,83,81,88,83,90,85,86,86,85,92,75,76,76,79,70,82,62,75,55,61,45,67,51,68,55,73,75,69,41,12,68,37,55,94,83,44,74,33,55,81,78,56,52,54,28,75,40,41,76,38,77,62,31,28,72,76,44,74,64,55,84,73,86,44,39,21,24,47,83,85,58,59,46,71,86,41,49,70,56,71,71,78,64,24,51,78,79,49,24,78,41,52,79,41,68,69,30,29,68,72,45,71,64,51,83,75,87,43,50,21,26,48,82,84,57,60,48,69,86,42,48,71,54,71,69,80,59,21,56,74,74,43,34,76,41,55,85,37,77,75,34,28,65,76,49,72,63,53,83,75,86,46,44,22,23,40,84,82,64,61,29,72,84,42,42,70,54,71,72,84,56,26,58,75,72,39,22,76,43,68,78,40,69,69,30,25,59,72,43,72,32,48,84,76,76,47,46,21,24,44,82,83,53,52,31,78,37,74,85,44,67,67,80,66,88,68,52,23,68,54,25,89,18,28,26,37,41,28,35,28,32,68,39,100,55,69,38,47,35,37,34,23,34,71,86,68,49,73,60,42,75,50,76,42,43,56,70,38,70,52,73,44,57,22,91,45,80,92,33,26,42,41,65,26,38,38,39,27,48,68,89,47,79,49,32,58,53,55,28,47,41,86,45,93,60,28,27,76,42,70,36,59,55,32,36,30,65,42,36,30,16,71,70,21,42,38,30,40,40,78,75,74,85,74,79,79,76,79,76,86,76,89,81,82,85,89,81,86,86,90,82,87,87,82,87,84,82,90,86,85,88,88,90,74,88,82,88,89,86,89,87,86,81,90,88,85,81,90,132

Radius of gyration: 55.0 Å; Cα contacts (8 Å, |Δi|>4): 681; chains: 1; bounding box: 94×78×159 Å